Protein AF-0000000077140248 (afdb_homodimer)

Foldseek 3Di:
DDAFAEEEEDCPPVNLVVLQVSVVVPHAYEYEYQDVVSQVVCVVRHNHGDNDQLLPLVVVLVVVLLPGQEYEYEDEPCLVSQLSNLLSSVVSNHDHYEYEYDDPVSVVVSVVSVHDHYDYPVPQVVVFVVVQVVFPQWDTWADPDPWKIKTKGFDDPVQAFPFQLRVVLCPPQVKDWAWKWDFDQPVPVPDPVRPRDTDIPGGDDRRDGHHHRMITIMIDTPVSVVVVRVD/DDAFFEEEEDCPPVNLVVLQVSQVVPHAYEYEEQDVVSQVVCVVRHNHGDNDQLLPLVVVLVVVLLPGQEYEYEDEPCLVSQLSNLLSSVVSNHDHYEYEYDDPVSVVVSVVSVHDHYDYPVPQVVVFVVVPVVFPQWDTWADPDPWKIKTKGFDDPVQAFHFQLRVVLCPPLVKDWAWKWDFDQPVPPPDPVRPRDTDIPGGDDRRDGHHHRMITIMIDTPVSVVVVRVD

Secondary structure (DSSP, 8-state):
----EEEEE--SHHHHHHHHHHHHTT-EEEEEES-HHHHHHHGGGSSEEEE--TT-HHHHHTTTGGG-SEEEE--SS-HHHHHHHHHHHHHTT-S-EEEE-SSHHHHHHHHHTT--EEE-HHHHHHHHHHHHHHSTTEEEEEESSSSEEEEEEEPPGGGTT-BHHHH-HHHHHS-EEEEEEEEE--TT---TT---EEEE--S--TTPBP-TT-EEEEEEEHHHHHHHHH-/----EEEEE--SHHHHHHHHHHHHTT-EEEEEES-HHHHHHHGGGSSEEEE--TT-HHHHHTTTGGG-SEEEE--SS-HHHHHHHHHHHHHTT-S-EEEE-SSHHHHHHHHHTT--EEE-HHHHHHHHHHHHHHSTTEEEEEESSSSEEEEEEEPPGGGTT-BHHHH-HHHHHS-EEEEEEEEE--TT---TT---EEEE--SPPTTPBP-TT-EEEEEEEHHHHHHHHH-

Structure (mmCIF, N/CA/C/O backbone):
data_AF-0000000077140248-model_v1
#
loop_
_entity.id
_entity.type
_entity.pdbx_description
1 polymer 'Putative cation transporter, putative potassium ion transport TrkA-like protein'
#
loop_
_atom_site.group_PDB
_atom_site.id
_atom_site.type_symbol
_atom_site.label_atom_id
_atom_site.label_alt_id
_atom_site.label_comp_id
_atom_site.label_asym_id
_atom_site.label_entity_id
_atom_site.label_seq_id
_atom_site.pdbx_PDB_ins_code
_atom_site.Cartn_x
_atom_site.Cartn_y
_atom_site.Cartn_z
_atom_site.occupancy
_atom_site.B_iso_or_equiv
_atom_site.auth_seq_id
_atom_site.auth_comp_id
_atom_site.auth_asym_id
_atom_site.auth_atom_id
_atom_site.pdbx_PDB_model_num
ATOM 1 N N . MET A 1 1 ? 5.605 11.969 18.594 1 67.75 1 MET A N 1
ATOM 2 C CA . MET A 1 1 ? 4.289 11.727 18.016 1 67.75 1 MET A CA 1
ATOM 3 C C . MET A 1 1 ? 3.25 12.68 18.578 1 67.75 1 MET A C 1
ATOM 5 O O . MET A 1 1 ? 3.277 12.992 19.781 1 67.75 1 MET A O 1
ATOM 9 N N . GLN A 1 2 ? 2.584 13.359 17.625 1 78 2 GLN A N 1
ATOM 10 C CA . GLN A 1 2 ? 1.556 14.281 18.109 1 78 2 GLN A CA 1
ATOM 11 C C . GLN A 1 2 ? 0.193 13.602 18.156 1 78 2 GLN A C 1
ATOM 13 O O . GLN A 1 2 ? -0.258 13.008 17.172 1 78 2 GLN A O 1
ATOM 18 N N . ARG A 1 3 ? -0.297 13.594 19.391 1 90.94 3 ARG A N 1
ATOM 19 C CA . ARG A 1 3 ? -1.633 13.039 19.578 1 90.94 3 ARG A CA 1
ATOM 20 C C . ARG A 1 3 ? -2.672 13.852 18.812 1 90.94 3 ARG A C 1
ATOM 22 O O . ARG A 1 3 ? -2.711 15.078 18.922 1 90.94 3 ARG A O 1
ATOM 29 N N . LYS A 1 4 ? -3.418 13.156 17.969 1 95.81 4 LYS A N 1
ATOM 30 C CA . LYS A 1 4 ? -4.461 13.789 17.156 1 95.81 4 LYS A CA 1
ATOM 31 C C . LYS A 1 4 ? -5.84 13.25 17.531 1 95.81 4 LYS A C 1
ATOM 33 O O . LYS A 1 4 ? -5.957 12.164 18.109 1 95.81 4 LYS A O 1
ATOM 38 N N . LYS A 1 5 ? -6.785 14.086 17.344 1 96.81 5 LYS A N 1
ATOM 39 C CA . LYS A 1 5 ? -8.18 13.664 17.438 1 96.81 5 LYS A CA 1
ATOM 40 C C . LYS A 1 5 ? -8.742 13.32 16.047 1 96.81 5 LYS A C 1
ATOM 42 O O . LYS A 1 5 ? -8.797 14.18 15.172 1 96.81 5 LYS A O 1
ATOM 47 N N . ILE A 1 6 ? -9.141 12.094 15.898 1 97.69 6 ILE A N 1
ATOM 48 C CA . ILE A 1 6 ? -9.492 11.609 14.57 1 97.69 6 ILE A CA 1
ATOM 49 C C . ILE A 1 6 ? -10.859 10.938 14.602 1 97.69 6 ILE A C 1
ATOM 51 O O . ILE A 1 6 ? -11.117 10.078 15.445 1 97.69 6 ILE A O 1
ATOM 55 N N . ALA A 1 7 ? -11.719 11.359 13.719 1 97.75 7 ALA A N 1
ATOM 56 C CA . ALA A 1 7 ? -13.008 10.695 13.539 1 97.75 7 ALA A CA 1
ATOM 57 C C . ALA A 1 7 ? -12.992 9.797 12.305 1 97.75 7 ALA A C 1
ATOM 59 O O . ALA A 1 7 ? -12.57 10.219 11.227 1 97.75 7 ALA A O 1
ATOM 60 N N . VAL A 1 8 ? -13.422 8.602 12.484 1 98.38 8 VAL A N 1
ATOM 61 C CA . VAL A 1 8 ? -13.516 7.66 11.375 1 98.38 8 VAL A CA 1
ATOM 62 C C . VAL A 1 8 ? -14.961 7.215 11.203 1 98.38 8 VAL A C 1
ATOM 64 O O . VAL A 1 8 ? -15.555 6.633 12.109 1 98.38 8 VAL A O 1
ATOM 67 N N . ILE A 1 9 ? -15.477 7.539 10.039 1 98 9 ILE A N 1
ATOM 68 C CA . ILE A 1 9 ? -16.859 7.207 9.719 1 98 9 ILE A CA 1
ATOM 69 C C . ILE A 1 9 ? -16.891 6 8.781 1 98 9 ILE A C 1
ATOM 71 O O . ILE A 1 9 ? -16.375 6.059 7.664 1 98 9 ILE A O 1
ATOM 75 N N . GLY A 1 10 ? -17.609 4.969 9.164 1 97.5 10 GLY A N 1
ATOM 76 C CA . GLY A 1 10 ? -17.578 3.699 8.453 1 97.5 10 GLY A CA 1
ATOM 77 C C . GLY A 1 10 ? -16.531 2.744 8.992 1 97.5 10 GLY A C 1
ATOM 78 O O . GLY A 1 10 ? -15.336 2.904 8.727 1 97.5 10 GLY A O 1
ATOM 79 N N . ILE A 1 11 ? -17.031 1.74 9.719 1 97.25 11 ILE A N 1
ATOM 80 C CA . ILE A 1 11 ? -16.125 0.81 10.375 1 97.25 11 ILE A CA 1
ATOM 81 C C . ILE A 1 11 ? -16.266 -0.575 9.742 1 97.25 11 ILE A C 1
ATOM 83 O O . ILE A 1 11 ? -16.578 -1.548 10.43 1 97.25 11 ILE A O 1
ATOM 87 N N . GLY A 1 12 ? -15.992 -0.567 8.469 1 94.12 12 GLY A N 1
ATOM 88 C CA . GLY A 1 12 ? -15.93 -1.824 7.742 1 94.12 12 GLY A CA 1
ATOM 89 C C . GLY A 1 12 ? -14.555 -2.469 7.789 1 94.12 12 GLY A C 1
ATOM 90 O O . GLY A 1 12 ? -13.852 -2.375 8.797 1 94.12 12 GLY A O 1
ATOM 91 N N . SER A 1 13 ? -14.203 -3.137 6.707 1 92.62 13 SER A N 1
ATOM 92 C CA . SER A 1 13 ? -12.938 -3.867 6.656 1 92.62 13 SER A CA 1
ATOM 93 C C . SER A 1 13 ? -11.75 -2.932 6.828 1 92.62 13 SER A C 1
ATOM 95 O O . SER A 1 13 ? -10.859 -3.193 7.641 1 92.62 13 SER A O 1
ATOM 97 N N . PHE A 1 14 ? -11.742 -1.85 6.109 1 96.81 14 PHE A N 1
ATOM 98 C CA . PHE A 1 14 ? -10.664 -0.874 6.234 1 96.81 14 PHE A CA 1
ATOM 99 C C . PHE A 1 14 ? -10.773 -0.108 7.547 1 96.81 14 PHE A C 1
ATOM 101 O O . PHE A 1 14 ? -9.789 0.032 8.273 1 96.81 14 PHE A O 1
ATOM 108 N N . GLY A 1 15 ? -11.953 0.426 7.855 1 97.88 15 GLY A N 1
ATOM 109 C CA . GLY A 1 15 ? -12.172 1.247 9.031 1 97.88 15 GLY A CA 1
ATOM 110 C C . GLY A 1 15 ? -11.758 0.561 10.32 1 97.88 15 GLY A C 1
ATOM 111 O O . GLY A 1 15 ? -11.164 1.188 11.203 1 97.88 15 GLY A O 1
ATOM 112 N N . LYS A 1 16 ? -12.039 -0.709 10.383 1 97.19 16 LYS A N 1
ATOM 113 C CA . LYS A 1 16 ? -11.703 -1.476 11.578 1 97.19 16 LYS A CA 1
ATOM 114 C C . LYS A 1 16 ? -10.195 -1.523 11.797 1 97.19 16 LYS A C 1
ATOM 116 O O . LYS A 1 16 ? -9.719 -1.307 12.914 1 97.19 16 LYS A O 1
ATOM 121 N N . LEU A 1 17 ? -9.477 -1.812 10.773 1 97.31 17 LEU A N 1
ATOM 122 C CA . LEU A 1 17 ? -8.016 -1.844 10.852 1 97.31 17 LEU A CA 1
ATOM 123 C C . LEU A 1 17 ? -7.457 -0.462 11.18 1 97.31 17 LEU A C 1
ATOM 125 O O . LEU A 1 17 ? -6.613 -0.323 12.062 1 97.31 17 LEU A O 1
ATOM 129 N N . PHE A 1 18 ? -7.973 0.516 10.562 1 98.38 18 PHE A N 1
ATOM 130 C CA . PHE A 1 18 ? -7.477 1.884 10.641 1 98.38 18 PHE A CA 1
ATOM 131 C C . PHE A 1 18 ? -7.637 2.439 12.047 1 98.38 18 PHE A C 1
ATOM 133 O O . PHE A 1 18 ? -6.676 2.947 12.633 1 98.38 18 PHE A O 1
ATOM 140 N N . VAL A 1 19 ? -8.844 2.266 12.617 1 98.62 19 VAL A N 1
ATOM 141 C CA . VAL A 1 19 ? -9.086 2.811 13.945 1 98.62 19 VAL A CA 1
ATOM 142 C C . VAL A 1 19 ? -8.203 2.094 14.969 1 98.62 19 VAL A C 1
ATOM 144 O O . VAL A 1 19 ? -7.73 2.709 15.93 1 98.62 19 VAL A O 1
ATOM 147 N N . ARG A 1 20 ? -7.961 0.833 14.766 1 97.88 20 ARG A N 1
ATOM 148 C CA . ARG A 1 20 ? -7.098 0.084 15.672 1 97.88 20 ARG A CA 1
ATOM 149 C C . ARG A 1 20 ? -5.668 0.612 15.625 1 97.88 20 ARG A C 1
ATOM 151 O O . ARG A 1 20 ? -5.055 0.842 16.672 1 97.88 20 ARG A O 1
ATOM 158 N N . TYR A 1 21 ? -5.168 0.788 14.438 1 96.44 21 TYR A N 1
ATOM 159 C CA . TYR A 1 21 ? -3.809 1.294 14.289 1 96.44 21 TYR A CA 1
ATOM 160 C C . TYR A 1 21 ? -3.682 2.695 14.875 1 96.44 21 TYR A C 1
ATOM 162 O O . TYR A 1 21 ? -2.705 3 15.562 1 96.44 21 TYR A O 1
ATOM 170 N N . LEU A 1 22 ? -4.664 3.564 14.641 1 97.62 22 LEU A N 1
ATOM 171 C CA . LEU A 1 22 ? -4.652 4.914 15.188 1 97.62 22 LEU A CA 1
ATOM 172 C C . LEU A 1 22 ? -4.598 4.883 16.703 1 97.62 22 LEU A C 1
ATOM 174 O O . LEU A 1 22 ? -3.814 5.613 17.328 1 97.62 22 LEU A O 1
ATOM 178 N N . PHE A 1 23 ? -5.453 4.035 17.219 1 98.06 23 PHE A N 1
ATOM 179 C CA . PHE A 1 23 ? -5.547 3.912 18.672 1 98.06 23 PHE A CA 1
ATOM 180 C C . PHE A 1 23 ? -4.23 3.41 19.25 1 98.06 23 PHE A C 1
ATOM 182 O O . PHE A 1 23 ? -3.738 3.955 20.25 1 98.06 23 PHE A O 1
ATOM 189 N N . GLU A 1 24 ? -3.674 2.402 18.656 1 95.31 24 GLU A N 1
ATOM 190 C CA . GLU A 1 24 ? -2.396 1.838 19.078 1 95.31 24 GLU A CA 1
ATOM 191 C C . GLU A 1 24 ? -1.281 2.875 19 1 95.31 24 GLU A C 1
ATOM 193 O O . GLU A 1 24 ? -0.343 2.846 19.812 1 95.31 24 GLU A O 1
ATOM 198 N N . ASP A 1 25 ? -1.403 3.762 18.078 1 93.12 25 ASP A N 1
ATOM 199 C CA . ASP A 1 25 ? -0.401 4.809 17.906 1 93.12 25 ASP A CA 1
ATOM 200 C C . ASP A 1 25 ? -0.59 5.926 18.922 1 93.12 25 ASP A C 1
ATOM 202 O O . ASP A 1 25 ? 0.208 6.863 18.984 1 93.12 25 ASP A O 1
ATOM 206 N N . GLY A 1 26 ? -1.733 5.902 19.641 1 95.62 26 GLY A N 1
ATOM 207 C CA . GLY A 1 26 ? -1.902 6.816 20.75 1 95.62 26 GLY A CA 1
ATOM 208 C C . GLY A 1 26 ? -2.834 7.973 20.453 1 95.62 26 GLY A C 1
ATOM 209 O O . GLY A 1 26 ? -2.945 8.914 21.234 1 95.62 26 GLY A O 1
ATOM 210 N N . HIS A 1 27 ? -3.562 7.922 19.344 1 97.5 27 HIS A N 1
ATOM 211 C CA . HIS A 1 27 ? -4.469 9 18.969 1 97.5 27 HIS A CA 1
ATOM 212 C C . HIS A 1 27 ? -5.809 8.867 19.688 1 97.5 27 HIS A C 1
ATOM 214 O O . HIS A 1 27 ? -6.141 7.801 20.203 1 97.5 27 HIS A O 1
ATOM 220 N N . GLU A 1 28 ? -6.5 9.977 19.781 1 97.44 28 GLU A N 1
ATOM 221 C CA . GLU A 1 28 ? -7.91 9.945 20.156 1 97.44 28 GLU A CA 1
ATOM 222 C C . GLU A 1 28 ? -8.797 9.609 18.969 1 97.44 28 GLU A C 1
ATOM 224 O O . GLU A 1 28 ? -8.852 10.367 18 1 97.44 28 GLU A O 1
ATOM 229 N N . VAL A 1 29 ? -9.492 8.523 19.109 1 98.19 29 VAL A N 1
ATOM 230 C CA . VAL A 1 29 ? -10.195 8.008 17.938 1 98.19 29 VAL A CA 1
ATOM 231 C C . VAL A 1 29 ? -11.695 7.941 18.234 1 98.19 29 VAL A C 1
ATOM 233 O O . VAL A 1 29 ? -12.117 7.332 19.219 1 98.19 29 VAL A O 1
ATOM 236 N N . ILE A 1 30 ? -12.453 8.594 17.406 1 97.62 30 ILE A N 1
ATOM 237 C CA . ILE A 1 30 ? -13.906 8.492 17.406 1 97.62 30 ILE A CA 1
ATOM 238 C C . ILE A 1 30 ? -14.367 7.617 16.25 1 97.62 30 ILE A C 1
ATOM 240 O O . ILE A 1 30 ? -14.281 8.016 15.086 1 97.62 30 ILE A O 1
ATOM 244 N N . ALA A 1 31 ? -14.859 6.461 16.578 1 98.25 31 ALA A N 1
ATOM 245 C CA . ALA A 1 31 ? -15.352 5.535 15.555 1 98.25 31 ALA A CA 1
ATOM 246 C C . ALA A 1 31 ? -16.875 5.625 15.422 1 98.25 31 ALA A C 1
ATOM 248 O O . ALA A 1 31 ? -17.594 5.508 16.406 1 98.25 31 ALA A O 1
ATOM 249 N N . ILE A 1 32 ? -17.297 5.812 14.195 1 97.81 32 ILE A N 1
ATOM 250 C CA . ILE A 1 32 ? -18.719 6.008 13.961 1 97.81 32 ILE A CA 1
ATOM 251 C C . ILE A 1 32 ? -19.219 4.992 12.93 1 97.81 32 ILE A C 1
ATOM 253 O O . ILE A 1 32 ? -18.625 4.848 11.859 1 97.81 32 ILE A O 1
ATOM 257 N N . ASP A 1 33 ? -20.266 4.289 13.234 1 97.56 33 ASP A N 1
ATOM 258 C CA . ASP A 1 33 ? -20.938 3.367 12.328 1 97.56 33 ASP A CA 1
ATOM 259 C C . ASP A 1 33 ? -22.422 3.225 12.695 1 97.56 33 ASP A C 1
ATOM 261 O O . ASP A 1 33 ? -22.797 3.418 13.852 1 97.56 33 ASP A O 1
ATOM 265 N N . LYS A 1 34 ? -23.203 2.875 11.703 1 97 34 LYS A N 1
ATOM 266 C CA . LYS A 1 34 ? -24.641 2.744 11.961 1 97 34 LYS A CA 1
ATOM 267 C C . LYS A 1 34 ? -24.953 1.386 12.57 1 97 34 LYS A C 1
ATOM 269 O O . LYS A 1 34 ? -26.047 1.197 13.133 1 97 34 LYS A O 1
ATOM 274 N N . ASP A 1 35 ? -24.125 0.385 12.414 1 97 35 ASP A N 1
ATOM 275 C CA . ASP A 1 35 ? -24.359 -0.973 12.891 1 97 35 ASP A CA 1
ATOM 276 C C . ASP A 1 35 ? -23.844 -1.149 14.32 1 97 35 ASP A C 1
ATOM 278 O O . ASP A 1 35 ? -22.641 -1.141 14.555 1 97 35 ASP A O 1
ATOM 282 N N . PRO A 1 36 ? -24.75 -1.429 15.258 1 97.81 36 PRO A N 1
ATOM 283 C CA . PRO A 1 36 ? -24.312 -1.566 16.656 1 97.81 36 PRO A CA 1
ATOM 284 C C . PRO A 1 36 ? -23.391 -2.766 16.875 1 97.81 36 PRO A C 1
ATOM 286 O O . PRO A 1 36 ? -22.547 -2.74 17.766 1 97.81 36 PRO A O 1
ATOM 289 N N . VAL A 1 37 ? -23.562 -3.779 16.094 1 97.62 37 VAL A N 1
ATOM 290 C CA . VAL A 1 37 ? -22.719 -4.969 16.234 1 97.62 37 VAL A CA 1
ATOM 291 C C . VAL A 1 37 ? -21.266 -4.621 15.906 1 97.62 37 VAL A C 1
ATOM 293 O O . VAL A 1 37 ? -20.344 -5.035 16.625 1 97.62 37 VAL A O 1
ATOM 296 N N . ILE A 1 38 ? -21.094 -3.814 14.914 1 96.69 38 ILE A N 1
ATOM 297 C CA . ILE A 1 38 ? -19.766 -3.367 14.508 1 96.69 38 ILE A CA 1
ATOM 298 C C . ILE A 1 38 ? -19.156 -2.49 15.602 1 96.69 38 ILE A C 1
ATOM 300 O O . ILE A 1 38 ? -18 -2.676 15.984 1 96.69 38 ILE A O 1
ATOM 304 N N . ILE A 1 39 ? -19.906 -1.582 16.094 1 97.94 39 ILE A N 1
ATOM 305 C CA . ILE A 1 39 ? -19.438 -0.647 17.109 1 97.94 39 ILE A CA 1
ATOM 306 C C . ILE A 1 39 ? -19.016 -1.414 18.375 1 97.94 39 ILE A C 1
ATOM 308 O O . ILE A 1 39 ? -17.969 -1.129 18.953 1 97.94 39 ILE A O 1
ATOM 312 N N . ASP A 1 40 ? -19.781 -2.414 18.719 1 97.69 40 ASP A N 1
ATOM 313 C CA . ASP A 1 40 ? -19.469 -3.232 19.875 1 97.69 40 ASP A CA 1
ATOM 314 C C . ASP A 1 40 ? -18.141 -3.982 19.688 1 97.69 40 ASP A C 1
ATOM 316 O O . ASP A 1 40 ? -17.375 -4.148 20.641 1 97.69 40 ASP A O 1
ATOM 320 N N . SER A 1 41 ? -17.875 -4.32 18.516 1 96.38 41 SER A N 1
ATOM 321 C CA . SER A 1 41 ? -16.703 -5.141 18.219 1 96.38 41 SER A CA 1
ATOM 322 C C . SER A 1 41 ? -15.422 -4.316 18.297 1 96.38 41 SER A C 1
ATOM 324 O O . SER A 1 41 ? -14.328 -4.875 18.406 1 96.38 41 SER A O 1
ATOM 326 N N . ILE A 1 42 ? -15.508 -2.99 18.25 1 97.44 42 ILE A N 1
ATOM 327 C CA . ILE A 1 42 ? -14.289 -2.191 18.156 1 97.44 42 ILE A CA 1
ATOM 328 C C . ILE A 1 42 ? -14.148 -1.327 19.406 1 97.44 42 ILE A C 1
ATOM 330 O O . ILE A 1 42 ? -13.164 -0.595 19.562 1 97.44 42 ILE A O 1
ATOM 334 N N . LYS A 1 43 ? -15.055 -1.357 20.344 1 97.19 43 LYS A N 1
ATOM 335 C CA . LYS A 1 43 ? -15.172 -0.449 21.484 1 97.19 43 LYS A CA 1
ATOM 336 C C . LYS A 1 43 ? -13.883 -0.432 22.297 1 97.19 43 LYS A C 1
ATOM 338 O O . LYS A 1 43 ? -13.492 0.61 22.828 1 97.19 43 LYS A O 1
ATOM 343 N N . GLU A 1 44 ? -13.188 -1.544 22.375 1 97.31 44 GLU A N 1
ATOM 344 C CA . GLU A 1 44 ? -11.984 -1.645 23.203 1 97.31 44 GLU A CA 1
ATOM 345 C C . GLU A 1 44 ? -10.758 -1.135 22.438 1 97.31 44 GLU A C 1
ATOM 347 O O . GLU A 1 44 ? -9.672 -1.006 23.016 1 97.31 44 GLU A O 1
ATOM 352 N N . HIS A 1 45 ? -10.977 -0.793 21.188 1 97.62 45 HIS A N 1
ATOM 353 C CA . HIS A 1 45 ? -9.844 -0.432 20.344 1 97.62 45 HIS A CA 1
ATOM 354 C C . HIS A 1 45 ? -9.961 1.008 19.859 1 97.62 45 HIS A C 1
ATOM 356 O O . HIS A 1 45 ? -9.328 1.384 18.859 1 97.62 45 HIS A O 1
ATOM 362 N N . VAL A 1 46 ? -10.844 1.776 20.547 1 98.38 46 VAL A N 1
ATOM 363 C CA . VAL A 1 46 ? -11.008 3.188 20.203 1 98.38 46 VAL A CA 1
ATOM 364 C C . VAL A 1 46 ? -11.273 3.994 21.469 1 98.38 46 VAL A C 1
ATOM 366 O O . VAL A 1 46 ? -11.508 3.424 22.531 1 98.38 46 VAL A O 1
ATOM 369 N N . THR A 1 47 ? -11.141 5.34 21.328 1 97.69 47 THR A N 1
ATOM 370 C CA . THR A 1 47 ? -11.438 6.211 22.469 1 97.69 47 THR A CA 1
ATOM 371 C C . THR A 1 47 ? -12.945 6.324 22.672 1 97.69 47 THR A C 1
ATOM 373 O O . THR A 1 47 ? -13.422 6.25 23.812 1 97.69 47 THR A O 1
ATOM 376 N N . VAL A 1 48 ? -13.688 6.531 21.578 1 97.12 48 VAL A N 1
ATOM 377 C CA . VAL A 1 48 ? -15.141 6.637 21.594 1 97.12 48 VAL A CA 1
ATOM 378 C C . VAL A 1 48 ? -15.734 5.859 20.422 1 97.12 48 VAL A C 1
ATOM 380 O O . VAL A 1 48 ? -15.258 5.969 19.297 1 97.12 48 VAL A O 1
ATOM 383 N N . ALA A 1 49 ? -16.609 5.031 20.734 1 97.81 49 ALA A N 1
ATOM 384 C CA . ALA A 1 49 ? -17.359 4.301 19.703 1 97.81 49 ALA A CA 1
ATOM 385 C C . ALA A 1 49 ? -18.828 4.707 19.703 1 97.81 49 ALA A C 1
ATOM 387 O O . ALA A 1 49 ? -19.5 4.617 20.719 1 97.81 49 ALA A O 1
ATOM 388 N N . VAL A 1 50 ? -19.328 5.078 18.531 1 97.56 50 VAL A N 1
ATOM 389 C CA . VAL A 1 50 ? -20.656 5.68 18.484 1 97.56 50 VAL A CA 1
ATOM 390 C C . VAL A 1 50 ? -21.5 4.98 17.406 1 97.56 50 VAL A C 1
ATOM 392 O O . VAL A 1 50 ? -21.078 4.867 16.25 1 97.56 50 VAL A O 1
ATOM 395 N N . THR A 1 51 ? -22.672 4.469 17.844 1 97.94 51 THR A N 1
ATOM 396 C CA . THR A 1 51 ? -23.672 4.012 16.875 1 97.94 51 THR A CA 1
ATOM 397 C C . THR A 1 51 ? -24.5 5.184 16.359 1 97.94 51 THR A C 1
ATOM 399 O O . THR A 1 51 ? -25.297 5.762 17.109 1 97.94 51 THR A O 1
ATOM 402 N N . LEU A 1 52 ? -24.234 5.465 15.031 1 95.69 52 LEU A N 1
ATOM 403 C CA . LEU A 1 52 ? -24.859 6.672 14.492 1 95.69 52 LEU A CA 1
ATOM 404 C C . LEU A 1 52 ? -25 6.578 12.977 1 95.69 52 LEU A C 1
ATOM 406 O O . LEU A 1 52 ? -24.109 6.094 12.289 1 95.69 52 LEU A O 1
ATOM 410 N N . ASP A 1 53 ? -26.172 7.004 12.523 1 95.06 53 ASP A N 1
ATOM 411 C CA . ASP A 1 53 ? -26.312 7.242 11.094 1 95.06 53 ASP A CA 1
ATOM 412 C C . ASP A 1 53 ? -25.656 8.562 10.688 1 95.06 53 ASP A C 1
ATOM 414 O O . ASP A 1 53 ? -26.156 9.641 11.016 1 95.06 53 ASP A O 1
ATOM 418 N N . ALA A 1 54 ? -24.625 8.508 9.953 1 91.81 54 ALA A N 1
ATOM 419 C CA . ALA A 1 54 ? -23.766 9.656 9.656 1 91.81 54 ALA A CA 1
ATOM 420 C C . ALA A 1 54 ? -24.469 10.625 8.703 1 91.81 54 ALA A C 1
ATOM 422 O O . ALA A 1 54 ? -23.969 11.727 8.461 1 91.81 54 ALA A O 1
ATOM 423 N N . THR A 1 55 ? -25.594 10.234 8.141 1 93.38 55 THR A N 1
ATOM 424 C CA . THR A 1 55 ? -26.328 11.156 7.293 1 93.38 55 THR A CA 1
ATOM 425 C C . THR A 1 55 ? -27.109 12.164 8.141 1 93.38 55 THR A C 1
ATOM 427 O O . THR A 1 55 ? -27.609 13.164 7.625 1 93.38 55 THR A O 1
ATOM 430 N N . ASP A 1 56 ? -27.25 11.844 9.406 1 94 56 ASP A N 1
ATOM 431 C CA . ASP A 1 56 ? -27.844 12.781 10.344 1 94 56 ASP A CA 1
ATOM 432 C C . ASP A 1 56 ? -26.844 13.852 10.766 1 94 56 ASP A C 1
ATOM 434 O O . ASP A 1 56 ? -26.062 13.648 11.703 1 94 56 ASP A O 1
ATOM 438 N N . GLU A 1 57 ? -27.031 14.938 10.195 1 91.44 57 GLU A N 1
ATOM 439 C CA . GLU A 1 57 ? -26.062 16.016 10.383 1 91.44 57 GLU A CA 1
ATOM 440 C C . GLU A 1 57 ? -26.016 16.453 11.844 1 91.44 57 GLU A C 1
ATOM 442 O O . GLU A 1 57 ? -24.922 16.672 12.391 1 91.44 57 GLU A O 1
ATOM 447 N N . HIS A 1 58 ? -27.141 16.609 12.406 1 91.69 58 HIS A N 1
ATOM 448 C CA . HIS A 1 58 ? -27.203 17.047 13.797 1 91.69 58 HIS A CA 1
ATOM 449 C C . HIS A 1 58 ? -26.531 16.047 14.727 1 91.69 58 HIS A C 1
ATOM 451 O O . HIS A 1 58 ? -25.781 16.438 15.617 1 91.69 58 HIS A O 1
ATOM 457 N N . ALA A 1 59 ? -26.844 14.836 14.484 1 92.06 59 ALA A N 1
ATOM 458 C CA . ALA A 1 59 ? -26.25 13.773 15.305 1 92.06 59 ALA A CA 1
ATOM 459 C C . ALA A 1 59 ? -24.734 13.742 15.141 1 92.06 59 ALA A C 1
ATOM 461 O O . ALA A 1 59 ? -24 13.57 16.109 1 92.06 59 ALA A O 1
ATOM 462 N N . LEU A 1 60 ? -24.25 13.867 13.969 1 91.12 60 LEU A N 1
ATOM 463 C CA . LEU A 1 60 ? -22.828 13.875 13.688 1 91.12 60 LEU A CA 1
ATOM 464 C C . LEU A 1 60 ? -22.125 15.039 14.383 1 91.12 60 LEU A C 1
ATOM 466 O O . LEU A 1 60 ? -21.094 14.852 15.031 1 91.12 60 LEU A O 1
ATOM 470 N N . ARG A 1 61 ? -22.703 16.188 14.367 1 89.25 61 ARG A N 1
ATOM 471 C CA . ARG A 1 61 ? -22.141 17.391 14.977 1 89.25 61 ARG A CA 1
ATOM 472 C C . ARG A 1 61 ? -22.062 17.25 16.5 1 89.25 61 ARG A C 1
ATOM 474 O O . ARG A 1 61 ? -21.125 17.75 17.125 1 89.25 61 ARG A O 1
ATOM 481 N N . SER A 1 62 ? -23.016 16.578 17 1 90 62 SER A N 1
ATOM 482 C CA . SER A 1 62 ? -23.109 16.406 18.453 1 90 62 SER A CA 1
ATOM 483 C C . SER A 1 62 ? -22 15.516 18.984 1 90 62 SER A C 1
ATOM 485 O O . SER A 1 62 ? -21.75 15.469 20.188 1 90 62 SER A O 1
ATOM 487 N N . GLN A 1 63 ? -21.312 14.797 18.109 1 89.44 63 GLN A N 1
ATOM 488 C CA . GLN A 1 63 ? -20.234 13.898 18.516 1 89.44 63 GLN A CA 1
ATOM 489 C C . GLN A 1 63 ? -18.906 14.656 18.672 1 89.44 63 GLN A C 1
ATOM 491 O O . GLN A 1 63 ? -17.859 14.055 18.938 1 89.44 63 GLN A O 1
ATOM 496 N N . GLY A 1 64 ? -18.859 15.977 18.484 1 86.56 64 GLY A N 1
ATOM 497 C CA . GLY A 1 64 ? -17.641 16.766 18.609 1 86.56 64 GLY A CA 1
ATOM 498 C C . GLY A 1 64 ? -16.75 16.672 17.375 1 86.56 64 GLY A C 1
ATOM 499 O O . GLY A 1 64 ? -15.531 16.812 17.484 1 86.56 64 GLY A O 1
ATOM 500 N N . ILE A 1 65 ? -17.312 16.406 16.25 1 89.25 65 ILE A N 1
ATOM 501 C CA . ILE A 1 65 ? -16.562 16.156 15.023 1 89.25 65 ILE A CA 1
ATOM 502 C C . ILE A 1 65 ? -15.961 17.453 14.508 1 89.25 65 ILE A C 1
ATOM 504 O O . ILE A 1 65 ? -14.984 17.453 13.766 1 89.25 65 ILE A O 1
ATOM 508 N N . GLY A 1 66 ? -16.641 18.547 14.938 1 88.5 66 GLY A N 1
ATOM 509 C CA . GLY A 1 66 ? -16.141 19.844 14.516 1 88.5 66 GLY A CA 1
ATOM 510 C C . GLY A 1 66 ? -14.75 20.141 15.047 1 88.5 66 GLY A C 1
ATOM 511 O O . GLY A 1 66 ? -14.039 21 14.5 1 88.5 66 GLY A O 1
ATOM 512 N N . ASP A 1 67 ? -14.297 19.438 16.078 1 91.12 67 ASP A N 1
ATOM 513 C CA . ASP A 1 67 ? -13.039 19.75 16.75 1 91.12 67 ASP A CA 1
ATOM 514 C C . ASP A 1 67 ? -11.969 18.719 16.422 1 91.12 67 ASP A C 1
ATOM 516 O O . ASP A 1 67 ? -10.883 18.734 17 1 91.12 67 ASP A O 1
ATOM 520 N N . VAL A 1 68 ? -12.227 17.875 15.492 1 95.31 68 VAL A N 1
ATOM 521 C CA . VAL A 1 68 ? -11.25 16.828 15.211 1 95.31 68 VAL A CA 1
ATOM 522 C C . VAL A 1 68 ? -10.164 17.375 14.281 1 95.31 68 VAL A C 1
ATOM 524 O O . VAL A 1 68 ? -10.406 18.312 13.508 1 95.31 68 VAL A O 1
ATOM 527 N N . ASP A 1 69 ? -8.977 16.812 14.445 1 95.5 69 ASP A N 1
ATOM 528 C CA . ASP A 1 69 ? -7.887 17.156 13.547 1 95.5 69 ASP A CA 1
ATOM 529 C C . ASP A 1 69 ? -8.125 16.594 12.148 1 95.5 69 ASP A C 1
ATOM 531 O O . ASP A 1 69 ? -7.836 17.25 11.148 1 95.5 69 ASP A O 1
ATOM 535 N N . TYR A 1 70 ? -8.648 15.352 12.07 1 96.56 70 TYR A N 1
ATOM 536 C CA . TYR A 1 70 ? -8.938 14.648 10.828 1 96.56 70 TYR A CA 1
ATOM 537 C C . TYR A 1 70 ? -10.281 13.938 10.906 1 96.56 70 TYR A C 1
ATOM 539 O O . TYR A 1 70 ? -10.625 13.359 11.945 1 96.56 70 TYR A O 1
ATOM 547 N N . ALA A 1 71 ? -11.016 14.031 9.867 1 97.88 71 ALA A N 1
ATOM 548 C CA . ALA A 1 71 ? -12.18 13.172 9.664 1 97.88 71 ALA A CA 1
ATOM 549 C C . ALA A 1 71 ? -11.992 12.273 8.445 1 97.88 71 ALA A C 1
ATOM 551 O O . ALA A 1 71 ? -11.617 12.742 7.367 1 97.88 71 ALA A O 1
ATOM 552 N N . VAL A 1 72 ? -12.234 11.008 8.641 1 98.5 72 VAL A N 1
ATOM 553 C CA . VAL A 1 72 ? -12.023 10.047 7.566 1 98.5 72 VAL A CA 1
ATOM 554 C C . VAL A 1 72 ? -13.336 9.336 7.238 1 98.5 72 VAL A C 1
ATOM 556 O O . VAL A 1 72 ? -13.938 8.703 8.109 1 98.5 72 VAL A O 1
ATOM 559 N N . ILE A 1 73 ? -13.766 9.539 6.047 1 98.44 73 ILE A N 1
ATOM 560 C CA . ILE A 1 73 ? -14.906 8.789 5.531 1 98.44 73 ILE A CA 1
ATOM 561 C C . ILE A 1 73 ? -14.43 7.504 4.867 1 98.44 73 ILE A C 1
ATOM 563 O O . ILE A 1 73 ? -13.969 7.523 3.725 1 98.44 73 ILE A O 1
ATOM 567 N N . ALA A 1 74 ? -14.617 6.395 5.543 1 98.25 74 ALA A N 1
ATOM 568 C CA . ALA A 1 74 ? -14.008 5.137 5.109 1 98.25 74 ALA A CA 1
ATOM 569 C C . ALA A 1 74 ? -15.039 4.242 4.422 1 98.25 74 ALA A C 1
ATOM 571 O O . ALA A 1 74 ? -14.766 3.072 4.141 1 98.25 74 ALA A O 1
ATOM 572 N N . LEU A 1 75 ? -16.203 4.773 4.105 1 95.19 75 LEU A N 1
ATOM 573 C CA . LEU A 1 75 ? -17.266 4.004 3.482 1 95.19 75 LEU A CA 1
ATOM 574 C C . LEU A 1 75 ? -16.922 3.67 2.035 1 95.19 75 LEU A C 1
ATOM 576 O O . LEU A 1 75 ? -16.516 4.543 1.272 1 95.19 75 LEU A O 1
ATOM 580 N N . ALA A 1 76 ? -17.141 2.377 1.683 1 82.81 76 ALA A N 1
ATOM 581 C CA . ALA A 1 76 ? -16.859 1.941 0.317 1 82.81 76 ALA A CA 1
ATOM 582 C C . ALA A 1 76 ? -18.156 1.688 -0.452 1 82.81 76 ALA A C 1
ATOM 584 O O . ALA A 1 76 ? -18.297 2.111 -1.603 1 82.81 76 ALA A O 1
ATOM 585 N N . ASP A 1 77 ? -19.094 1.132 0.138 1 83.06 77 ASP A N 1
ATOM 586 C CA . ASP A 1 77 ? -20.234 0.552 -0.568 1 83.06 77 ASP A CA 1
ATOM 587 C C . ASP A 1 77 ? -21.422 1.506 -0.564 1 83.06 77 ASP A C 1
ATOM 589 O O . ASP A 1 77 ? -22.453 1.22 -1.174 1 83.06 77 ASP A O 1
ATOM 593 N N . ASP A 1 78 ? -21.312 2.562 0.08 1 92 78 ASP A N 1
ATOM 594 C CA . ASP A 1 78 ? -22.422 3.496 0.16 1 92 78 ASP A CA 1
ATOM 595 C C . ASP A 1 78 ? -21.984 4.91 -0.214 1 92 78 ASP A C 1
ATOM 597 O O . ASP A 1 78 ? -21.766 5.746 0.663 1 92 78 ASP A O 1
ATOM 601 N N . PHE A 1 79 ? -22.016 5.133 -1.452 1 93.19 79 PHE A N 1
ATOM 602 C CA . PHE A 1 79 ? -21.484 6.383 -1.983 1 93.19 79 PHE A CA 1
ATOM 603 C C . PHE A 1 79 ? -22.375 7.559 -1.602 1 93.19 79 PHE A C 1
ATOM 605 O O . PHE A 1 79 ? -21.875 8.633 -1.265 1 93.19 79 PHE A O 1
ATOM 612 N N . GLU A 1 80 ? -23.688 7.363 -1.647 1 94.62 80 GLU A N 1
ATOM 613 C CA . GLU A 1 80 ? -24.594 8.438 -1.259 1 94.62 80 GLU A CA 1
ATOM 614 C C . GLU A 1 80 ? -24.328 8.906 0.165 1 94.62 80 GLU A C 1
ATOM 616 O O . GLU A 1 80 ? -24.234 10.109 0.418 1 94.62 80 GLU A O 1
ATOM 621 N N . THR A 1 81 ? -24.188 7.988 1.046 1 95.62 81 THR A N 1
ATOM 622 C CA . THR A 1 81 ? -23.859 8.32 2.432 1 95.62 81 THR A CA 1
ATOM 623 C C . THR A 1 81 ? -22.516 9.039 2.525 1 95.62 81 THR A C 1
ATOM 625 O O . THR A 1 81 ? -22.375 9.992 3.289 1 95.62 81 THR A O 1
ATOM 628 N N . SER A 1 82 ? -21.531 8.641 1.73 1 96.75 82 SER A N 1
ATOM 629 C CA . SER A 1 82 ? -20.219 9.281 1.718 1 96.75 82 SER A CA 1
ATOM 630 C C . SER A 1 82 ? -20.328 10.75 1.334 1 96.75 82 SER A C 1
ATOM 632 O O . SER A 1 82 ? -19.703 11.609 1.962 1 96.75 82 SER A O 1
ATOM 634 N N . ILE A 1 83 ? -21.188 10.992 0.361 1 96.62 83 ILE A N 1
ATOM 635 C CA . ILE A 1 83 ? -21.359 12.352 -0.145 1 96.62 83 ILE A CA 1
ATOM 636 C C . ILE A 1 83 ? -22.047 13.211 0.918 1 96.62 83 ILE A C 1
ATOM 638 O O . ILE A 1 83 ? -21.594 14.328 1.192 1 96.62 83 ILE A O 1
ATOM 642 N N . ILE A 1 84 ? -23.047 12.648 1.491 1 96.19 84 ILE A N 1
ATOM 643 C CA . ILE A 1 84 ? -23.812 13.375 2.506 1 96.19 84 ILE A CA 1
ATOM 644 C C . ILE A 1 84 ? -22.906 13.664 3.707 1 96.19 84 ILE A C 1
ATOM 646 O O . ILE A 1 84 ? -22.906 14.781 4.227 1 96.19 84 ILE A O 1
ATOM 650 N N . CYS A 1 85 ? -22.141 12.734 4.074 1 95.81 85 CYS A N 1
ATOM 651 C CA . CYS A 1 85 ? -21.234 12.891 5.195 1 95.81 85 CYS A CA 1
ATOM 652 C C . CYS A 1 85 ? -20.172 13.953 4.895 1 95.81 85 CYS A C 1
ATOM 654 O O . CYS A 1 85 ? -19.891 14.797 5.742 1 95.81 85 CYS A O 1
ATOM 656 N N . ALA A 1 86 ? -19.609 13.867 3.678 1 96.25 86 ALA A N 1
ATOM 657 C CA . ALA A 1 86 ? -18.609 14.852 3.271 1 96.25 86 ALA A CA 1
ATOM 658 C C . ALA A 1 86 ? -19.156 16.266 3.367 1 96.25 86 ALA A C 1
ATOM 660 O O . ALA A 1 86 ? -18.5 17.156 3.912 1 96.25 86 ALA A O 1
ATOM 661 N N . ASP A 1 87 ? -20.328 16.406 2.916 1 94.88 87 ASP A N 1
ATOM 662 C CA . ASP A 1 87 ? -20.984 17.703 2.949 1 94.88 87 ASP A CA 1
ATOM 663 C C . ASP A 1 87 ? -21.188 18.188 4.387 1 94.88 87 ASP A C 1
ATOM 665 O O . ASP A 1 87 ? -20.906 19.344 4.715 1 94.88 87 ASP A O 1
ATOM 669 N N . SER A 1 88 ? -21.688 17.297 5.215 1 94.56 88 SER A N 1
ATOM 670 C CA . SER A 1 88 ? -21.953 17.609 6.613 1 94.56 88 SER A CA 1
ATOM 671 C C . SER A 1 88 ? -20.672 17.984 7.352 1 94.56 88 SER A C 1
ATOM 673 O O . SER A 1 88 ? -20.656 18.938 8.141 1 94.56 88 SER A O 1
ATOM 675 N N . LEU A 1 89 ? -19.609 17.266 7.105 1 95.56 89 LEU A N 1
ATOM 676 C CA . LEU A 1 89 ? -18.344 17.531 7.754 1 95.56 89 LEU A CA 1
ATOM 677 C C . LEU A 1 89 ? -17.781 18.891 7.348 1 95.56 89 LEU A C 1
ATOM 679 O O . LEU A 1 89 ? -17.281 19.641 8.188 1 95.56 89 LEU A O 1
ATOM 683 N N . LYS A 1 90 ? -17.891 19.188 6.113 1 93.56 90 LYS A N 1
ATOM 684 C CA . LYS A 1 90 ? -17.438 20.484 5.617 1 93.56 90 LYS A CA 1
ATOM 685 C C . LYS A 1 90 ? -18.188 21.625 6.297 1 93.56 90 LYS A C 1
ATOM 687 O O . LYS A 1 90 ? -17.578 22.609 6.738 1 93.56 90 LYS A O 1
ATOM 692 N N . LYS A 1 91 ? -19.438 21.406 6.379 1 90.88 91 LYS A N 1
ATOM 693 C CA . LYS A 1 91 ? -20.281 22.422 6.996 1 90.88 91 LYS A CA 1
ATOM 694 C C . LYS A 1 91 ? -19.969 22.594 8.477 1 90.88 91 LYS A C 1
ATOM 696 O O . LYS A 1 91 ? -20.141 23.672 9.047 1 90.88 91 LYS A O 1
ATOM 701 N N . SER A 1 92 ? -19.516 21.531 9.047 1 91.06 92 SER A N 1
ATOM 702 C CA . SER A 1 92 ? -19.219 21.531 10.477 1 91.06 92 SER A CA 1
ATOM 703 C C . SER A 1 92 ? -17.844 22.141 10.75 1 91.06 92 SER A C 1
ATOM 705 O O . SER A 1 92 ? -17.422 22.219 11.906 1 91.06 92 SER A O 1
ATOM 707 N N . GLY A 1 93 ? -17.109 22.438 9.703 1 88.75 93 GLY A N 1
ATOM 708 C CA . GLY A 1 93 ? -15.859 23.172 9.859 1 88.75 93 GLY A CA 1
ATOM 709 C C . GLY A 1 93 ? -14.656 22.266 9.984 1 88.75 93 GLY A C 1
ATOM 710 O O . GLY A 1 93 ? -13.57 22.703 10.383 1 88.75 93 GLY A O 1
ATOM 711 N N . VAL A 1 94 ? -14.867 21 9.734 1 92.94 94 VAL A N 1
ATOM 712 C CA . VAL A 1 94 ? -13.727 20.094 9.773 1 92.94 94 VAL A CA 1
ATOM 713 C C . VAL A 1 94 ? -12.719 20.484 8.695 1 92.94 94 VAL A C 1
ATOM 715 O O . VAL A 1 94 ? -13.078 20.641 7.523 1 92.94 94 VAL A O 1
ATOM 718 N N . LYS A 1 95 ? -11.523 20.688 9.094 1 88.81 95 LYS A N 1
ATOM 719 C CA . LYS A 1 95 ? -10.547 21.25 8.18 1 88.81 95 LYS A CA 1
ATOM 720 C C . LYS A 1 95 ? -9.938 20.172 7.277 1 88.81 95 LYS A C 1
ATOM 722 O O . LYS A 1 95 ? -9.688 20.422 6.098 1 88.81 95 LYS A O 1
ATOM 727 N N . GLN A 1 96 ? -9.711 19.016 7.805 1 95.06 96 GLN A N 1
ATOM 728 C CA . GLN A 1 96 ? -9.062 17.953 7.039 1 95.06 96 GLN A CA 1
ATOM 729 C C . GLN A 1 96 ? -9.969 16.734 6.922 1 95.06 96 GLN A C 1
ATOM 731 O O . GLN A 1 96 ? -10.18 16 7.895 1 95.06 96 GLN A O 1
ATOM 736 N N . ILE A 1 97 ? -10.445 16.562 5.719 1 97.69 97 ILE A N 1
ATOM 737 C CA . ILE A 1 97 ? -11.359 15.461 5.453 1 97.69 97 ILE A CA 1
ATOM 738 C C . ILE A 1 97 ? -10.734 14.508 4.438 1 97.69 97 ILE A C 1
ATOM 740 O O . ILE A 1 97 ? -10.266 14.938 3.379 1 97.69 97 ILE A O 1
ATOM 744 N N . TYR A 1 98 ? -10.648 13.242 4.824 1 98.06 98 TYR A N 1
ATOM 745 C CA . TYR A 1 98 ? -10.242 12.164 3.928 1 98.06 98 TYR A CA 1
ATOM 746 C C . TYR A 1 98 ? -11.438 11.312 3.531 1 98.06 98 TYR A C 1
ATOM 748 O O . TYR A 1 98 ? -12.258 10.953 4.379 1 98.06 98 TYR A O 1
ATOM 756 N N . ALA A 1 99 ? -11.492 11 2.262 1 98.25 99 ALA A N 1
ATOM 757 C CA . ALA A 1 99 ? -12.641 10.211 1.824 1 98.25 99 ALA A CA 1
ATOM 758 C C . ALA A 1 99 ? -12.203 9.062 0.914 1 98.25 99 ALA A C 1
ATOM 760 O O . ALA A 1 99 ? -11.344 9.25 0.045 1 98.25 99 ALA A O 1
ATOM 761 N N . ARG A 1 100 ? -12.781 7.988 1.149 1 98 100 ARG A N 1
ATOM 762 C CA . ARG A 1 100 ? -12.531 6.805 0.336 1 98 100 ARG A CA 1
ATOM 763 C C . ARG A 1 100 ? -13.32 6.855 -0.966 1 98 100 ARG A C 1
ATOM 765 O O . ARG A 1 100 ? -14.461 7.332 -0.987 1 98 100 ARG A O 1
ATOM 772 N N . TYR A 1 101 ? -12.703 6.418 -2.055 1 97 101 TYR A N 1
ATOM 773 C CA . TYR A 1 101 ? -13.406 6.242 -3.32 1 97 101 TYR A CA 1
ATOM 774 C C . TYR A 1 101 ? -13.07 4.895 -3.947 1 97 101 TYR A C 1
ATOM 776 O O . TYR A 1 101 ? -12.047 4.289 -3.621 1 97 101 TYR A O 1
ATOM 784 N N . GLN A 1 102 ? -13.945 4.418 -4.836 1 94.12 102 GLN A N 1
ATOM 785 C CA . GLN A 1 102 ? -13.719 3.125 -5.477 1 94.12 102 GLN A CA 1
ATOM 786 C C . GLN A 1 102 ? -13.688 3.264 -6.996 1 94.12 102 GLN A C 1
ATOM 788 O O . GLN A 1 102 ? -13.133 2.412 -7.691 1 94.12 102 GLN A O 1
ATOM 793 N N . THR A 1 103 ? -14.406 4.293 -7.5 1 92.62 103 THR A N 1
ATOM 794 C CA . THR A 1 103 ? -14.469 4.516 -8.938 1 92.62 103 THR A CA 1
ATOM 795 C C . THR A 1 103 ? -14 5.922 -9.289 1 92.62 103 THR A C 1
ATOM 797 O O . THR A 1 103 ? -14 6.812 -8.438 1 92.62 103 THR A O 1
ATOM 800 N N . GLU A 1 104 ? -13.609 6.066 -10.508 1 93.44 104 GLU A N 1
ATOM 801 C CA . GLU A 1 104 ? -13.188 7.387 -10.977 1 93.44 104 GLU A CA 1
ATOM 802 C C . GLU A 1 104 ? -14.32 8.398 -10.844 1 93.44 104 GLU A C 1
ATOM 804 O O . GLU A 1 104 ? -14.086 9.57 -10.547 1 93.44 104 GLU A O 1
ATOM 809 N N . LEU A 1 105 ? -15.492 7.961 -11.016 1 94.75 105 LEU A N 1
ATOM 810 C CA . LEU A 1 105 ? -16.656 8.836 -10.859 1 94.75 105 LEU A CA 1
ATOM 811 C C . LEU A 1 105 ? -16.781 9.32 -9.414 1 94.75 105 LEU A C 1
ATOM 813 O O . LEU A 1 105 ? -16.984 10.516 -9.172 1 94.75 105 LEU A O 1
ATOM 817 N N . GLN A 1 106 ? -16.688 8.43 -8.484 1 96.38 106 GLN A N 1
ATOM 818 C CA . GLN A 1 106 ? -16.75 8.797 -7.078 1 96.38 106 GLN A CA 1
ATOM 819 C C . GLN A 1 106 ? -15.664 9.805 -6.723 1 96.38 106 GLN A C 1
ATOM 821 O O . GLN A 1 106 ? -15.93 10.789 -6.023 1 96.38 106 GLN A O 1
ATOM 826 N N . LYS A 1 107 ? -14.492 9.531 -7.195 1 96.69 107 LYS A N 1
ATOM 827 C CA . LYS A 1 107 ? -13.367 10.43 -6.977 1 96.69 107 LYS A CA 1
ATOM 828 C C . LYS A 1 107 ? -13.68 11.844 -7.461 1 96.69 107 LYS A C 1
ATOM 830 O O . LYS A 1 107 ? -13.531 12.812 -6.711 1 96.69 107 LYS A O 1
ATOM 835 N N . ARG A 1 108 ? -14.164 11.922 -8.648 1 96.62 108 ARG A N 1
ATOM 836 C CA . ARG A 1 108 ? -14.469 13.203 -9.273 1 96.62 108 ARG A CA 1
ATOM 837 C C . ARG A 1 108 ? -15.547 13.953 -8.484 1 96.62 108 ARG A C 1
ATOM 839 O O . ARG A 1 108 ? -15.43 15.156 -8.266 1 96.62 108 ARG A O 1
ATOM 846 N N . VAL A 1 109 ? -16.547 13.258 -8.109 1 97 109 VAL A N 1
ATOM 847 C CA . VAL A 1 109 ? -17.656 13.867 -7.387 1 97 109 VAL A CA 1
ATOM 848 C C . VAL A 1 109 ? -17.172 14.398 -6.043 1 97 109 VAL A C 1
ATOM 850 O O . VAL A 1 109 ? -17.516 15.516 -5.645 1 97 109 VAL A O 1
ATOM 853 N N . LEU A 1 110 ? -16.391 13.609 -5.336 1 97.12 110 LEU A N 1
ATOM 854 C CA . LEU A 1 110 ? -15.844 14.039 -4.051 1 97.12 110 LEU A CA 1
ATOM 855 C C . LEU A 1 110 ? -14.938 15.25 -4.219 1 97.12 110 LEU A C 1
ATOM 857 O O . LEU A 1 110 ? -14.961 16.172 -3.391 1 97.12 110 LEU A O 1
ATOM 861 N N . GLU A 1 111 ? -14.141 15.273 -5.305 1 96.75 111 GLU A N 1
ATOM 862 C CA . GLU A 1 111 ? -13.297 16.422 -5.613 1 96.75 111 GLU A CA 1
ATOM 863 C C . GLU A 1 111 ? -14.133 17.672 -5.852 1 96.75 111 GLU A C 1
ATOM 865 O O . GLU A 1 111 ? -13.766 18.766 -5.41 1 96.75 111 GLU A O 1
ATOM 870 N N . LEU A 1 112 ? -15.203 17.469 -6.551 1 95.62 112 LEU A N 1
ATOM 871 C CA . LEU A 1 112 ? -16.109 18.578 -6.832 1 95.62 112 LEU A CA 1
ATOM 872 C C . LEU A 1 112 ? -16.688 19.156 -5.539 1 95.62 112 LEU A C 1
ATOM 874 O O . LEU A 1 112 ? -16.984 20.344 -5.461 1 95.62 112 LEU A O 1
ATOM 878 N N . LEU A 1 113 ? -16.812 18.312 -4.555 1 94.88 113 LEU A N 1
ATOM 879 C CA . LEU A 1 113 ? -17.312 18.75 -3.256 1 94.88 113 LEU A CA 1
ATOM 880 C C . LEU A 1 113 ? -16.219 19.453 -2.461 1 94.88 113 LEU A C 1
ATOM 882 O O . LEU A 1 113 ? -16.453 19.922 -1.347 1 94.88 113 LEU A O 1
ATOM 886 N N . GLY A 1 114 ? -15.008 19.469 -3.039 1 94.44 114 GLY A N 1
ATOM 887 C CA . GLY A 1 114 ? -13.906 20.172 -2.402 1 94.44 114 GLY A CA 1
ATOM 888 C C . GLY A 1 114 ? -13.047 19.297 -1.524 1 94.44 114 GLY A C 1
ATOM 889 O O . GLY A 1 114 ? -12.211 19.781 -0.765 1 94.44 114 GLY A O 1
ATOM 890 N N . ILE A 1 115 ? -13.352 17.953 -1.59 1 96.25 115 ILE A N 1
ATOM 891 C CA . ILE A 1 115 ? -12.5 17.031 -0.84 1 96.25 115 ILE A CA 1
ATOM 892 C C . ILE A 1 115 ? -11.219 16.766 -1.616 1 96.25 115 ILE A C 1
ATOM 894 O O . ILE A 1 115 ? -11.258 16.297 -2.754 1 96.25 115 ILE A O 1
ATOM 898 N N . ARG A 1 116 ? -10.109 17.031 -0.957 1 92.69 116 ARG A N 1
ATOM 899 C CA . ARG A 1 116 ? -8.836 16.938 -1.657 1 92.69 116 ARG A CA 1
ATOM 900 C C . ARG A 1 116 ? -8.109 15.641 -1.296 1 92.69 116 ARG A C 1
ATOM 902 O O . ARG A 1 116 ? -7.391 15.078 -2.123 1 92.69 116 ARG A O 1
ATOM 909 N N . ASP A 1 117 ? -8.289 15.219 -0.084 1 95.94 117 ASP A N 1
ATOM 910 C CA . ASP A 1 117 ? -7.602 14.016 0.367 1 95.94 117 ASP A CA 1
ATOM 911 C C . ASP A 1 117 ? -8.461 12.773 0.13 1 95.94 117 ASP A C 1
ATOM 913 O O . ASP A 1 117 ? -9.367 12.484 0.907 1 95.94 117 ASP A O 1
ATOM 917 N N . LEU A 1 118 ? -8.133 12.164 -0.971 1 97.44 118 LEU A N 1
ATOM 918 C CA . LEU A 1 118 ? -8.875 10.977 -1.39 1 97.44 118 LEU A CA 1
ATOM 919 C C . LEU A 1 118 ? -7.977 9.742 -1.349 1 97.44 118 LEU A C 1
ATOM 921 O O . LEU A 1 118 ? -6.773 9.836 -1.589 1 97.44 118 LEU A O 1
ATOM 925 N N . PHE A 1 119 ? -8.578 8.586 -0.994 1 96.81 119 PHE A N 1
ATOM 926 C CA . PHE A 1 119 ? -7.75 7.383 -0.949 1 96.81 119 PHE A CA 1
ATOM 927 C C . PHE A 1 119 ? -8.539 6.164 -1.411 1 96.81 119 PHE A C 1
ATOM 929 O O . PHE A 1 119 ? -9.773 6.137 -1.298 1 96.81 119 PHE A O 1
ATOM 936 N N . ASN A 1 120 ? -7.887 5.27 -1.939 1 96.88 120 ASN A N 1
ATOM 937 C CA . ASN A 1 120 ? -8.398 3.98 -2.391 1 96.88 120 ASN A CA 1
ATOM 938 C C . ASN A 1 120 ? -7.457 2.84 -2.006 1 96.88 120 ASN A C 1
ATOM 940 O O . ASN A 1 120 ? -6.43 2.631 -2.654 1 96.88 120 ASN A O 1
ATOM 944 N N . PRO A 1 121 ? -7.789 2.092 -0.973 1 96.19 121 PRO A N 1
ATOM 945 C CA . PRO A 1 121 ? -6.91 1.032 -0.476 1 96.19 121 PRO A CA 1
ATOM 946 C C . PRO A 1 121 ? -6.598 -0.023 -1.535 1 96.19 121 PRO A C 1
ATOM 948 O O . PRO A 1 121 ? -5.539 -0.654 -1.491 1 96.19 121 PRO A O 1
ATOM 951 N N . GLU A 1 122 ? -7.402 -0.15 -2.531 1 96.38 122 GLU A N 1
ATOM 952 C CA . GLU A 1 122 ? -7.258 -1.22 -3.514 1 96.38 122 GLU A CA 1
ATOM 953 C C . GLU A 1 122 ? -6.32 -0.809 -4.645 1 96.38 122 GLU A C 1
ATOM 955 O O . GLU A 1 122 ? -5.656 -1.656 -5.246 1 96.38 122 GLU A O 1
ATOM 960 N N . GLU A 1 123 ? -6.191 0.458 -4.879 1 94 123 GLU A N 1
ATOM 961 C CA . GLU A 1 123 ? -5.441 0.936 -6.039 1 94 123 GLU A CA 1
ATOM 962 C C . GLU A 1 123 ? -3.971 0.545 -5.945 1 94 123 GLU A C 1
ATOM 964 O O . GLU A 1 123 ? -3.461 -0.179 -6.805 1 94 123 GLU A O 1
ATOM 969 N N . LYS A 1 124 ? -3.244 0.968 -4.918 1 91.31 124 LYS A N 1
ATOM 970 C CA . LYS A 1 124 ? -1.827 0.652 -4.766 1 91.31 124 LYS A CA 1
ATOM 971 C C . LYS A 1 124 ? -1.614 -0.848 -4.586 1 91.31 124 LYS A C 1
ATOM 973 O O . LYS A 1 124 ? -0.639 -1.407 -5.09 1 91.31 124 LYS A O 1
ATOM 978 N N . ALA A 1 125 ? -2.512 -1.473 -3.861 1 94.69 125 ALA A N 1
ATOM 979 C CA . ALA A 1 125 ? -2.412 -2.912 -3.633 1 94.69 125 ALA A CA 1
ATOM 980 C C . ALA A 1 125 ? -2.479 -3.682 -4.949 1 94.69 125 ALA A C 1
ATOM 982 O O . ALA A 1 125 ? -1.684 -4.598 -5.18 1 94.69 125 ALA A O 1
ATOM 983 N N . ALA A 1 126 ? -3.418 -3.297 -5.816 1 96.81 126 ALA A N 1
ATOM 984 C CA . ALA A 1 126 ? -3.592 -3.973 -7.102 1 96.81 126 ALA A CA 1
ATOM 985 C C . ALA A 1 126 ? -2.371 -3.773 -7.992 1 96.81 126 ALA A C 1
ATOM 987 O O . ALA A 1 126 ? -1.891 -4.723 -8.617 1 96.81 126 ALA A O 1
ATOM 988 N N . ARG A 1 127 ? -1.892 -2.584 -8.008 1 93.94 127 ARG A N 1
ATOM 989 C CA . ARG A 1 127 ? -0.724 -2.289 -8.836 1 93.94 127 ARG A CA 1
ATOM 990 C C . ARG A 1 127 ? 0.5 -3.059 -8.344 1 93.94 127 ARG A C 1
ATOM 992 O O . ARG A 1 127 ? 1.225 -3.654 -9.148 1 93.94 127 ARG A O 1
ATOM 999 N N . SER A 1 128 ? 0.74 -3.016 -7.066 1 93.31 128 SER A N 1
ATOM 1000 C CA . SER A 1 128 ? 1.862 -3.732 -6.473 1 93.31 128 SER A CA 1
ATOM 1001 C C . SER A 1 128 ? 1.787 -5.227 -6.777 1 93.31 128 SER A C 1
ATOM 1003 O O . SER A 1 128 ? 2.779 -5.832 -7.184 1 93.31 128 SER A O 1
ATOM 1005 N N . MET A 1 129 ? 0.645 -5.805 -6.637 1 95.81 129 MET A N 1
ATOM 1006 C CA . MET A 1 129 ? 0.491 -7.238 -6.863 1 95.81 129 MET A CA 1
ATOM 1007 C C . MET A 1 129 ? 0.714 -7.586 -8.328 1 95.81 129 MET A C 1
ATOM 1009 O O . MET A 1 129 ? 1.325 -8.609 -8.648 1 95.81 129 MET A O 1
ATOM 1013 N N . ALA A 1 130 ? 0.203 -6.754 -9.227 1 95.44 130 ALA A N 1
ATOM 1014 C CA . ALA A 1 130 ? 0.428 -6.977 -10.648 1 95.44 130 ALA A CA 1
ATOM 1015 C C . ALA A 1 130 ? 1.92 -6.992 -10.969 1 95.44 130 ALA A C 1
ATOM 1017 O O . ALA A 1 130 ? 2.387 -7.832 -11.742 1 95.44 130 ALA A O 1
ATOM 1018 N N . GLU A 1 131 ? 2.629 -6.09 -10.344 1 91.94 131 GLU A N 1
ATOM 1019 C CA . GLU A 1 131 ? 4.07 -6.023 -10.562 1 91.94 131 GLU A CA 1
ATOM 1020 C C . GLU A 1 131 ? 4.762 -7.289 -10.07 1 91.94 131 GLU A C 1
ATOM 1022 O O . GLU A 1 131 ? 5.676 -7.801 -10.727 1 91.94 131 GLU A O 1
ATOM 1027 N N . ILE A 1 132 ? 4.336 -7.734 -8.945 1 92.75 132 ILE A N 1
ATOM 1028 C CA . ILE A 1 132 ? 4.91 -8.938 -8.352 1 92.75 132 ILE A CA 1
ATOM 1029 C C . ILE A 1 132 ? 4.77 -10.109 -9.32 1 92.75 132 ILE A C 1
ATOM 1031 O O . ILE A 1 132 ? 5.688 -10.922 -9.461 1 92.75 132 ILE A O 1
ATOM 1035 N N . PHE A 1 133 ? 3.635 -10.188 -10.047 1 94.12 133 PHE A N 1
ATOM 1036 C CA . PHE A 1 133 ? 3.367 -11.289 -10.961 1 94.12 133 PHE A CA 1
ATOM 1037 C C . PHE A 1 133 ? 4.207 -11.172 -12.227 1 94.12 133 PHE A C 1
ATOM 1039 O O . PHE A 1 133 ? 4.414 -12.148 -12.938 1 94.12 133 PHE A O 1
ATOM 1046 N N . SER A 1 134 ? 4.688 -10.008 -12.492 1 91.62 134 SER A N 1
ATOM 1047 C CA . SER A 1 134 ? 5.391 -9.742 -13.742 1 91.62 134 SER A CA 1
ATOM 1048 C C . SER A 1 134 ? 6.859 -10.133 -13.648 1 91.62 134 SER A C 1
ATOM 1050 O O . SER A 1 134 ? 7.535 -10.289 -14.664 1 91.62 134 SER A O 1
ATOM 1052 N N . PHE A 1 135 ? 7.387 -10.242 -12.383 1 89.06 135 PHE A N 1
ATOM 1053 C CA . PHE A 1 135 ? 8.82 -10.492 -12.234 1 89.06 135 PHE A CA 1
ATOM 1054 C C . PHE A 1 135 ? 9.07 -11.633 -11.258 1 89.06 135 PHE A C 1
ATOM 1056 O O . PHE A 1 135 ? 8.641 -11.562 -10.102 1 89.06 135 PHE A O 1
ATOM 1063 N N . VAL A 1 136 ? 9.812 -12.547 -11.781 1 85.5 136 VAL A N 1
ATOM 1064 C CA . VAL A 1 136 ? 10.203 -13.656 -10.914 1 85.5 136 VAL A CA 1
ATOM 1065 C C . VAL A 1 136 ? 11.094 -13.148 -9.789 1 85.5 136 VAL A C 1
ATOM 1067 O O . VAL A 1 136 ? 12 -12.344 -10.016 1 85.5 136 VAL A O 1
ATOM 1070 N N . GLY A 1 137 ? 10.805 -13.516 -8.594 1 87.62 137 GLY A N 1
ATOM 1071 C CA . GLY A 1 137 ? 11.648 -13.164 -7.461 1 87.62 137 GLY A CA 1
ATOM 1072 C C . GLY A 1 137 ? 11.203 -11.898 -6.75 1 87.62 137 GLY A C 1
ATOM 1073 O O . GLY A 1 137 ? 11.664 -11.602 -5.648 1 87.62 137 GLY A O 1
ATOM 1074 N N . MET A 1 138 ? 10.281 -11.148 -7.395 1 92.25 138 MET A N 1
ATOM 1075 C CA . MET A 1 138 ? 9.773 -9.945 -6.738 1 92.25 138 MET A CA 1
ATOM 1076 C C . MET A 1 138 ? 8.781 -10.305 -5.637 1 92.25 138 MET A C 1
ATOM 1078 O O . MET A 1 138 ? 7.859 -11.094 -5.859 1 92.25 138 MET A O 1
ATOM 1082 N N . ARG A 1 139 ? 8.961 -9.672 -4.484 1 92.44 139 ARG A N 1
ATOM 1083 C CA . ARG A 1 139 ? 8.164 -10.008 -3.309 1 92.44 139 ARG A CA 1
ATOM 1084 C C . ARG A 1 139 ? 7.227 -8.859 -2.941 1 92.44 139 ARG A C 1
ATOM 1086 O O . ARG A 1 139 ? 6.203 -9.07 -2.289 1 92.44 139 ARG A O 1
ATOM 1093 N N . SER A 1 140 ? 7.66 -7.719 -3.238 1 93.31 140 SER A N 1
ATOM 1094 C CA . SER A 1 140 ? 6.871 -6.523 -2.969 1 93.31 140 SER A CA 1
ATOM 1095 C C . SER A 1 140 ? 7.297 -5.363 -3.863 1 93.31 140 SER A C 1
ATOM 1097 O O . SER A 1 140 ? 8.391 -5.387 -4.438 1 93.31 140 SER A O 1
ATOM 1099 N N . SER A 1 141 ? 6.441 -4.457 -3.965 1 94.44 141 SER A N 1
ATOM 1100 C CA . SER A 1 141 ? 6.699 -3.262 -4.758 1 94.44 141 SER A CA 1
ATOM 1101 C C . SER A 1 141 ? 5.961 -2.053 -4.199 1 94.44 141 SER A C 1
ATOM 1103 O O . SER A 1 141 ? 4.801 -2.162 -3.787 1 94.44 141 SER A O 1
ATOM 1105 N N . PHE A 1 142 ? 6.695 -0.987 -4.137 1 93.5 142 PHE A N 1
ATOM 1106 C CA . PHE A 1 142 ? 6.156 0.303 -3.723 1 93.5 142 PHE A CA 1
ATOM 1107 C C . PHE A 1 142 ? 6.453 1.375 -4.762 1 93.5 142 PHE A C 1
ATOM 1109 O O . PHE A 1 142 ? 7.598 1.819 -4.895 1 93.5 142 PHE A O 1
ATOM 1116 N N . LEU A 1 143 ? 5.418 1.812 -5.387 1 91.69 143 LEU A N 1
ATOM 1117 C CA . LEU A 1 143 ? 5.59 2.807 -6.441 1 91.69 143 LEU A CA 1
ATOM 1118 C C . LEU A 1 143 ? 5.82 4.191 -5.848 1 91.69 143 LEU A C 1
ATOM 1120 O O . LEU A 1 143 ? 5.012 4.676 -5.051 1 91.69 143 LEU A O 1
ATOM 1124 N N . LEU A 1 144 ? 6.914 4.781 -6.168 1 93.62 144 LEU A N 1
ATOM 1125 C CA . LEU A 1 144 ? 7.207 6.145 -5.746 1 93.62 144 LEU A CA 1
ATOM 1126 C C . LEU A 1 144 ? 6.695 7.152 -6.77 1 93.62 144 LEU A C 1
ATOM 1128 O O . LEU A 1 144 ? 6.398 8.297 -6.422 1 93.62 144 LEU A O 1
ATOM 1132 N N . SER A 1 145 ? 6.711 6.762 -7.984 1 90.94 145 SER A N 1
ATOM 1133 C CA . SER A 1 145 ? 6.168 7.48 -9.133 1 90.94 145 SER A CA 1
ATOM 1134 C C . SER A 1 145 ? 5.836 6.523 -10.273 1 90.94 145 SER A C 1
ATOM 1136 O O . SER A 1 145 ? 5.922 5.305 -10.117 1 90.94 145 SER A O 1
ATOM 1138 N N . ASP A 1 146 ? 5.418 7.051 -11.383 1 85.44 146 ASP A N 1
ATOM 1139 C CA . ASP A 1 146 ? 5.125 6.203 -12.531 1 85.44 146 ASP A CA 1
ATOM 1140 C C . ASP A 1 146 ? 6.391 5.527 -13.055 1 85.44 146 ASP A C 1
ATOM 1142 O O . ASP A 1 146 ? 6.312 4.523 -13.773 1 85.44 146 ASP A O 1
ATOM 1146 N N . GLU A 1 147 ? 7.512 6.066 -12.625 1 91.88 147 GLU A N 1
ATOM 1147 C CA . GLU A 1 147 ? 8.75 5.602 -13.25 1 91.88 147 GLU A CA 1
ATOM 1148 C C . GLU A 1 147 ? 9.641 4.898 -12.234 1 91.88 147 GLU A C 1
ATOM 1150 O O . GLU A 1 147 ? 10.508 4.105 -12.609 1 91.88 147 GLU A O 1
ATOM 1155 N N . TYR A 1 148 ? 9.445 5.184 -11.008 1 95.12 148 TYR A N 1
ATOM 1156 C CA . TYR A 1 148 ? 10.391 4.68 -10.016 1 95.12 148 TYR A CA 1
ATOM 1157 C C . TYR A 1 148 ? 9.672 3.885 -8.938 1 95.12 148 TYR A C 1
ATOM 1159 O O . TYR A 1 148 ? 8.539 4.203 -8.57 1 95.12 148 TYR A O 1
ATOM 1167 N N . SER A 1 149 ? 10.344 2.916 -8.383 1 96.12 149 SER A N 1
ATOM 1168 C CA . SER A 1 149 ? 9.766 2.076 -7.332 1 96.12 149 SER A CA 1
ATOM 1169 C C . SER A 1 149 ? 10.836 1.6 -6.355 1 96.12 149 SER A C 1
ATOM 1171 O O . SER A 1 149 ? 12.031 1.666 -6.656 1 96.12 149 SER A O 1
ATOM 1173 N N . VAL A 1 150 ? 10.438 1.271 -5.234 1 97.56 150 VAL A N 1
ATOM 1174 C CA . VAL A 1 150 ? 11.172 0.434 -4.297 1 97.56 150 VAL A CA 1
ATOM 1175 C C . VAL A 1 150 ? 10.633 -0.992 -4.336 1 97.56 150 VAL A C 1
ATOM 1177 O O . VAL A 1 150 ? 9.422 -1.204 -4.219 1 97.56 150 VAL A O 1
ATOM 1180 N N . VAL A 1 151 ? 11.547 -1.959 -4.5 1 97.38 151 VAL A N 1
ATOM 1181 C CA . VAL A 1 151 ? 11.07 -3.332 -4.633 1 97.38 151 VAL A CA 1
ATOM 1182 C C . VAL A 1 151 ? 11.875 -4.25 -3.715 1 97.38 151 VAL A C 1
ATOM 1184 O O . VAL A 1 151 ? 13.023 -3.947 -3.377 1 97.38 151 VAL A O 1
ATOM 1187 N N . GLU A 1 152 ? 11.266 -5.262 -3.252 1 97.31 152 GLU A N 1
ATOM 1188 C CA . GLU A 1 152 ? 11.93 -6.375 -2.578 1 97.31 152 GLU A CA 1
ATOM 1189 C C . GLU A 1 152 ? 12.102 -7.566 -3.516 1 97.31 152 GLU A C 1
ATOM 1191 O O . GLU A 1 152 ? 11.133 -8.039 -4.109 1 97.31 152 GLU A O 1
ATOM 1196 N N . VAL A 1 153 ? 13.32 -8.031 -3.586 1 96.56 153 VAL A N 1
ATOM 1197 C CA . VAL A 1 153 ? 13.602 -9.109 -4.523 1 96.56 153 VAL A CA 1
ATOM 1198 C C . VAL A 1 153 ? 14.516 -10.141 -3.865 1 96.56 153 VAL A C 1
ATOM 1200 O O . VAL A 1 153 ? 15.445 -9.789 -3.146 1 96.56 153 VAL A O 1
ATOM 1203 N N . THR A 1 154 ? 14.211 -11.406 -4.129 1 95.75 154 THR A N 1
ATOM 1204 C CA . THR A 1 154 ? 15.156 -12.445 -3.729 1 95.75 154 THR A CA 1
ATOM 1205 C C . THR A 1 154 ? 16.469 -12.305 -4.492 1 95.75 154 THR A C 1
ATOM 1207 O O . THR A 1 154 ? 16.469 -12.055 -5.699 1 95.75 154 THR A O 1
ATOM 1210 N N . VAL A 1 155 ? 17.531 -12.469 -3.783 1 95.44 155 VAL A N 1
ATOM 1211 C CA . VAL A 1 155 ? 18.844 -12.32 -4.414 1 95.44 155 VAL A CA 1
ATOM 1212 C C . VAL A 1 155 ? 18.969 -13.305 -5.57 1 95.44 155 VAL A C 1
ATOM 1214 O O . VAL A 1 155 ? 18.828 -14.516 -5.383 1 95.44 155 VAL A O 1
ATOM 1217 N N . PRO A 1 156 ? 19.281 -12.781 -6.758 1 94.06 156 PRO A N 1
ATOM 1218 C CA . PRO A 1 156 ? 19.547 -13.711 -7.859 1 94.06 156 PRO A CA 1
ATOM 1219 C C . PRO A 1 156 ? 20.766 -14.602 -7.605 1 94.06 156 PRO A C 1
ATOM 1221 O O . PRO A 1 156 ? 21.734 -14.156 -6.984 1 94.06 156 PRO A O 1
ATOM 1224 N N . LYS A 1 157 ? 20.703 -15.773 -8.18 1 94.44 157 LYS A N 1
ATOM 1225 C CA . LYS A 1 157 ? 21.734 -16.781 -7.949 1 94.44 157 LYS A CA 1
ATOM 1226 C C . LYS A 1 157 ? 23.109 -16.25 -8.32 1 94.44 157 LYS A C 1
ATOM 1228 O O . LYS A 1 157 ? 24.094 -16.547 -7.648 1 94.44 157 LYS A O 1
ATOM 1233 N N . ARG A 1 158 ? 23.219 -15.445 -9.32 1 95.44 158 ARG A N 1
ATOM 1234 C CA . ARG A 1 158 ? 24.484 -14.953 -9.836 1 95.44 158 ARG A CA 1
ATOM 1235 C C . ARG A 1 158 ? 25.156 -14.008 -8.844 1 95.44 158 ARG A C 1
ATOM 1237 O O . ARG A 1 158 ? 26.344 -13.711 -8.961 1 95.44 158 ARG A O 1
ATOM 1244 N N . TYR A 1 159 ? 24.422 -13.547 -7.887 1 96.75 159 TYR A N 1
ATOM 1245 C CA . TYR A 1 159 ? 24.984 -12.578 -6.949 1 96.75 159 TYR A CA 1
ATOM 1246 C C . TYR A 1 159 ? 25.203 -13.219 -5.586 1 96.75 159 TYR A C 1
ATOM 1248 O O . TYR A 1 159 ? 25.734 -12.578 -4.672 1 96.75 159 TYR A O 1
ATOM 1256 N N . ILE A 1 160 ? 24.891 -14.469 -5.422 1 97.06 160 ILE A N 1
ATOM 1257 C CA . ILE A 1 160 ? 25.062 -15.156 -4.152 1 97.06 160 ILE A CA 1
ATOM 1258 C C . ILE A 1 160 ? 26.547 -15.234 -3.809 1 97.06 160 ILE A C 1
ATOM 1260 O O . ILE A 1 160 ? 27.375 -15.555 -4.668 1 97.06 160 ILE A O 1
ATOM 1264 N N . ASN A 1 161 ? 26.859 -14.859 -2.625 1 97.88 161 ASN A N 1
ATOM 1265 C CA . ASN A 1 161 ? 28.203 -14.883 -2.061 1 97.88 161 ASN A CA 1
ATOM 1266 C C . ASN A 1 161 ? 29.062 -13.758 -2.625 1 97.88 161 ASN A C 1
ATOM 1268 O O . ASN A 1 161 ? 30.297 -13.781 -2.486 1 97.88 161 ASN A O 1
ATOM 1272 N N . LYS A 1 162 ? 28.516 -12.867 -3.322 1 97.94 162 LYS A N 1
ATOM 1273 C CA . LYS A 1 162 ? 29.188 -11.633 -3.723 1 97.94 162 LYS A CA 1
ATOM 1274 C C . LYS A 1 162 ? 28.875 -10.5 -2.75 1 97.94 162 LYS A C 1
ATOM 1276 O O . LYS A 1 162 ? 27.812 -10.484 -2.127 1 97.94 162 LYS A O 1
ATOM 1281 N N . THR A 1 163 ? 29.828 -9.656 -2.629 1 98.06 163 THR A N 1
ATOM 1282 C CA . THR A 1 163 ? 29.547 -8.445 -1.869 1 98.06 163 THR A CA 1
ATOM 1283 C C . THR A 1 163 ? 28.719 -7.465 -2.697 1 98.06 163 THR A C 1
ATOM 1285 O O . THR A 1 163 ? 28.609 -7.613 -3.916 1 98.06 163 THR A O 1
ATOM 1288 N N . ILE A 1 164 ? 28.109 -6.488 -2.039 1 97.81 164 ILE A N 1
ATOM 1289 C CA . ILE A 1 164 ? 27.359 -5.453 -2.727 1 97.81 164 ILE A CA 1
ATOM 1290 C C . ILE A 1 164 ? 28.25 -4.727 -3.723 1 97.81 164 ILE A C 1
ATOM 1292 O O . ILE A 1 164 ? 27.844 -4.43 -4.844 1 97.81 164 ILE A O 1
ATOM 1296 N N . ALA A 1 165 ? 29.5 -4.488 -3.307 1 97.81 165 ALA A N 1
ATOM 1297 C CA . ALA A 1 165 ? 30.469 -3.814 -4.176 1 97.81 165 ALA A CA 1
ATOM 1298 C C . ALA A 1 165 ? 30.75 -4.641 -5.422 1 97.81 165 ALA A C 1
ATOM 1300 O O . ALA A 1 165 ? 30.812 -4.105 -6.531 1 97.81 165 ALA A O 1
ATOM 1301 N N . GLU A 1 166 ? 30.859 -5.902 -5.254 1 97.81 166 GLU A N 1
ATOM 1302 C CA . GLU A 1 166 ? 31.125 -6.805 -6.371 1 97.81 166 GLU A CA 1
ATOM 1303 C C . GLU A 1 166 ? 29.922 -6.879 -7.316 1 97.81 166 GLU A C 1
ATOM 1305 O O . GLU A 1 166 ? 30.094 -6.988 -8.531 1 97.81 166 GLU A O 1
ATOM 1310 N N . ALA A 1 167 ? 28.75 -6.898 -6.734 1 96.94 167 ALA A N 1
ATOM 1311 C CA . ALA A 1 167 ? 27.547 -6.961 -7.551 1 96.94 167 ALA A CA 1
ATOM 1312 C C . ALA A 1 167 ? 27.422 -5.73 -8.445 1 96.94 167 ALA A C 1
ATOM 1314 O O . ALA A 1 167 ? 26.938 -5.824 -9.578 1 96.94 167 ALA A O 1
ATOM 1315 N N . ASP A 1 168 ? 27.828 -4.531 -7.918 1 97.12 168 ASP A N 1
ATOM 1316 C CA . ASP A 1 168 ? 27.969 -3.273 -8.648 1 97.12 168 ASP A CA 1
ATOM 1317 C C . ASP A 1 168 ? 26.672 -2.918 -9.375 1 97.12 168 ASP A C 1
ATOM 1319 O O . ASP A 1 168 ? 26.688 -2.605 -10.57 1 97.12 168 ASP A O 1
ATOM 1323 N N . LEU A 1 169 ? 25.562 -3.049 -8.656 1 96.88 169 LEU A N 1
ATOM 1324 C CA . LEU A 1 169 ? 24.25 -2.865 -9.25 1 96.88 169 LEU A CA 1
ATOM 1325 C C . LEU A 1 169 ? 24.047 -1.424 -9.703 1 96.88 169 LEU A C 1
ATOM 1327 O O . LEU A 1 169 ? 23.344 -1.167 -10.68 1 96.88 169 LEU A O 1
ATOM 1331 N N . ARG A 1 170 ? 24.625 -0.495 -8.938 1 95.12 170 ARG A N 1
ATOM 1332 C CA . ARG A 1 170 ? 24.484 0.915 -9.281 1 95.12 170 ARG A CA 1
ATOM 1333 C C . ARG A 1 170 ? 25.109 1.207 -10.641 1 95.12 170 ARG A C 1
ATOM 1335 O O . ARG A 1 170 ? 24.469 1.837 -11.5 1 95.12 170 ARG A O 1
ATOM 1342 N N . HIS A 1 171 ? 26.266 0.763 -10.891 1 95.81 171 HIS A N 1
ATOM 1343 C CA . HIS A 1 171 ? 26.953 0.999 -12.156 1 95.81 171 HIS A CA 1
ATOM 1344 C C . HIS A 1 171 ? 26.328 0.181 -13.281 1 95.81 171 HIS A C 1
ATOM 1346 O O . HIS A 1 171 ? 26.141 0.689 -14.391 1 95.81 171 HIS A O 1
ATOM 1352 N N . LYS A 1 172 ? 25.969 -1.048 -13.039 1 96.5 172 LYS A N 1
ATOM 1353 C CA . LYS A 1 172 ? 25.516 -1.974 -14.078 1 96.5 172 LYS A CA 1
ATOM 1354 C C . LYS A 1 172 ? 24.078 -1.679 -14.492 1 96.5 172 LYS A C 1
ATOM 1356 O O . LYS A 1 172 ? 23.734 -1.802 -15.664 1 96.5 172 LYS A O 1
ATOM 1361 N N . TYR A 1 173 ? 23.219 -1.347 -13.492 1 96.69 173 TYR A N 1
ATOM 1362 C CA . TYR A 1 173 ? 21.797 -1.283 -13.789 1 96.69 173 TYR A CA 1
ATOM 1363 C C . TYR A 1 173 ? 21.203 0.041 -13.328 1 96.69 173 TYR A C 1
ATOM 1365 O O . TYR A 1 173 ? 20 0.294 -13.516 1 96.69 173 TYR A O 1
ATOM 1373 N N . ASN A 1 174 ? 21.969 0.927 -12.656 1 96.5 174 ASN A N 1
ATOM 1374 C CA . ASN A 1 174 ? 21.469 2.172 -12.086 1 96.5 174 ASN A CA 1
ATOM 1375 C C . ASN A 1 174 ? 20.453 1.909 -10.969 1 96.5 174 ASN A C 1
ATOM 1377 O O . ASN A 1 174 ? 19.422 2.566 -10.898 1 96.5 174 ASN A O 1
ATOM 1381 N N . ILE A 1 175 ? 20.781 0.93 -10.195 1 97.19 175 ILE A N 1
ATOM 1382 C CA . ILE A 1 175 ? 19.922 0.525 -9.086 1 97.19 175 ILE A CA 1
ATOM 1383 C C . ILE A 1 175 ? 20.672 0.672 -7.766 1 97.19 175 ILE A C 1
ATOM 1385 O O . ILE A 1 175 ? 21.859 0.359 -7.684 1 97.19 175 ILE A O 1
ATOM 1389 N N . ASN A 1 176 ? 19.953 1.113 -6.766 1 97.06 176 ASN A N 1
ATOM 1390 C CA . ASN A 1 176 ? 20.547 1.286 -5.441 1 97.06 176 ASN A CA 1
ATOM 1391 C C . ASN A 1 176 ? 20.016 0.252 -4.453 1 97.06 176 ASN A C 1
ATOM 1393 O O . ASN A 1 176 ? 18.812 -0.02 -4.418 1 97.06 176 ASN A O 1
ATOM 1397 N N . VAL A 1 177 ? 20.922 -0.317 -3.709 1 97.69 177 VAL A N 1
ATOM 1398 C CA . VAL A 1 177 ? 20.516 -1.225 -2.637 1 97.69 177 VAL A CA 1
ATOM 1399 C C . VAL A 1 177 ? 20.188 -0.426 -1.38 1 97.69 177 VAL A C 1
ATOM 1401 O O . VAL A 1 177 ? 21.031 0.274 -0.833 1 97.69 177 VAL A O 1
ATOM 1404 N N . ILE A 1 178 ? 18.969 -0.545 -0.923 1 98 178 ILE A N 1
ATOM 1405 C CA . ILE A 1 178 ? 18.5 0.194 0.248 1 98 178 ILE A CA 1
ATOM 1406 C C . ILE A 1 178 ? 18.859 -0.579 1.517 1 98 178 ILE A C 1
ATOM 1408 O O . ILE A 1 178 ? 19.406 -0.011 2.465 1 98 178 ILE A O 1
ATOM 1412 N N . THR A 1 179 ? 18.5 -1.793 1.532 1 97.94 179 THR A N 1
ATOM 1413 C CA . THR A 1 179 ? 18.781 -2.67 2.664 1 97.94 179 THR A CA 1
ATOM 1414 C C . THR A 1 179 ? 18.641 -4.137 2.262 1 97.94 179 THR A C 1
ATOM 1416 O O . THR A 1 179 ? 18.359 -4.441 1.099 1 97.94 179 THR A O 1
ATOM 1419 N N . ILE A 1 180 ? 18.906 -5.023 3.197 1 97.38 180 ILE A N 1
ATOM 1420 C CA . ILE A 1 180 ? 18.812 -6.465 3.002 1 97.38 180 ILE A CA 1
ATOM 1421 C C . ILE A 1 180 ? 18 -7.086 4.141 1 97.38 180 ILE A C 1
ATOM 1423 O O . ILE A 1 180 ? 18.203 -6.738 5.309 1 97.38 180 ILE A O 1
ATOM 1427 N N . LYS A 1 181 ? 17.047 -7.844 3.799 1 96.19 181 LYS A N 1
ATOM 1428 C CA . LYS A 1 181 ? 16.359 -8.703 4.746 1 96.19 181 LYS A CA 1
ATOM 1429 C C . LYS A 1 181 ? 16.938 -10.117 4.738 1 96.19 181 LYS A C 1
ATOM 1431 O O . LYS A 1 181 ? 17.016 -10.758 3.689 1 96.19 181 LYS A O 1
ATOM 1436 N N . ARG A 1 182 ? 17.297 -10.578 5.879 1 94.69 182 ARG A N 1
ATOM 1437 C CA . ARG A 1 182 ? 17.938 -11.891 5.984 1 94.69 182 ARG A CA 1
ATOM 1438 C C . ARG A 1 182 ? 17.172 -12.789 6.949 1 94.69 182 ARG A C 1
ATOM 1440 O O . ARG A 1 182 ? 16.859 -12.375 8.07 1 94.69 182 ARG A O 1
ATOM 1447 N N . PRO A 1 183 ? 16.797 -13.953 6.449 1 89.75 183 PRO A N 1
ATOM 1448 C CA . PRO A 1 183 ? 16.125 -14.891 7.363 1 89.75 183 PRO A CA 1
ATOM 1449 C C . PRO A 1 183 ? 16.969 -15.203 8.602 1 89.75 183 PRO A C 1
ATOM 1451 O O . PRO A 1 183 ? 18.203 -15.305 8.508 1 89.75 183 PRO A O 1
ATOM 1454 N N . PHE A 1 184 ? 16.328 -15.039 9.734 1 82.56 184 PHE A N 1
ATOM 1455 C CA . PHE A 1 184 ? 17.031 -15.359 10.977 1 82.56 184 PHE A CA 1
ATOM 1456 C C . PHE A 1 184 ? 16.234 -16.375 11.797 1 82.56 184 PHE A C 1
ATOM 1458 O O . PHE A 1 184 ? 15 -16.312 11.844 1 82.56 184 PHE A O 1
ATOM 1465 N N . THR A 1 185 ? 16.719 -17.578 11.945 1 69.56 185 THR A N 1
ATOM 1466 C CA . THR A 1 185 ? 16.078 -18.578 12.797 1 69.56 185 THR A CA 1
ATOM 1467 C C . THR A 1 185 ? 16.375 -18.281 14.273 1 69.56 185 THR A C 1
ATOM 1469 O O . THR A 1 185 ? 17.516 -18.031 14.648 1 69.56 185 THR A O 1
ATOM 1472 N N . ASP A 1 186 ? 15.43 -17.656 14.906 1 56.97 186 ASP A N 1
ATOM 1473 C CA . ASP A 1 186 ? 15.688 -17.609 16.344 1 56.97 186 ASP A CA 1
ATOM 1474 C C . ASP A 1 186 ? 15.844 -19.016 16.922 1 56.97 186 ASP A C 1
ATOM 1476 O O . ASP A 1 186 ? 14.93 -19.828 16.797 1 56.97 186 ASP A O 1
ATOM 1480 N N . LYS A 1 187 ? 17.078 -19.562 17.031 1 51.69 187 LYS A N 1
ATOM 1481 C CA . LYS A 1 187 ? 17.344 -20.844 17.688 1 51.69 187 LYS A CA 1
ATOM 1482 C C . LYS A 1 187 ? 16.391 -21.047 18.875 1 51.69 187 LYS A C 1
ATOM 1484 O O . LYS A 1 187 ? 16.25 -22.172 19.359 1 51.69 187 LYS A O 1
ATOM 1489 N N . GLU A 1 188 ? 16.203 -20.234 19.734 1 48.34 188 GLU A N 1
ATOM 1490 C CA . GLU A 1 188 ? 15.484 -20.578 20.953 1 48.34 188 GLU A CA 1
ATOM 1491 C C . GLU A 1 188 ? 14.062 -21.031 20.641 1 48.34 188 GLU A C 1
ATOM 1493 O O . GLU A 1 188 ? 13.367 -21.547 21.531 1 48.34 188 GLU A O 1
ATOM 1498 N N . THR A 1 189 ? 13.336 -20.516 19.875 1 46.19 189 THR A N 1
ATOM 1499 C CA . THR A 1 189 ? 11.961 -21 19.766 1 46.19 189 THR A CA 1
ATOM 1500 C C . THR A 1 189 ? 11.867 -22.141 18.75 1 46.19 189 THR A C 1
ATOM 1502 O O . THR A 1 189 ? 11.891 -21.906 17.547 1 46.19 189 THR A O 1
ATOM 1505 N N . LYS A 1 190 ? 12.484 -23.375 19.062 1 40.5 190 LYS A N 1
ATOM 1506 C CA . LYS A 1 190 ? 12.461 -24.656 18.359 1 40.5 190 LYS A CA 1
ATOM 1507 C C . LYS A 1 190 ? 11.094 -24.922 17.734 1 40.5 190 LYS A C 1
ATOM 1509 O O . LYS A 1 190 ? 10.828 -26.031 17.266 1 40.5 190 LYS A O 1
ATOM 1514 N N . ARG A 1 191 ? 9.961 -24.484 18.172 1 43.19 191 ARG A N 1
ATOM 1515 C CA . ARG A 1 191 ? 8.773 -25.188 17.672 1 43.19 191 ARG A CA 1
ATOM 1516 C C . ARG A 1 191 ? 8.633 -25.016 16.156 1 43.19 191 ARG A C 1
ATOM 1518 O O . ARG A 1 191 ? 9.008 -23.984 15.609 1 43.19 191 ARG A O 1
ATOM 1525 N N . ALA A 1 192 ? 8.5 -26.094 15.406 1 41.66 192 ALA A N 1
ATOM 1526 C CA . ALA A 1 192 ? 8.273 -26.406 14 1 41.66 192 ALA A CA 1
ATOM 1527 C C . ALA A 1 192 ? 7.656 -25.234 13.258 1 41.66 192 ALA A C 1
ATOM 1529 O O . ALA A 1 192 ? 7.809 -25.094 12.047 1 41.66 192 ALA A O 1
ATOM 1530 N N . SER A 1 193 ? 6.645 -24.672 13.766 1 42 193 SER A N 1
ATOM 1531 C CA . SER A 1 193 ? 5.879 -23.594 13.164 1 42 193 SER A CA 1
ATOM 1532 C C . SER A 1 193 ? 6.68 -22.297 13.117 1 42 193 SER A C 1
ATOM 1534 O O . SER A 1 193 ? 6.109 -21.203 13.055 1 42 193 SER A O 1
ATOM 1536 N N . ASP A 1 194 ? 7.953 -22.328 13.492 1 46.09 194 ASP A N 1
ATOM 1537 C CA . ASP A 1 194 ? 8.797 -21.156 13.703 1 46.09 194 ASP A CA 1
ATOM 1538 C C . ASP A 1 194 ? 8.867 -20.297 12.445 1 46.09 194 ASP A C 1
ATOM 1540 O O . ASP A 1 194 ? 9.445 -20.703 11.438 1 46.09 194 ASP A O 1
ATOM 1544 N N . SER A 1 195 ? 7.977 -19.516 12.242 1 49.69 195 SER A N 1
ATOM 1545 C CA . SER A 1 195 ? 7.836 -18.516 11.188 1 49.69 195 SER A CA 1
ATOM 1546 C C . SER A 1 195 ? 9.164 -17.828 10.906 1 49.69 195 SER A C 1
ATOM 1548 O O . SER A 1 195 ? 9.812 -17.328 11.82 1 49.69 195 SER A O 1
ATOM 1550 N N . LYS A 1 196 ? 9.891 -18.297 9.914 1 57.41 196 LYS A N 1
ATOM 1551 C CA . LYS A 1 196 ? 11.086 -17.594 9.445 1 57.41 196 LYS A CA 1
ATOM 1552 C C . LYS A 1 196 ? 10.938 -16.094 9.602 1 57.41 196 LYS A C 1
ATOM 1554 O O . LYS A 1 196 ? 10.016 -15.492 9.047 1 57.41 196 LYS A O 1
ATOM 1559 N N . THR A 1 197 ? 11.461 -15.625 10.703 1 76.38 197 THR A N 1
ATOM 1560 C CA . THR A 1 197 ? 11.477 -14.18 10.922 1 76.38 197 THR A CA 1
ATOM 1561 C C . THR A 1 197 ? 12.609 -13.531 10.125 1 76.38 197 THR A C 1
ATOM 1563 O O . THR A 1 197 ? 13.617 -14.172 9.844 1 76.38 197 THR A O 1
ATOM 1566 N N . GLU A 1 198 ? 12.336 -12.555 9.344 1 83.69 198 GLU A N 1
ATOM 1567 C CA . GLU A 1 198 ? 13.352 -11.805 8.602 1 83.69 198 GLU A CA 1
ATOM 1568 C C . GLU A 1 198 ? 13.82 -10.586 9.391 1 83.69 198 GLU A C 1
ATOM 1570 O O . GLU A 1 198 ? 13.016 -9.922 10.047 1 83.69 198 GLU A O 1
ATOM 1575 N N . LYS A 1 199 ? 15.117 -10.508 9.422 1 90 199 LYS A N 1
ATOM 1576 C CA . LYS A 1 199 ? 15.719 -9.336 10.047 1 90 199 LYS A CA 1
ATOM 1577 C C . LYS A 1 199 ? 16.281 -8.383 8.992 1 90 199 LYS A C 1
ATOM 1579 O O . LYS A 1 199 ? 16.906 -8.82 8.016 1 90 199 LYS A O 1
ATOM 1584 N N . ILE A 1 200 ? 16.062 -7.16 9.148 1 93.75 200 ILE A N 1
ATOM 1585 C CA . ILE A 1 200 ? 16.641 -6.141 8.273 1 93.75 200 ILE A CA 1
ATOM 1586 C C . ILE A 1 200 ? 18.047 -5.773 8.742 1 93.75 200 ILE A C 1
ATOM 1588 O O . ILE A 1 200 ? 18.25 -5.465 9.922 1 93.75 200 ILE A O 1
ATOM 1592 N N . LEU A 1 201 ? 18.969 -5.73 7.859 1 91.75 201 LEU A N 1
ATOM 1593 C CA . LEU A 1 201 ? 20.375 -5.512 8.195 1 91.75 201 LEU A CA 1
ATOM 1594 C C . LEU A 1 201 ? 20.672 -4.023 8.328 1 91.75 201 LEU A C 1
ATOM 1596 O O . LEU A 1 201 ? 21.797 -3.641 8.68 1 91.75 201 LEU A O 1
ATOM 1600 N N . GLY A 1 202 ? 19.703 -3.162 8.211 1 91.25 202 GLY A N 1
ATOM 1601 C CA . GLY A 1 202 ? 19.938 -1.729 8.227 1 91.25 202 GLY A CA 1
ATOM 1602 C C . GLY A 1 202 ? 20.5 -1.205 6.914 1 91.25 202 GLY A C 1
ATOM 1603 O O . GLY A 1 202 ? 20.062 -1.629 5.84 1 91.25 202 GLY A O 1
ATOM 1604 N N . ILE A 1 203 ? 21.375 -0.228 7.02 1 90.94 203 ILE A N 1
ATOM 1605 C CA . ILE A 1 203 ? 22.031 0.336 5.84 1 90.94 203 ILE A CA 1
ATOM 1606 C C . ILE A 1 203 ? 23.25 -0.496 5.477 1 90.94 203 ILE A C 1
ATOM 1608 O O . ILE A 1 203 ? 24.234 -0.53 6.227 1 90.94 203 ILE A O 1
ATOM 1612 N N . PRO A 1 204 ? 23.234 -1.106 4.32 1 91.88 204 PRO A N 1
ATOM 1613 C CA . PRO A 1 204 ? 24.312 -2.033 3.996 1 91.88 204 PRO A CA 1
ATOM 1614 C C . PRO A 1 204 ? 25.594 -1.318 3.57 1 91.88 204 PRO A C 1
ATOM 1616 O O . PRO A 1 204 ? 25.547 -0.158 3.156 1 91.88 204 PRO A O 1
ATOM 1619 N N . HIS A 1 205 ? 26.703 -2.096 3.74 1 92.25 205 HIS A N 1
ATOM 1620 C CA . HIS A 1 205 ? 28.016 -1.661 3.287 1 92.25 205 HIS A CA 1
ATOM 1621 C C . HIS A 1 205 ? 28.422 -2.385 2.01 1 92.25 205 HIS A C 1
ATOM 1623 O O . HIS A 1 205 ? 27.875 -3.443 1.688 1 92.25 205 HIS A O 1
ATOM 1629 N N . GLY A 1 206 ? 29.359 -1.757 1.373 1 95.06 206 GLY A N 1
ATOM 1630 C CA . GLY A 1 206 ? 29.875 -2.389 0.171 1 95.06 206 GLY A CA 1
ATOM 1631 C C . GLY A 1 206 ? 30.438 -3.781 0.417 1 95.06 206 GLY A C 1
ATOM 1632 O O . GLY A 1 206 ? 30.391 -4.633 -0.472 1 95.06 206 GLY A O 1
ATOM 1633 N N . SER A 1 207 ? 30.859 -4.062 1.661 1 96.75 207 SER A N 1
ATOM 1634 C CA . SER A 1 207 ? 31.484 -5.336 1.992 1 96.75 207 SER A CA 1
ATOM 1635 C C . SER A 1 207 ? 30.453 -6.379 2.41 1 96.75 207 SER A C 1
ATOM 1637 O O . SER A 1 207 ? 30.797 -7.547 2.609 1 96.75 207 SER A O 1
ATOM 1639 N N . THR A 1 208 ? 29.172 -5.988 2.512 1 96.56 208 THR A N 1
ATOM 1640 C CA . THR A 1 208 ? 28.141 -6.934 2.902 1 96.56 208 THR A CA 1
ATOM 1641 C C . THR A 1 208 ? 28 -8.047 1.865 1 96.56 208 THR A C 1
ATOM 1643 O O . THR A 1 208 ? 27.891 -7.77 0.667 1 96.56 208 THR A O 1
ATOM 1646 N N . VAL A 1 209 ? 28.016 -9.258 2.338 1 97.75 209 VAL A N 1
ATOM 1647 C CA . VAL A 1 209 ? 27.906 -10.414 1.451 1 97.75 209 VAL A CA 1
ATOM 1648 C C . VAL A 1 209 ? 26.438 -10.797 1.277 1 97.75 209 VAL A C 1
ATOM 1650 O O . VAL A 1 209 ? 25.688 -10.898 2.258 1 97.75 209 VAL A O 1
ATOM 1653 N N . LEU A 1 210 ? 26.047 -10.93 0.025 1 97.75 210 LEU A N 1
ATOM 1654 C CA . LEU A 1 210 ? 24.719 -11.406 -0.292 1 97.75 210 LEU A CA 1
ATOM 1655 C C . LEU A 1 210 ? 24.641 -12.922 -0.168 1 97.75 210 LEU A C 1
ATOM 1657 O O . LEU A 1 210 ? 25.438 -13.641 -0.756 1 97.75 210 LEU A O 1
ATOM 1661 N N . ARG A 1 211 ? 23.656 -13.344 0.619 1 96.69 211 ARG A N 1
ATOM 1662 C CA . ARG A 1 211 ? 23.547 -14.773 0.89 1 96.69 211 ARG A CA 1
ATOM 1663 C C . ARG A 1 211 ? 22.312 -15.359 0.195 1 96.69 211 ARG A C 1
ATOM 1665 O O . ARG A 1 211 ? 21.438 -14.617 -0.266 1 96.69 211 ARG A O 1
ATOM 1672 N N . GLU A 1 212 ? 22.344 -16.672 0.36 1 93.81 212 GLU A N 1
ATOM 1673 C CA . GLU A 1 212 ? 21.188 -17.391 -0.168 1 93.81 212 GLU A CA 1
ATOM 1674 C C . GLU A 1 212 ? 19.938 -17.062 0.636 1 93.81 212 GLU A C 1
ATOM 1676 O O . GLU A 1 212 ? 19.984 -16.969 1.864 1 93.81 212 GLU A O 1
ATOM 1681 N N . GLU A 1 213 ? 18.859 -16.766 0.07 1 91.75 213 GLU A N 1
ATOM 1682 C CA . GLU A 1 213 ? 17.531 -16.531 0.654 1 91.75 213 GLU A CA 1
ATOM 1683 C C . GLU A 1 213 ? 17.375 -15.086 1.104 1 91.75 213 GLU A C 1
ATOM 1685 O O . GLU A 1 213 ? 16.344 -14.711 1.658 1 91.75 213 GLU A O 1
ATOM 1690 N N . ASP A 1 214 ? 18.547 -14.297 0.956 1 96.06 214 ASP A N 1
ATOM 1691 C CA . ASP A 1 214 ? 18.422 -12.867 1.244 1 96.06 214 ASP A CA 1
ATOM 1692 C C . ASP A 1 214 ? 17.359 -12.219 0.352 1 96.06 214 ASP A C 1
ATOM 1694 O O . ASP A 1 214 ? 17.188 -12.617 -0.801 1 96.06 214 ASP A O 1
ATOM 1698 N N . ILE A 1 215 ? 16.688 -11.305 0.92 1 97.06 215 ILE A N 1
ATOM 1699 C CA . ILE A 1 215 ? 15.836 -10.398 0.16 1 97.06 215 ILE A CA 1
ATOM 1700 C C . ILE A 1 215 ? 16.484 -9.016 0.103 1 97.06 215 ILE A C 1
ATOM 1702 O O . ILE A 1 215 ? 16.734 -8.398 1.141 1 97.06 215 ILE A O 1
ATOM 1706 N N . VAL A 1 216 ? 16.766 -8.562 -1.098 1 97.62 216 VAL A N 1
ATOM 1707 C CA . VAL A 1 216 ? 17.359 -7.246 -1.262 1 97.62 216 VAL A CA 1
ATOM 1708 C C . VAL A 1 216 ? 16.281 -6.219 -1.589 1 97.62 216 VAL A C 1
ATOM 1710 O O . VAL A 1 216 ? 15.375 -6.496 -2.375 1 97.62 216 VAL A O 1
ATOM 1713 N N . VAL A 1 217 ? 16.297 -5.125 -0.912 1 98.25 217 VAL A N 1
ATOM 1714 C CA . VAL A 1 217 ? 15.414 -4.004 -1.192 1 98.25 217 VAL A CA 1
ATOM 1715 C C . VAL A 1 217 ? 16.109 -2.998 -2.102 1 98.25 217 VAL A C 1
ATOM 1717 O O . VAL A 1 217 ? 17.188 -2.477 -1.755 1 98.25 217 VAL A O 1
ATOM 1720 N N . LEU A 1 218 ? 15.484 -2.744 -3.244 1 98.25 218 LEU A N 1
ATOM 1721 C CA . LEU A 1 218 ? 16.141 -1.977 -4.297 1 98.25 218 LEU A CA 1
ATOM 1722 C C . LEU A 1 218 ? 15.32 -0.746 -4.664 1 98.25 218 LEU A C 1
ATOM 1724 O O . LEU A 1 218 ? 14.086 -0.772 -4.594 1 98.25 218 LEU A O 1
ATOM 1728 N N . PHE A 1 219 ? 16.078 0.244 -5.031 1 98.31 219 PHE A N 1
ATOM 1729 C CA . PHE A 1 219 ? 15.477 1.433 -5.625 1 98.31 219 PHE A CA 1
ATOM 1730 C C . PHE A 1 219 ? 15.977 1.641 -7.047 1 98.31 219 PHE A C 1
ATOM 1732 O O . PHE A 1 219 ? 17.172 1.523 -7.312 1 98.31 219 PHE A O 1
ATOM 1739 N N . GLY A 1 220 ? 15.062 1.937 -7.984 1 97.38 220 GLY A N 1
ATOM 1740 C CA . GLY A 1 220 ? 15.422 2.234 -9.359 1 97.38 220 GLY A CA 1
ATOM 1741 C C . GLY A 1 220 ? 14.211 2.492 -10.242 1 97.38 220 GLY A C 1
ATOM 1742 O O . GLY A 1 220 ? 13.07 2.426 -9.781 1 97.38 220 GLY A O 1
ATOM 1743 N N . SER A 1 221 ? 14.492 2.881 -11.453 1 95.75 221 SER A N 1
ATOM 1744 C CA . SER A 1 221 ? 13.414 3.031 -12.422 1 95.75 221 SER A CA 1
ATOM 1745 C C . SER A 1 221 ? 12.828 1.678 -12.812 1 95.75 221 SER A C 1
ATOM 1747 O O . SER A 1 221 ? 13.5 0.65 -12.711 1 95.75 221 SER A O 1
ATOM 1749 N N . GLN A 1 222 ? 11.594 1.753 -13.227 1 91.31 222 GLN A N 1
ATOM 1750 C CA . GLN A 1 222 ? 10.938 0.525 -13.656 1 91.31 222 GLN A CA 1
ATOM 1751 C C . GLN A 1 222 ? 11.734 -0.177 -14.75 1 91.31 222 GLN A C 1
ATOM 1753 O O . GLN A 1 222 ? 11.883 -1.4 -14.727 1 91.31 222 GLN A O 1
ATOM 1758 N N . SER A 1 223 ? 12.25 0.583 -15.68 1 93.69 223 SER A N 1
ATOM 1759 C CA . SER A 1 223 ? 13.047 0.032 -16.781 1 93.69 223 SER A CA 1
ATOM 1760 C C . SER A 1 223 ? 14.32 -0.619 -16.266 1 93.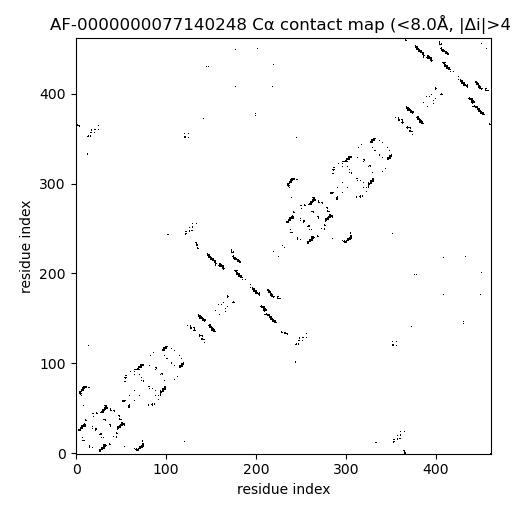69 223 SER A C 1
ATOM 1762 O O . SER A 1 223 ? 14.672 -1.729 -16.672 1 93.69 223 SER A O 1
ATOM 1764 N N . ASP A 1 224 ? 14.992 0.008 -15.352 1 96.19 224 ASP A N 1
ATOM 1765 C CA . ASP A 1 224 ? 16.25 -0.506 -14.812 1 96.19 224 ASP A CA 1
ATOM 1766 C C . ASP A 1 224 ? 16 -1.753 -13.961 1 96.19 224 ASP A C 1
ATOM 1768 O O . ASP A 1 224 ? 16.75 -2.729 -14.055 1 96.19 224 ASP A O 1
ATOM 1772 N N . LEU A 1 225 ? 14.961 -1.708 -13.164 1 95 225 LEU A N 1
ATOM 1773 C CA . LEU A 1 225 ? 14.617 -2.855 -12.336 1 95 225 LEU A CA 1
ATOM 1774 C C . LEU A 1 225 ? 14.25 -4.059 -13.188 1 95 225 LEU A C 1
ATOM 1776 O O . LEU A 1 225 ? 14.648 -5.188 -12.891 1 95 225 LEU A O 1
ATOM 1780 N N . SER A 1 226 ? 13.531 -3.77 -14.242 1 92.06 226 SER A N 1
ATOM 1781 C CA . SER A 1 226 ? 13.156 -4.832 -15.172 1 92.06 226 SER A CA 1
ATOM 1782 C C . SER A 1 226 ? 14.383 -5.465 -15.812 1 92.06 226 SER A C 1
ATOM 1784 O O . SER A 1 226 ? 14.484 -6.691 -15.891 1 92.06 226 SER A O 1
ATOM 1786 N N . LYS A 1 227 ? 15.328 -4.676 -16.219 1 93.5 227 LYS A N 1
ATOM 1787 C CA . LYS A 1 227 ? 16.562 -5.164 -16.828 1 93.5 227 LYS A CA 1
ATOM 1788 C C . LYS A 1 227 ? 17.344 -6.043 -15.852 1 93.5 227 LYS A C 1
ATOM 1790 O O . LYS A 1 227 ? 17.844 -7.102 -16.219 1 93.5 227 LYS A O 1
ATOM 1795 N N . PHE A 1 228 ? 17.422 -5.625 -14.648 1 94.94 228 PHE A N 1
ATOM 1796 C CA . PHE A 1 228 ? 18.109 -6.363 -13.594 1 94.94 228 PHE A CA 1
ATOM 1797 C C . PHE A 1 228 ? 17.453 -7.723 -13.367 1 94.94 228 PHE A C 1
ATOM 1799 O O . PHE A 1 228 ? 18.156 -8.734 -13.25 1 94.94 228 PHE A O 1
ATOM 1806 N N . LEU A 1 229 ? 16.125 -7.73 -13.391 1 91.31 229 LEU A N 1
ATOM 1807 C CA . LEU A 1 229 ? 15.398 -8.93 -13.016 1 91.31 229 LEU A CA 1
ATOM 1808 C C . LEU A 1 229 ? 15.281 -9.891 -14.195 1 91.31 229 LEU A C 1
ATOM 1810 O O . LEU A 1 229 ? 15.023 -11.086 -14.008 1 91.31 229 LEU A O 1
ATOM 1814 N N . GLU A 1 230 ? 15.438 -9.391 -15.391 1 85.81 230 GLU A N 1
ATOM 1815 C CA . GLU A 1 230 ? 15.328 -10.227 -16.578 1 85.81 230 GLU A CA 1
ATOM 1816 C C . GLU A 1 230 ? 16.688 -10.805 -16.969 1 85.81 230 GLU A C 1
ATOM 1818 O O . GLU A 1 230 ? 16.766 -11.695 -17.812 1 85.81 230 GLU A O 1
ATOM 1823 N N . THR A 1 231 ? 17.734 -10.25 -16.422 1 75.62 231 THR A N 1
ATOM 1824 C CA . THR A 1 231 ? 19.062 -10.781 -16.703 1 75.62 231 THR A CA 1
ATOM 1825 C C . THR A 1 231 ? 19.344 -12.016 -15.852 1 75.62 231 THR A C 1
ATOM 1827 O O . THR A 1 231 ? 19 -12.055 -14.664 1 75.62 231 THR A O 1
ATOM 1830 N N . MET B 1 1 ? 10.039 -9.133 -19.172 1 67.62 1 MET B N 1
ATOM 1831 C CA . MET B 1 1 ? 8.758 -9.477 -18.562 1 67.62 1 MET B CA 1
ATOM 1832 C C . MET B 1 1 ? 8.227 -10.797 -19.109 1 67.62 1 MET B C 1
ATOM 1834 O O . MET B 1 1 ? 8.367 -11.078 -20.297 1 67.62 1 MET B O 1
ATOM 1838 N N . GLN B 1 2 ? 7.941 -11.695 -18.141 1 78 2 GLN B N 1
ATOM 1839 C CA . GLN B 1 2 ? 7.406 -12.977 -18.594 1 78 2 GLN B CA 1
ATOM 1840 C C . GLN B 1 2 ? 5.883 -12.961 -18.625 1 78 2 GLN B C 1
ATOM 1842 O O . GLN B 1 2 ? 5.242 -12.617 -17.625 1 78 2 GLN B O 1
ATOM 1847 N N . ARG B 1 3 ? 5.41 -13.18 -19.844 1 91 3 ARG B N 1
ATOM 1848 C CA . ARG B 1 3 ? 3.959 -13.266 -19.984 1 91 3 ARG B CA 1
ATOM 1849 C C . ARG B 1 3 ? 3.398 -14.453 -19.203 1 91 3 ARG B C 1
ATOM 1851 O O . ARG B 1 3 ? 3.904 -15.57 -19.312 1 91 3 ARG B O 1
ATOM 1858 N N . LYS B 1 4 ? 2.439 -14.141 -18.344 1 95.81 4 LYS B N 1
ATOM 1859 C CA . LYS B 1 4 ? 1.796 -15.156 -17.531 1 95.81 4 LYS B CA 1
ATOM 1860 C C . LYS B 1 4 ? 0.312 -15.281 -17.859 1 95.81 4 LYS B C 1
ATOM 1862 O O . LYS B 1 4 ? -0.276 -14.359 -18.438 1 95.81 4 LYS B O 1
ATOM 1867 N N . LYS B 1 5 ? -0.171 -16.438 -17.641 1 96.88 5 LYS B N 1
ATOM 1868 C CA . LYS B 1 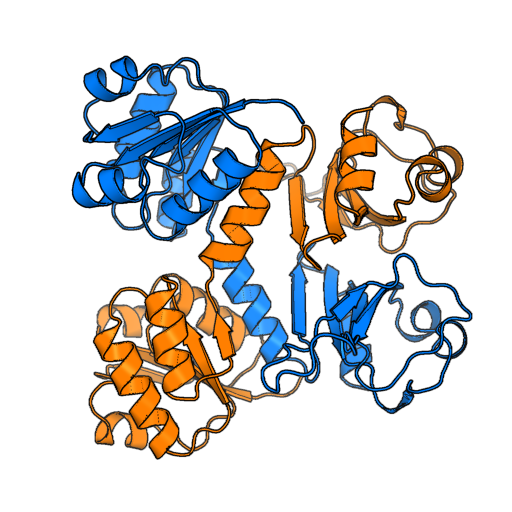5 ? -1.611 -16.672 -17.703 1 96.88 5 LYS B CA 1
ATOM 1869 C C . LYS B 1 5 ? -2.238 -16.609 -16.312 1 96.88 5 LYS B C 1
ATOM 1871 O O . LYS B 1 5 ? -1.894 -17.391 -15.422 1 96.88 5 LYS B O 1
ATOM 1876 N N . ILE B 1 6 ? -3.137 -15.664 -16.141 1 97.75 6 ILE B N 1
ATOM 1877 C CA . ILE B 1 6 ? -3.629 -15.375 -14.805 1 97.75 6 ILE B CA 1
ATOM 1878 C C . ILE B 1 6 ? -5.156 -15.375 -14.805 1 97.75 6 ILE B C 1
ATOM 1880 O O . ILE B 1 6 ? -5.781 -14.719 -15.641 1 97.75 6 ILE B O 1
ATOM 1884 N N . ALA B 1 7 ? -5.727 -16.125 -13.898 1 97.81 7 ALA B N 1
ATOM 1885 C CA . ALA B 1 7 ? -7.172 -16.078 -13.688 1 97.81 7 ALA B CA 1
ATOM 1886 C C . ALA B 1 7 ? -7.527 -15.266 -12.453 1 97.81 7 ALA B C 1
ATOM 1888 O O . ALA B 1 7 ? -6.941 -15.445 -11.391 1 97.81 7 ALA B O 1
ATOM 1889 N N . VAL B 1 8 ? -8.43 -14.383 -12.633 1 98.38 8 VAL B N 1
ATOM 1890 C CA . VAL B 1 8 ? -8.906 -13.562 -11.516 1 98.38 8 VAL B CA 1
ATOM 1891 C C . VAL B 1 8 ? -10.406 -13.797 -11.305 1 98.38 8 VAL B C 1
ATOM 1893 O O . VAL B 1 8 ? -11.211 -13.539 -12.203 1 98.38 8 VAL B O 1
ATOM 1896 N N . ILE B 1 9 ? -10.695 -14.305 -10.133 1 98 9 ILE B N 1
ATOM 1897 C CA . ILE B 1 9 ? -12.078 -14.609 -9.781 1 98 9 ILE B CA 1
ATOM 1898 C C . ILE B 1 9 ? -12.617 -13.539 -8.836 1 98 9 ILE B C 1
ATOM 1900 O O . ILE B 1 9 ? -12.102 -13.359 -7.73 1 98 9 ILE B O 1
ATOM 1904 N N . GLY B 1 10 ? -13.719 -12.922 -9.195 1 97.5 10 GLY B N 1
ATOM 1905 C CA . GLY B 1 10 ? -14.227 -11.766 -8.477 1 97.5 10 GLY B CA 1
ATOM 1906 C C . GLY B 1 10 ? -13.711 -10.453 -9.039 1 97.5 10 GLY B C 1
ATOM 1907 O O . GLY B 1 10 ? -12.562 -10.07 -8.805 1 97.5 10 GLY B O 1
ATOM 1908 N N . ILE B 1 11 ? -14.625 -9.781 -9.75 1 97.25 11 ILE B N 1
ATOM 1909 C CA . ILE B 1 11 ? -14.219 -8.547 -10.422 1 97.25 11 ILE B CA 1
ATOM 1910 C C . ILE B 1 11 ? -14.938 -7.355 -9.781 1 97.25 11 ILE B C 1
ATOM 1912 O O . ILE B 1 11 ? -15.672 -6.629 -10.461 1 97.25 11 ILE B O 1
ATOM 1916 N N . GLY B 1 12 ? -14.672 -7.227 -8.516 1 94.12 12 GLY B N 1
ATOM 1917 C CA . GLY B 1 12 ? -15.141 -6.062 -7.785 1 94.12 12 GLY B CA 1
ATOM 1918 C C . GLY B 1 12 ? -14.188 -4.883 -7.863 1 94.12 12 GLY B C 1
ATOM 1919 O O . GLY B 1 12 ? -13.531 -4.672 -8.883 1 94.12 12 GLY B O 1
ATOM 1920 N N . SER B 1 13 ? -14.141 -4.121 -6.793 1 92.56 13 SER B N 1
ATOM 1921 C CA . SER B 1 13 ? -13.32 -2.912 -6.766 1 92.56 13 SER B CA 1
ATOM 1922 C C . SER B 1 13 ? -11.844 -3.238 -6.969 1 92.56 13 SER B C 1
ATOM 1924 O O . SER B 1 13 ? -11.172 -2.619 -7.793 1 92.56 13 SER B O 1
ATOM 1926 N N . PHE B 1 14 ? -11.352 -4.195 -6.25 1 96.75 14 PHE B N 1
ATOM 1927 C CA . PHE B 1 14 ? -9.961 -4.609 -6.398 1 96.75 14 PHE B CA 1
ATOM 1928 C C . PHE B 1 14 ? -9.758 -5.359 -7.711 1 96.75 14 PHE B C 1
ATOM 1930 O O . PHE B 1 14 ? -8.828 -5.062 -8.461 1 96.75 14 PHE B O 1
ATOM 1937 N N . GLY B 1 15 ? -10.586 -6.355 -7.992 1 97.88 15 GLY B N 1
ATOM 1938 C CA . GLY B 1 15 ? -10.445 -7.199 -9.172 1 97.88 15 GLY B CA 1
ATOM 1939 C C . GLY B 1 15 ? -10.398 -6.41 -10.461 1 97.88 15 GLY B C 1
ATOM 1940 O O . GLY B 1 15 ? -9.609 -6.723 -11.359 1 97.88 15 GLY B O 1
ATOM 1941 N N . LYS B 1 16 ? -11.211 -5.395 -10.516 1 97.19 16 LYS B N 1
ATOM 1942 C CA . LYS B 1 16 ? -11.266 -4.566 -11.719 1 97.19 16 LYS B CA 1
ATOM 1943 C C . LYS B 1 16 ? -9.938 -3.869 -11.977 1 97.19 16 LYS B C 1
ATOM 1945 O O . LYS B 1 16 ? -9.43 -3.867 -13.102 1 97.19 16 LYS B O 1
ATOM 1950 N N . LEU B 1 17 ? -9.391 -3.279 -10.961 1 97.25 17 LEU B N 1
ATOM 1951 C CA . LEU B 1 17 ? -8.094 -2.615 -11.07 1 97.25 17 LEU B CA 1
ATOM 1952 C C . LEU B 1 17 ? -6.996 -3.617 -11.406 1 97.25 17 LEU B C 1
ATOM 1954 O O . LEU B 1 17 ? -6.188 -3.379 -12.305 1 97.25 17 LEU B O 1
ATOM 1958 N N . PHE B 1 18 ? -7.02 -4.719 -10.781 1 98.38 18 PHE B N 1
ATOM 1959 C CA . PHE B 1 18 ? -5.977 -5.734 -10.875 1 98.38 18 PHE B CA 1
ATOM 1960 C C . PHE B 1 18 ? -5.91 -6.309 -12.289 1 98.38 18 PHE B C 1
ATOM 1962 O O . PHE B 1 18 ? -4.84 -6.352 -12.898 1 98.38 18 PHE B O 1
ATOM 1969 N N . VAL B 1 19 ? -7.078 -6.676 -12.828 1 98.62 19 VAL B N 1
ATOM 1970 C CA . VAL B 1 19 ? -7.086 -7.281 -14.156 1 98.62 19 VAL B CA 1
ATOM 1971 C C . VAL B 1 19 ? -6.625 -6.258 -15.195 1 98.62 19 VAL B C 1
ATOM 1973 O O . VAL B 1 19 ? -5.953 -6.609 -16.172 1 98.62 19 VAL B O 1
ATOM 1976 N N . ARG B 1 20 ? -6.957 -5.02 -14.992 1 97.88 20 ARG B N 1
ATOM 1977 C CA . ARG B 1 20 ? -6.523 -3.975 -15.914 1 97.88 20 ARG B CA 1
ATOM 1978 C C . ARG B 1 20 ? -5.008 -3.826 -15.898 1 97.88 20 ARG B C 1
ATOM 1980 O O . ARG B 1 20 ? -4.375 -3.773 -16.953 1 97.88 20 ARG B O 1
ATOM 1987 N N . TYR B 1 21 ? -4.457 -3.756 -14.719 1 96.44 21 TYR B N 1
ATOM 1988 C CA . TYR B 1 21 ? -3.01 -3.617 -14.602 1 96.44 21 TYR B CA 1
ATOM 1989 C C . TYR B 1 21 ? -2.297 -4.828 -15.195 1 96.44 21 TYR B C 1
ATOM 1991 O O . TYR B 1 21 ? -1.301 -4.68 -15.914 1 96.44 21 TYR B O 1
ATOM 1999 N N . LEU B 1 22 ? -2.795 -6.039 -14.945 1 97.69 22 LEU B N 1
ATOM 2000 C CA . LEU B 1 22 ? -2.20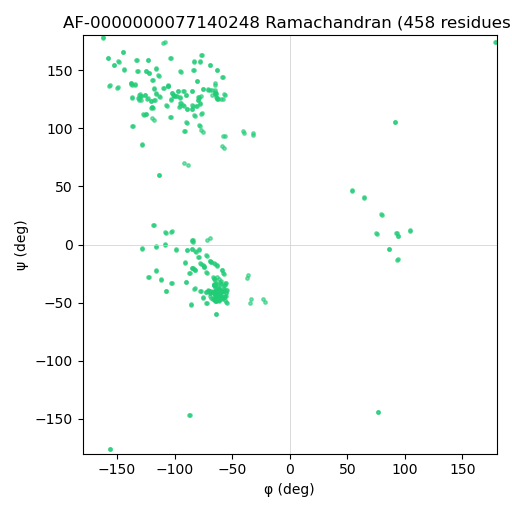5 -7.254 -15.5 1 97.69 22 LEU B CA 1
ATOM 2001 C C . LEU B 1 22 ? -2.205 -7.211 -17.031 1 97.69 22 LEU B C 1
ATOM 2003 O O . LEU B 1 22 ? -1.198 -7.535 -17.656 1 97.69 22 LEU B O 1
ATOM 2007 N N . PHE B 1 23 ? -3.355 -6.824 -17.516 1 98.06 23 PHE B N 1
ATOM 2008 C CA . PHE B 1 23 ? -3.525 -6.762 -18.953 1 98.06 23 PHE B CA 1
ATOM 2009 C C . PHE B 1 23 ? -2.576 -5.742 -19.578 1 98.06 23 PHE B C 1
ATOM 2011 O O . PHE B 1 23 ? -1.916 -6.023 -20.578 1 98.06 23 PHE B O 1
ATOM 2018 N N . GLU B 1 24 ? -2.498 -4.586 -18.984 1 95.31 24 GLU B N 1
ATOM 2019 C CA . GLU B 1 24 ? -1.605 -3.525 -19.438 1 95.31 24 GLU B CA 1
ATOM 2020 C C . GLU B 1 24 ? -0.147 -3.973 -19.391 1 95.31 24 GLU B C 1
ATOM 2022 O O . GLU B 1 24 ? 0.667 -3.541 -20.203 1 95.31 24 GLU B O 1
ATOM 2027 N N . ASP B 1 25 ? 0.146 -4.812 -18.453 1 93.12 25 ASP B N 1
ATOM 2028 C CA . ASP B 1 25 ? 1.509 -5.316 -18.312 1 93.12 25 ASP B CA 1
ATOM 2029 C C . ASP B 1 25 ? 1.802 -6.41 -19.328 1 93.12 25 ASP B C 1
ATOM 2031 O O . ASP B 1 25 ? 2.926 -6.91 -19.406 1 93.12 25 ASP B O 1
ATOM 2035 N N . GLY B 1 26 ? 0.747 -6.891 -20.016 1 95.69 26 GLY B N 1
ATOM 2036 C CA . GLY B 1 26 ? 0.969 -7.789 -21.141 1 95.69 26 GLY B CA 1
ATOM 2037 C C . GLY B 1 26 ? 0.645 -9.234 -20.812 1 95.69 26 GLY B C 1
ATOM 2038 O O . GLY B 1 26 ? 0.937 -10.141 -21.609 1 95.69 26 GLY B O 1
ATOM 2039 N N . HIS B 1 27 ? -0.013 -9.508 -19.703 1 97.5 27 HIS B N 1
ATOM 2040 C CA . HIS B 1 27 ? -0.346 -10.875 -19.297 1 97.5 27 HIS B CA 1
ATOM 2041 C C . HIS B 1 27 ? -1.624 -11.352 -19.984 1 97.5 27 HIS B C 1
ATOM 2043 O O . HIS B 1 27 ? -2.4 -10.539 -20.5 1 97.5 27 HIS B O 1
ATOM 2049 N N . GLU B 1 28 ? -1.768 -12.641 -20.078 1 97.5 28 GLU B N 1
ATOM 2050 C CA . GLU B 1 28 ? -3.057 -13.234 -20.422 1 97.5 28 GLU B CA 1
ATOM 2051 C C . GLU B 1 28 ? -3.975 -13.312 -19.203 1 97.5 28 GLU B C 1
ATOM 2053 O O . GLU B 1 28 ? -3.67 -14.008 -18.234 1 97.5 28 GLU B O 1
ATOM 2058 N N . VAL B 1 29 ? -5.07 -12.641 -19.328 1 98.19 29 VAL B N 1
ATOM 2059 C CA . VAL B 1 29 ? -5.906 -12.477 -18.156 1 98.19 29 VAL B CA 1
ATOM 2060 C C . VAL B 1 29 ? -7.289 -13.07 -18.406 1 98.19 29 VAL B C 1
ATOM 2062 O O . VAL B 1 29 ? -7.957 -12.711 -19.375 1 98.19 29 VAL B O 1
ATOM 2065 N N . ILE B 1 30 ? -7.68 -13.984 -17.562 1 97.62 30 ILE B N 1
ATOM 2066 C CA . ILE B 1 30 ? -9.031 -14.523 -17.531 1 97.62 30 ILE B CA 1
ATOM 2067 C C . ILE B 1 30 ? -9.805 -13.93 -16.359 1 97.62 30 ILE B C 1
ATOM 2069 O O . ILE B 1 30 ? -9.516 -14.25 -15.203 1 97.62 30 ILE B O 1
ATOM 2073 N N . ALA B 1 31 ? -10.75 -13.109 -16.672 1 98.25 31 ALA B N 1
ATOM 2074 C CA . ALA B 1 31 ? -11.578 -12.484 -15.641 1 98.25 31 ALA B CA 1
ATOM 2075 C C . ALA B 1 31 ? -12.898 -13.227 -15.469 1 98.25 31 ALA B C 1
ATOM 2077 O O . ALA B 1 31 ? -13.625 -13.438 -16.438 1 98.25 31 ALA B O 1
ATOM 2078 N N . ILE B 1 32 ? -13.18 -13.57 -14.234 1 97.81 32 ILE B N 1
ATOM 2079 C CA . ILE B 1 32 ? -14.367 -14.359 -13.969 1 97.81 32 ILE B CA 1
ATOM 2080 C C . ILE B 1 32 ? -15.234 -13.656 -12.93 1 97.81 32 ILE B C 1
ATOM 2082 O O . ILE B 1 32 ? -14.75 -13.258 -11.867 1 97.81 32 ILE B O 1
ATOM 2086 N N . ASP B 1 33 ? -16.484 -13.484 -13.211 1 97.56 33 ASP B N 1
ATOM 2087 C CA . ASP B 1 33 ? -17.484 -12.953 -12.281 1 97.56 33 ASP B CA 1
ATOM 2088 C C . ASP B 1 33 ? -18.875 -13.469 -12.617 1 97.56 33 ASP B C 1
ATOM 2090 O O . ASP B 1 33 ? -19.156 -13.82 -13.766 1 97.56 33 ASP B O 1
ATOM 2094 N N . LYS B 1 34 ? -19.719 -13.492 -11.602 1 97 34 LYS B N 1
ATOM 2095 C CA . LYS B 1 34 ? -21.078 -14 -11.836 1 97 34 LYS B CA 1
ATOM 2096 C C . LYS B 1 34 ? -21.969 -12.922 -12.438 1 97 34 LYS B C 1
ATOM 2098 O O . LYS B 1 34 ? -23.031 -13.227 -12.977 1 97 34 LYS B O 1
ATOM 2103 N N . ASP B 1 35 ? -21.641 -11.656 -12.281 1 97 35 ASP B N 1
ATOM 2104 C CA . ASP B 1 35 ? -22.469 -10.539 -12.758 1 97 35 ASP B CA 1
ATOM 2105 C C . ASP B 1 35 ? -22.109 -10.164 -14.195 1 97 35 ASP B C 1
ATOM 2107 O O . ASP B 1 35 ? -21.016 -9.648 -14.453 1 97 35 ASP B O 1
ATOM 2111 N N . PRO B 1 36 ? -23.047 -10.32 -15.109 1 97.81 36 PRO B N 1
ATOM 2112 C CA . PRO B 1 36 ? -22.75 -10.016 -16.516 1 97.81 36 PRO B CA 1
ATOM 2113 C C . PRO B 1 36 ? -22.453 -8.539 -16.75 1 97.81 36 PRO B C 1
ATOM 2115 O O . PRO B 1 36 ? -21.703 -8.195 -17.656 1 97.81 36 PRO B O 1
ATOM 2118 N N . VAL B 1 37 ? -23.031 -7.68 -15.977 1 97.69 37 VAL B N 1
ATOM 2119 C CA . VAL B 1 37 ? -22.797 -6.25 -16.125 1 97.69 37 VAL B CA 1
ATOM 2120 C C . VAL B 1 37 ? -21.328 -5.93 -15.828 1 97.69 37 VAL B C 1
ATOM 2122 O O . VAL B 1 37 ? -20.703 -5.164 -16.562 1 97.69 37 VAL B O 1
ATOM 2125 N N . ILE B 1 38 ? -20.797 -6.574 -14.844 1 96.69 38 ILE B N 1
ATOM 2126 C CA . ILE B 1 38 ? -19.406 -6.395 -14.469 1 96.69 38 ILE B CA 1
ATOM 2127 C C . ILE B 1 38 ? -18.5 -6.93 -15.578 1 96.69 38 ILE B C 1
ATOM 2129 O O . ILE B 1 38 ? -17.547 -6.262 -15.984 1 96.69 38 ILE B O 1
ATOM 2133 N N . ILE B 1 39 ? -18.781 -8.07 -16.062 1 97.94 39 ILE B N 1
ATOM 2134 C CA . ILE B 1 39 ? -17.969 -8.711 -17.094 1 97.94 39 ILE B CA 1
ATOM 2135 C C . ILE B 1 39 ? -17.953 -7.848 -18.359 1 97.94 39 ILE B C 1
ATOM 2137 O O . ILE B 1 39 ? -16.906 -7.652 -18.969 1 97.94 39 ILE B O 1
ATOM 2141 N N . ASP B 1 40 ? -19.078 -7.285 -18.672 1 97.69 40 ASP B N 1
ATOM 2142 C CA . ASP B 1 40 ? -19.188 -6.418 -19.844 1 97.69 40 ASP B CA 1
ATOM 2143 C C . ASP B 1 40 ? -18.312 -5.168 -19.672 1 97.69 40 ASP B C 1
ATOM 2145 O O . ASP B 1 40 ? -17.719 -4.688 -20.641 1 97.69 40 ASP B O 1
ATOM 2149 N N . SER B 1 41 ? -18.203 -4.734 -18.516 1 96.38 41 SER B N 1
ATOM 2150 C CA . SER B 1 41 ? -17.5 -3.486 -18.234 1 96.38 41 SER B CA 1
ATOM 2151 C C . SER B 1 41 ? -15.992 -3.668 -18.344 1 96.38 41 SER B C 1
ATOM 2153 O O . SER B 1 41 ? -15.25 -2.691 -18.484 1 96.38 41 SER B O 1
ATOM 2155 N N . ILE B 1 42 ? -15.484 -4.902 -18.297 1 97.44 42 ILE B N 1
ATOM 2156 C CA . ILE B 1 42 ? -14.039 -5.094 -18.234 1 97.44 42 ILE B CA 1
ATOM 2157 C C . ILE B 1 42 ? -13.555 -5.816 -19.5 1 97.44 42 ILE B C 1
ATOM 2159 O O . ILE B 1 42 ? -12.359 -6.047 -19.672 1 97.44 42 ILE B O 1
ATOM 2163 N N . LYS B 1 43 ? -14.414 -6.188 -20.406 1 97.19 43 LYS B N 1
ATOM 2164 C CA . LYS B 1 43 ? -14.148 -7.062 -21.547 1 97.19 43 LYS B CA 1
ATOM 2165 C C . LYS B 1 43 ? -13.008 -6.52 -22.391 1 97.19 43 LYS B C 1
ATOM 2167 O O . LYS B 1 43 ? -12.211 -7.289 -22.938 1 97.19 43 LYS B O 1
ATOM 2172 N N . GLU B 1 44 ? -12.852 -5.215 -22.484 1 97.31 44 GLU B N 1
ATOM 2173 C CA . GLU B 1 44 ? -11.828 -4.605 -23.328 1 97.31 44 GLU B CA 1
ATOM 2174 C C . GLU B 1 44 ? -10.492 -4.527 -22.609 1 97.31 44 GLU B C 1
ATOM 2176 O O . GLU B 1 44 ? -9.477 -4.172 -23.203 1 97.31 44 GLU B O 1
ATOM 2181 N N . HIS B 1 45 ? -10.516 -4.934 -21.344 1 97.62 45 HIS B N 1
ATOM 2182 C CA . HIS B 1 45 ? -9.32 -4.762 -20.531 1 97.62 45 HIS B CA 1
ATOM 2183 C C . HIS B 1 45 ? -8.789 -6.102 -20.047 1 97.62 45 HIS B C 1
ATOM 2185 O O . HIS B 1 45 ? -8.031 -6.16 -19.062 1 97.62 45 HIS B O 1
ATOM 2191 N N . VAL B 1 46 ? -9.258 -7.176 -20.719 1 98.38 46 VAL B N 1
ATOM 2192 C CA . VAL B 1 46 ? -8.781 -8.516 -20.375 1 98.38 46 VAL B CA 1
ATOM 2193 C C . VAL B 1 46 ? -8.703 -9.367 -21.641 1 98.38 46 VAL B C 1
ATOM 2195 O O . VAL B 1 46 ? -9.188 -8.961 -22.703 1 98.38 46 VAL B O 1
ATOM 2198 N N . THR B 1 47 ? -8 -10.516 -21.5 1 97.69 47 THR B N 1
ATOM 2199 C CA . THR B 1 47 ? -7.906 -11.438 -22.641 1 97.69 47 THR B CA 1
ATOM 2200 C C . THR B 1 47 ? -9.219 -12.195 -22.812 1 97.69 47 THR B C 1
ATOM 2202 O O . THR B 1 47 ? -9.703 -12.352 -23.938 1 97.69 47 THR B O 1
ATOM 2205 N N . VAL B 1 48 ? -9.773 -12.703 -21.703 1 97.12 48 VAL B N 1
ATOM 2206 C CA . VAL B 1 48 ? -11.031 -13.438 -21.688 1 97.12 48 VAL B CA 1
ATOM 2207 C C . VAL B 1 48 ? -11.883 -12.984 -20.5 1 97.12 48 VAL B C 1
ATOM 2209 O O . VAL B 1 48 ? -11.383 -12.867 -19.375 1 97.12 48 VAL B O 1
ATOM 2212 N N . ALA B 1 49 ? -13.031 -12.617 -20.781 1 97.81 49 ALA B N 1
ATOM 2213 C CA . ALA B 1 49 ? -14 -12.273 -19.75 1 97.81 49 ALA B CA 1
ATOM 2214 C C . ALA B 1 49 ? -15.148 -13.281 -19.703 1 97.81 49 ALA B C 1
ATOM 2216 O O . ALA B 1 49 ? -15.82 -13.5 -20.719 1 97.81 49 ALA B O 1
ATOM 2217 N N . VAL B 1 50 ? -15.406 -13.828 -18.531 1 97.56 50 VAL B N 1
ATOM 2218 C CA . VAL B 1 50 ? -16.344 -14.945 -18.438 1 97.56 50 VAL B CA 1
ATOM 2219 C C . VAL B 1 50 ? -17.375 -14.672 -17.359 1 97.56 50 VAL B C 1
ATOM 2221 O O . VAL B 1 50 ? -17.031 -14.375 -16.219 1 97.56 50 VAL B O 1
ATOM 2224 N N . THR B 1 51 ? -18.656 -14.734 -17.766 1 97.94 51 THR B N 1
ATOM 2225 C CA . THR B 1 51 ? -19.734 -14.75 -16.781 1 97.94 51 THR B CA 1
ATOM 2226 C C . T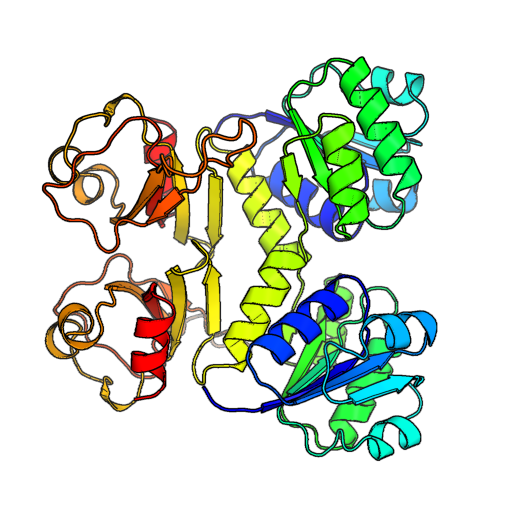HR B 1 51 ? -19.969 -16.156 -16.25 1 97.94 51 THR B C 1
ATOM 2228 O O . THR B 1 51 ? -20.438 -17.031 -16.984 1 97.94 51 THR B O 1
ATOM 2231 N N . LEU B 1 52 ? -19.594 -16.281 -14.93 1 95.69 52 LEU B N 1
ATOM 2232 C CA . LEU B 1 52 ? -19.609 -17.641 -14.383 1 95.69 52 LEU B CA 1
ATOM 2233 C C . LEU B 1 52 ? -19.75 -17.609 -12.867 1 95.69 52 LEU B C 1
ATOM 2235 O O . LEU B 1 52 ? -19.141 -16.781 -12.195 1 95.69 52 LEU B O 1
ATOM 2239 N N . ASP B 1 53 ? -20.609 -18.5 -12.383 1 95.06 53 ASP B N 1
ATOM 2240 C CA . ASP B 1 53 ? -20.609 -18.766 -10.953 1 95.06 53 ASP B CA 1
ATOM 2241 C C . ASP B 1 53 ? -19.422 -19.656 -10.562 1 95.06 53 ASP B C 1
ATOM 2243 O O . ASP B 1 53 ? -19.406 -20.844 -10.883 1 95.06 53 ASP B O 1
ATOM 2247 N N . ALA B 1 54 ? -18.516 -19.156 -9.844 1 91.94 54 ALA B N 1
ATOM 2248 C CA . ALA B 1 54 ? -17.234 -19.812 -9.57 1 91.94 54 ALA B CA 1
ATOM 2249 C C . ALA B 1 54 ? -17.406 -20.984 -8.609 1 91.94 54 ALA B C 1
ATOM 2251 O O . ALA B 1 54 ? -16.484 -21.75 -8.375 1 91.94 54 ALA B O 1
ATOM 2252 N N . THR B 1 55 ? -18.594 -21.125 -8.023 1 93.44 55 THR B N 1
ATOM 2253 C CA . THR B 1 55 ? -18.844 -22.281 -7.168 1 93.44 55 THR B CA 1
ATOM 2254 C C . THR B 1 55 ? -19.109 -23.531 -8 1 93.44 55 THR B C 1
ATOM 2256 O O . THR B 1 55 ? -19.125 -24.641 -7.477 1 93.44 55 THR B O 1
ATOM 2259 N N . ASP B 1 56 ? -19.406 -23.297 -9.258 1 94 56 ASP B N 1
ATOM 2260 C CA . ASP B 1 56 ? -19.547 -24.406 -10.188 1 94 56 ASP B CA 1
ATOM 2261 C C . ASP B 1 56 ? -18.188 -24.938 -10.641 1 94 56 ASP B C 1
ATOM 2263 O O . ASP B 1 56 ? -17.594 -24.422 -11.586 1 94 56 ASP B O 1
ATOM 2267 N N . GLU B 1 57 ? -17.859 -26 -10.062 1 91.44 57 GLU B N 1
ATOM 2268 C CA . GLU B 1 57 ? -16.531 -26.547 -10.273 1 91.44 57 GLU B CA 1
ATOM 2269 C C . GLU B 1 57 ? -16.312 -26.922 -11.742 1 91.44 57 GLU B C 1
ATOM 2271 O O . GLU B 1 57 ? -15.258 -26.656 -12.305 1 91.44 57 GLU B O 1
ATOM 2276 N N . HIS B 1 58 ? -17.281 -27.578 -12.273 1 91.62 58 HIS B N 1
ATOM 2277 C CA . HIS B 1 58 ? -17.172 -28.016 -13.656 1 91.62 58 HIS B CA 1
ATOM 2278 C C . HIS B 1 58 ? -17.031 -26.812 -14.602 1 91.62 58 HIS B C 1
ATOM 2280 O O . HIS B 1 58 ? -16.188 -26.844 -15.508 1 91.62 58 HIS B O 1
ATOM 2286 N N . ALA B 1 59 ? -17.828 -25.859 -14.359 1 92 59 ALA B N 1
ATOM 2287 C CA . ALA B 1 59 ? -17.766 -24.656 -15.188 1 92 59 ALA B CA 1
ATOM 2288 C C . ALA B 1 59 ? -16.422 -23.953 -15.047 1 92 59 ALA B C 1
ATOM 2290 O O . ALA B 1 59 ? -15.852 -23.5 -16.047 1 92 59 ALA B O 1
ATOM 2291 N N . LEU B 1 60 ? -15.922 -23.844 -13.891 1 91.19 60 LEU B N 1
ATOM 2292 C CA . LEU B 1 60 ? -14.633 -23.219 -13.633 1 91.19 60 LEU B CA 1
ATOM 2293 C C . LEU B 1 60 ? -13.516 -23.969 -14.352 1 91.19 60 LEU B C 1
ATOM 2295 O O . LEU B 1 60 ? -12.68 -23.344 -15.016 1 91.19 60 LEU B O 1
ATOM 2299 N N . ARG B 1 61 ? -13.516 -25.25 -14.32 1 89.31 61 ARG B N 1
ATOM 2300 C CA . ARG B 1 61 ? -12.492 -26.094 -14.945 1 89.31 61 ARG B CA 1
ATOM 2301 C C . ARG B 1 61 ? -12.516 -25.938 -16.469 1 89.31 61 ARG B C 1
ATOM 2303 O O . ARG B 1 61 ? -11.469 -25.969 -17.109 1 89.31 61 ARG B O 1
ATOM 2310 N N . SER B 1 62 ? -13.68 -25.766 -16.938 1 90 62 SER B N 1
ATOM 2311 C CA . SER B 1 62 ? -13.867 -25.672 -18.391 1 90 62 SER B CA 1
ATOM 2312 C C . SER B 1 62 ? -13.266 -24.375 -18.938 1 90 62 SER B C 1
ATOM 2314 O O . SER B 1 62 ? -13.094 -24.234 -20.156 1 90 62 SER B O 1
ATOM 2316 N N . GLN B 1 63 ? -12.945 -23.422 -18.094 1 89.38 63 GLN B N 1
ATOM 2317 C CA . GLN B 1 63 ? -12.383 -22.141 -18.531 1 89.38 63 GLN B CA 1
ATOM 2318 C C . GLN B 1 63 ? -10.867 -22.25 -18.703 1 89.38 63 GLN B C 1
ATOM 2320 O O . GLN B 1 63 ? -10.203 -21.25 -18.984 1 89.38 63 GLN B O 1
ATOM 2325 N N . GLY B 1 64 ? -10.242 -23.406 -18.516 1 86.69 64 GLY B N 1
ATOM 2326 C CA . GLY B 1 64 ? -8.805 -23.578 -18.672 1 86.69 64 GLY B CA 1
ATOM 2327 C C . GLY B 1 64 ? -8.023 -23.109 -17.469 1 86.69 64 GLY B C 1
ATOM 2328 O O . GLY B 1 64 ? -6.863 -22.703 -17.594 1 86.69 64 GLY B O 1
ATOM 2329 N N . ILE B 1 65 ? -8.625 -23.109 -16.328 1 89.38 65 ILE B N 1
ATOM 2330 C CA . ILE B 1 65 ? -8.016 -22.547 -15.117 1 89.38 65 ILE B CA 1
ATOM 2331 C C . ILE B 1 65 ? -6.902 -23.469 -14.625 1 89.38 65 ILE B C 1
ATOM 2333 O O . ILE B 1 65 ? -6.008 -23.031 -13.898 1 89.38 65 ILE B O 1
ATOM 2337 N N . GLY B 1 66 ? -7.043 -24.734 -15.039 1 88.69 66 GLY B N 1
ATOM 2338 C CA . GLY B 1 66 ? -6.016 -25.688 -14.641 1 88.69 66 GLY B CA 1
ATOM 2339 C C . GLY B 1 66 ? -4.645 -25.359 -15.203 1 88.69 66 GLY B C 1
ATOM 2340 O O . GLY B 1 66 ? -3.627 -25.812 -14.68 1 88.69 66 GLY B O 1
ATOM 2341 N N . ASP B 1 67 ? -4.582 -24.516 -16.234 1 91.31 67 ASP B N 1
ATOM 2342 C CA . ASP B 1 67 ? -3.332 -24.25 -16.938 1 91.31 67 ASP B CA 1
ATOM 2343 C C . ASP B 1 67 ? -2.812 -22.859 -16.625 1 91.31 67 ASP B C 1
ATOM 2345 O O . ASP B 1 67 ? -1.843 -22.391 -17.234 1 91.31 67 ASP B O 1
ATOM 2349 N N . VAL B 1 68 ? -3.373 -22.219 -15.688 1 95.38 68 VAL B N 1
ATOM 2350 C CA . VAL B 1 68 ? -2.945 -20.844 -15.422 1 95.38 68 VAL B CA 1
ATOM 2351 C C . VAL B 1 68 ? -1.711 -20.859 -14.523 1 95.38 68 VAL B C 1
ATOM 2353 O O . VAL B 1 68 ? -1.508 -21.797 -13.75 1 95.38 68 VAL B O 1
ATOM 2356 N N . ASP B 1 69 ? -0.9 -19.828 -14.719 1 95.56 69 ASP B N 1
ATOM 2357 C CA . ASP B 1 69 ? 0.258 -19.656 -13.844 1 95.56 69 ASP B CA 1
ATOM 2358 C C . ASP B 1 69 ? -0.17 -19.234 -12.438 1 95.56 69 ASP B C 1
ATOM 2360 O O . ASP B 1 69 ? 0.398 -19.703 -11.445 1 95.56 69 ASP B O 1
ATOM 2364 N N . TYR B 1 70 ? -1.18 -18.359 -12.344 1 96.62 70 TYR B N 1
ATOM 2365 C CA . TYR B 1 70 ? -1.723 -17.859 -11.094 1 96.62 70 TYR B CA 1
ATOM 2366 C C . TYR B 1 70 ? -3.246 -17.797 -11.141 1 96.62 70 TYR B C 1
ATOM 2368 O O . TYR B 1 70 ? -3.83 -17.438 -12.164 1 96.62 70 TYR B O 1
ATOM 2376 N N . ALA B 1 71 ? -3.84 -18.188 -10.078 1 97.88 71 ALA B N 1
ATOM 2377 C CA . ALA B 1 71 ? -5.258 -17.938 -9.844 1 97.88 71 ALA B CA 1
ATOM 2378 C C . ALA B 1 71 ? -5.457 -17.031 -8.625 1 97.88 71 ALA B C 1
ATOM 2380 O O . ALA B 1 71 ? -4.895 -17.281 -7.559 1 97.88 71 ALA B O 1
ATOM 2381 N N . VAL B 1 72 ? -6.238 -16 -8.828 1 98.5 72 VAL B N 1
ATOM 2382 C CA . VAL B 1 72 ? -6.445 -15.039 -7.754 1 98.5 72 VAL B CA 1
ATOM 2383 C C . VAL B 1 72 ? -7.93 -14.977 -7.395 1 98.5 72 VAL B C 1
ATOM 2385 O O . VAL B 1 72 ? -8.766 -14.672 -8.242 1 98.5 72 VAL B O 1
ATOM 2388 N N . ILE B 1 73 ? -8.203 -15.328 -6.184 1 98.5 73 ILE B N 1
ATOM 2389 C CA . ILE B 1 73 ? -9.547 -15.156 -5.645 1 98.5 73 ILE B CA 1
ATOM 2390 C C . ILE B 1 73 ? -9.656 -13.781 -4.984 1 98.5 73 ILE B C 1
ATOM 2392 O O . ILE B 1 73 ? -9.211 -13.586 -3.854 1 98.5 73 ILE B O 1
ATOM 2396 N N . ALA B 1 74 ? -10.336 -12.883 -5.656 1 98.25 74 ALA B N 1
ATOM 2397 C CA . ALA B 1 74 ? -10.328 -11.484 -5.23 1 98.25 74 ALA B CA 1
ATOM 2398 C C . ALA B 1 74 ? -11.625 -11.117 -4.512 1 98.25 74 ALA B C 1
ATOM 2400 O O . ALA B 1 74 ? -11.875 -9.945 -4.234 1 98.25 74 ALA B O 1
ATOM 2401 N N . LEU B 1 75 ? -12.43 -12.094 -4.18 1 95.19 75 LEU B N 1
ATOM 2402 C CA . LEU B 1 75 ? -13.711 -11.867 -3.523 1 95.19 75 LEU B CA 1
ATOM 2403 C C . LEU B 1 75 ? -13.516 -11.414 -2.082 1 95.19 75 LEU B C 1
ATOM 2405 O O . LEU B 1 75 ? -12.727 -12.008 -1.341 1 95.19 75 LEU B O 1
ATOM 2409 N N . ALA B 1 76 ? -14.258 -10.344 -1.724 1 83.19 76 ALA B N 1
ATOM 2410 C CA . ALA B 1 76 ? -14.164 -9.836 -0.358 1 83.19 76 ALA B CA 1
ATOM 2411 C C . ALA B 1 76 ? -15.422 -10.164 0.436 1 83.19 76 ALA B C 1
ATOM 2413 O O . ALA B 1 76 ? -15.344 -10.609 1.584 1 83.19 76 ALA B O 1
ATOM 2414 N N . ASP B 1 77 ? -16.531 -10.07 -0.131 1 83.5 77 ASP B N 1
ATOM 2415 C CA . ASP B 1 77 ? -17.781 -10.039 0.603 1 83.5 77 ASP B CA 1
ATOM 2416 C C . ASP B 1 77 ? -18.453 -11.422 0.614 1 83.5 77 ASP B C 1
ATOM 2418 O O . ASP B 1 77 ? -19.484 -11.609 1.242 1 83.5 77 ASP B O 1
ATOM 2422 N N . ASP B 1 78 ? -17.906 -12.312 -0.043 1 92.12 78 ASP B N 1
ATOM 2423 C CA . ASP B 1 78 ? -18.5 -13.641 -0.105 1 92.12 78 ASP B CA 1
ATOM 2424 C C . ASP B 1 78 ? -17.484 -14.727 0.258 1 92.12 78 ASP B C 1
ATOM 2426 O O . ASP B 1 78 ? -16.938 -15.383 -0.624 1 92.12 78 ASP B O 1
ATOM 2430 N N . PHE B 1 79 ? -17.406 -14.938 1.492 1 93.31 79 PHE B N 1
ATOM 2431 C CA . PHE B 1 79 ? -16.359 -15.828 2.012 1 93.31 79 PHE B CA 1
ATOM 2432 C C . PHE B 1 79 ? -16.656 -17.281 1.642 1 93.31 79 PHE B C 1
ATOM 2434 O O . PHE B 1 79 ? -15.75 -18.031 1.293 1 93.31 79 PHE B O 1
ATOM 2441 N N . GLU B 1 80 ? -17.922 -17.672 1.723 1 94.69 80 GLU B N 1
ATOM 2442 C CA . GLU B 1 80 ? -18.281 -19.031 1.349 1 94.69 80 GLU B CA 1
ATOM 2443 C C . GLU B 1 80 ? -17.844 -19.344 -0.082 1 94.69 80 GLU B C 1
ATOM 2445 O O . GLU B 1 80 ? -17.25 -20.391 -0.342 1 94.69 80 GLU B O 1
ATOM 2450 N N . THR B 1 81 ? -18.141 -18.469 -0.962 1 95.69 81 THR B N 1
ATOM 2451 C CA . THR B 1 81 ? -17.734 -18.625 -2.355 1 95.69 81 THR B CA 1
ATOM 2452 C C . THR B 1 81 ? -16.219 -18.688 -2.477 1 95.69 81 THR B C 1
ATOM 2454 O O . THR B 1 81 ? -15.68 -19.5 -3.244 1 95.69 81 THR B O 1
ATOM 2457 N N . SER B 1 82 ? -15.484 -17.891 -1.699 1 96.81 82 SER B N 1
ATOM 2458 C CA . SER B 1 82 ? -14.023 -17.891 -1.714 1 96.81 82 SER B CA 1
ATOM 2459 C C . SER B 1 82 ? -13.477 -19.266 -1.335 1 96.81 82 SER B C 1
ATOM 2461 O O . SER B 1 82 ? -12.555 -19.766 -1.979 1 96.81 82 SER B O 1
ATOM 2463 N N . ILE B 1 83 ? -14.117 -19.844 -0.347 1 96.69 83 ILE B N 1
ATOM 2464 C CA . ILE B 1 83 ? -13.68 -21.141 0.156 1 96.69 83 ILE B CA 1
ATOM 2465 C C . ILE B 1 83 ? -13.93 -22.219 -0.898 1 96.69 83 ILE B C 1
ATOM 2467 O O . ILE B 1 83 ? -13.055 -23.047 -1.184 1 96.69 83 ILE B O 1
ATOM 2471 N N . ILE B 1 84 ? -15.102 -22.172 -1.448 1 96.19 84 ILE B N 1
ATOM 2472 C CA . ILE B 1 84 ? -15.484 -23.156 -2.453 1 96.19 84 ILE B CA 1
ATOM 2473 C C . ILE B 1 84 ? -14.57 -23.031 -3.672 1 96.19 84 ILE B C 1
ATOM 2475 O O . ILE B 1 84 ? -14.086 -24.031 -4.199 1 96.19 84 ILE B O 1
ATOM 2479 N N . CYS B 1 85 ? -14.289 -21.859 -4.051 1 95.81 85 CYS B N 1
ATOM 2480 C CA . CYS B 1 85 ? -13.414 -21.609 -5.188 1 95.81 85 CYS B CA 1
ATOM 2481 C C . CYS B 1 85 ? -12 -22.109 -4.906 1 95.81 85 CYS B C 1
ATOM 2483 O O . CYS B 1 85 ? -11.383 -22.75 -5.762 1 95.81 85 CYS B O 1
ATOM 2485 N N . ALA B 1 86 ? -11.508 -21.766 -3.709 1 96.25 86 ALA B N 1
ATOM 2486 C CA . ALA B 1 86 ? -10.172 -22.219 -3.324 1 96.25 86 ALA B CA 1
ATOM 2487 C C . ALA B 1 86 ? -10.047 -23.734 -3.418 1 96.25 86 ALA B C 1
ATOM 2489 O O . ALA B 1 86 ? -9.078 -24.25 -3.977 1 96.25 86 ALA B O 1
ATOM 2490 N N . ASP B 1 87 ? -11.031 -24.375 -2.936 1 94.88 87 ASP B N 1
ATOM 2491 C CA . ASP B 1 87 ? -11.055 -25.828 -2.963 1 94.88 87 ASP B CA 1
ATOM 2492 C C . ASP B 1 87 ? -11.062 -26.344 -4.398 1 94.88 87 ASP B C 1
ATOM 2494 O O . ASP B 1 87 ? -10.312 -27.266 -4.738 1 94.88 87 ASP B O 1
ATOM 2498 N N . SER B 1 88 ? -11.906 -25.766 -5.211 1 94.56 88 SER B N 1
ATOM 2499 C CA . SER B 1 88 ? -12.039 -26.188 -6.605 1 94.56 88 SER B CA 1
ATOM 2500 C C . SER B 1 88 ? -10.742 -25.953 -7.371 1 94.56 88 SER B C 1
ATOM 2502 O O . SER B 1 88 ? -10.328 -26.812 -8.164 1 94.56 88 SER B O 1
ATOM 2504 N N . LEU B 1 89 ? -10.109 -24.859 -7.141 1 95.56 89 LEU B N 1
ATOM 2505 C CA . LEU B 1 89 ? -8.859 -24.531 -7.816 1 95.56 89 LEU B CA 1
ATOM 2506 C C . LEU B 1 89 ? -7.762 -25.516 -7.43 1 95.56 89 LEU B C 1
ATOM 2508 O O . LEU B 1 89 ? -6.996 -25.969 -8.281 1 95.56 89 LEU B O 1
ATOM 2512 N N . LYS B 1 90 ? -7.703 -25.828 -6.195 1 93.75 90 LYS B N 1
ATOM 2513 C CA . LYS B 1 90 ? -6.719 -26.797 -5.719 1 93.75 90 LYS B CA 1
ATOM 2514 C C . LYS B 1 90 ? -6.91 -28.156 -6.387 1 93.75 90 LYS B C 1
ATOM 2516 O O . LYS B 1 90 ? -5.945 -28.766 -6.848 1 93.75 90 LYS B O 1
ATOM 2521 N N . LYS B 1 91 ? -8.133 -28.5 -6.445 1 90.94 91 LYS B N 1
ATOM 2522 C CA . LYS B 1 91 ? -8.461 -29.797 -7.047 1 90.94 91 LYS B CA 1
ATOM 2523 C C . LYS B 1 91 ? -8.141 -29.797 -8.539 1 90.94 91 LYS B C 1
ATOM 2525 O O . LYS B 1 91 ? -7.82 -30.844 -9.102 1 90.94 91 LYS B O 1
ATOM 2530 N N . SER B 1 92 ? -8.203 -28.656 -9.102 1 91.19 92 SER B N 1
ATOM 2531 C CA . SER B 1 92 ? -7.961 -28.531 -10.539 1 91.19 92 SER B CA 1
ATOM 2532 C C . SER B 1 92 ? -6.469 -28.484 -10.844 1 91.19 92 SER B C 1
ATOM 2534 O O . SER B 1 92 ? -6.07 -28.375 -12.008 1 91.19 92 SER B O 1
ATOM 2536 N N . GLY B 1 93 ? -5.645 -28.438 -9.805 1 89.12 93 GLY B N 1
ATOM 2537 C CA . GLY B 1 93 ? -4.207 -28.531 -10 1 89.12 93 GLY B CA 1
ATOM 2538 C C . GLY B 1 93 ? -3.523 -27.188 -10.141 1 89.12 93 GLY B C 1
ATOM 2539 O O . GLY B 1 93 ? -2.365 -27.125 -10.555 1 89.12 93 GLY B O 1
ATOM 2540 N N . VAL B 1 94 ? -4.266 -26.156 -9.875 1 93.12 94 VAL B N 1
ATOM 2541 C CA . VAL B 1 94 ? -3.635 -24.844 -9.93 1 93.12 94 VAL B CA 1
ATOM 2542 C C . VAL B 1 94 ? -2.537 -24.75 -8.875 1 93.12 94 VAL B C 1
ATOM 2544 O O . VAL B 1 94 ? -2.775 -25.031 -7.695 1 93.12 94 VAL B O 1
ATOM 2547 N N . LYS B 1 95 ? -1.377 -24.406 -9.289 1 89.12 95 LYS B N 1
ATOM 2548 C CA . LYS B 1 95 ? -0.228 -24.484 -8.391 1 89.12 95 LYS B CA 1
ATOM 2549 C C . LYS B 1 95 ? -0.137 -23.234 -7.512 1 89.12 95 LYS B C 1
ATOM 2551 O O . LYS B 1 95 ? 0.217 -23.328 -6.336 1 89.12 95 LYS B O 1
ATOM 2556 N N . GLN B 1 96 ? -0.433 -22.094 -8.062 1 95.12 96 GLN B N 1
ATOM 2557 C CA . GLN B 1 96 ? -0.303 -20.844 -7.32 1 95.12 96 GLN B CA 1
ATOM 2558 C C . GLN B 1 96 ? -1.652 -20.141 -7.176 1 95.12 96 GLN B C 1
ATOM 2560 O O . GLN B 1 96 ? -2.178 -19.594 -8.148 1 95.12 96 GLN B O 1
ATOM 2565 N N . ILE B 1 97 ? -2.133 -20.203 -5.957 1 97.69 97 ILE B N 1
ATOM 2566 C CA . ILE B 1 97 ? -3.432 -19.609 -5.668 1 97.69 97 ILE B CA 1
ATOM 2567 C C . ILE B 1 97 ? -3.264 -18.469 -4.664 1 97.69 97 ILE B C 1
ATOM 2569 O O . ILE B 1 97 ? -2.641 -18.641 -3.615 1 97.69 97 ILE B O 1
ATOM 2573 N N . TYR B 1 98 ? -3.738 -17.297 -5.051 1 98.06 98 TYR B N 1
ATOM 2574 C CA . TYR B 1 98 ? -3.828 -16.156 -4.156 1 98.06 98 TYR B CA 1
ATOM 2575 C C . TYR B 1 98 ? -5.27 -15.906 -3.729 1 98.06 98 TYR B C 1
ATOM 2577 O O . TYR B 1 98 ? -6.184 -15.953 -4.555 1 98.06 98 TYR B O 1
ATOM 2585 N N . ALA B 1 99 ? -5.43 -15.633 -2.461 1 98.31 99 ALA B N 1
ATOM 2586 C CA . ALA B 1 99 ? -6.797 -15.414 -1.994 1 98.31 99 ALA B CA 1
ATOM 2587 C C . ALA B 1 99 ? -6.883 -14.188 -1.091 1 98.31 99 ALA B C 1
ATOM 2589 O O . ALA B 1 99 ? -6.016 -13.977 -0.241 1 98.31 99 ALA B O 1
ATOM 2590 N N . ARG B 1 100 ? -7.883 -13.477 -1.312 1 98 100 ARG B N 1
ATOM 2591 C CA . ARG B 1 100 ? -8.156 -12.297 -0.501 1 98 100 ARG B CA 1
ATOM 2592 C C . ARG B 1 100 ? -8.82 -12.672 0.817 1 98 100 ARG B C 1
ATOM 2594 O O . ARG B 1 100 ? -9.633 -13.602 0.865 1 98 100 ARG B O 1
ATOM 2601 N N . TYR B 1 101 ? -8.438 -12.008 1.894 1 97 101 TYR B N 1
ATOM 2602 C CA . TYR B 1 101 ? -9.117 -12.141 3.176 1 97 101 TYR B CA 1
ATOM 2603 C C . TYR B 1 101 ? -9.391 -10.781 3.801 1 97 101 TYR B C 1
ATOM 2605 O O . TYR B 1 101 ? -8.734 -9.797 3.459 1 97 101 TYR B O 1
ATOM 2613 N N . GLN B 1 102 ? -10.359 -10.719 4.711 1 94.12 102 GLN B N 1
ATOM 2614 C CA . GLN B 1 102 ? -10.711 -9.461 5.355 1 94.12 102 GLN B CA 1
ATOM 2615 C C . GLN B 1 102 ? -10.586 -9.562 6.871 1 94.12 102 GLN B C 1
ATOM 2617 O O . GLN B 1 102 ? -10.43 -8.547 7.559 1 94.12 102 GLN B O 1
ATOM 2622 N N . THR B 1 103 ? -10.773 -10.797 7.387 1 92.5 103 THR B N 1
ATOM 2623 C CA . THR B 1 103 ? -10.703 -11.016 8.828 1 92.5 103 THR B CA 1
ATOM 2624 C C . THR B 1 103 ? -9.656 -12.07 9.164 1 92.5 103 THR B C 1
ATOM 2626 O O . THR B 1 103 ? -9.289 -12.883 8.312 1 92.5 103 THR B O 1
ATOM 2629 N N . GLU B 1 104 ? -9.227 -12.031 10.375 1 93.38 104 GLU B N 1
ATOM 2630 C CA . GLU B 1 104 ? -8.266 -13.031 10.828 1 93.38 104 GLU B CA 1
ATOM 2631 C C . GLU B 1 104 ? -8.844 -14.438 10.719 1 93.38 104 GLU B C 1
ATOM 2633 O O . GLU B 1 104 ? -8.117 -15.391 10.414 1 93.38 104 GLU B O 1
ATOM 2638 N N . LEU B 1 105 ? -10.086 -14.555 10.922 1 94.69 105 LEU B N 1
ATOM 2639 C CA . LEU B 1 105 ? -10.742 -15.852 10.781 1 94.69 105 LEU B CA 1
ATOM 2640 C C . LEU B 1 105 ? -10.672 -16.344 9.344 1 94.69 105 LEU B C 1
ATOM 2642 O O . LEU B 1 105 ? -10.336 -17.516 9.094 1 94.69 105 LEU B O 1
ATOM 2646 N N . GLN B 1 106 ? -11.016 -15.516 8.414 1 96.31 106 GLN B N 1
ATOM 2647 C CA . GLN B 1 106 ? -10.938 -15.883 7.004 1 96.31 106 GLN B CA 1
ATOM 2648 C C . GLN B 1 106 ? -9.523 -16.312 6.625 1 96.31 106 GLN B C 1
ATOM 2650 O O . GLN B 1 106 ? -9.344 -17.312 5.926 1 96.31 106 GLN B O 1
ATOM 2655 N N . LYS B 1 107 ? -8.578 -15.547 7.066 1 96.69 107 LYS B N 1
ATOM 2656 C CA . LYS B 1 107 ? -7.176 -15.859 6.82 1 96.69 107 LYS B CA 1
ATOM 2657 C C . LYS B 1 107 ? -6.832 -17.266 7.305 1 96.69 107 LYS B C 1
ATOM 2659 O O . LYS B 1 107 ? -6.289 -18.078 6.547 1 96.69 107 LYS B O 1
ATOM 2664 N N . ARG B 1 108 ? -7.199 -17.547 8.508 1 96.62 108 ARG B N 1
ATOM 2665 C CA . ARG B 1 108 ? -6.898 -18.828 9.133 1 96.62 108 ARG B CA 1
ATOM 2666 C C . ARG B 1 108 ? -7.559 -19.969 8.367 1 96.62 108 ARG B C 1
ATOM 2668 O O . ARG B 1 108 ? -6.934 -21.016 8.141 1 96.62 108 ARG B O 1
ATOM 2675 N N . VAL B 1 109 ? -8.773 -19.797 8.023 1 97 109 VAL B N 1
ATOM 2676 C CA . VAL B 1 109 ? -9.523 -20.844 7.32 1 97 109 VAL B CA 1
ATOM 2677 C C . VAL B 1 109 ? -8.875 -21.109 5.961 1 97 109 VAL B C 1
ATOM 2679 O O . VAL B 1 109 ? -8.703 -22.266 5.57 1 97 109 VAL B O 1
ATOM 2682 N N . LEU B 1 110 ? -8.531 -20.062 5.246 1 97.12 110 LEU B N 1
ATOM 2683 C CA . LEU B 1 110 ? -7.891 -20.219 3.945 1 97.12 110 LEU B CA 1
ATOM 2684 C C . LEU B 1 110 ? -6.539 -20.906 4.086 1 97.12 110 LEU B C 1
ATOM 2686 O O . LEU B 1 110 ? -6.176 -21.75 3.258 1 97.12 110 LEU B O 1
ATOM 2690 N N . GLU B 1 111 ? -5.797 -20.562 5.152 1 96.81 111 GLU B N 1
ATOM 2691 C CA . GLU B 1 111 ? -4.531 -21.234 5.434 1 96.81 111 GLU B CA 1
ATOM 2692 C C . GLU B 1 111 ? -4.73 -22.719 5.688 1 96.81 111 GLU B C 1
ATOM 2694 O O . GLU B 1 111 ? -3.938 -23.547 5.234 1 96.81 111 GLU B O 1
ATOM 2699 N N . LEU B 1 112 ? -5.77 -23.016 6.41 1 95.75 112 LEU B N 1
ATOM 2700 C CA . LEU B 1 112 ? -6.086 -24.406 6.707 1 95.75 112 LEU B CA 1
ATOM 2701 C C . LEU B 1 112 ? -6.395 -25.172 5.43 1 95.75 112 LEU B C 1
ATOM 2703 O O . LEU B 1 112 ? -6.145 -26.375 5.348 1 95.75 112 LEU B O 1
ATOM 2707 N N . LEU B 1 113 ? -6.883 -24.484 4.453 1 94.88 113 LEU B N 1
ATOM 2708 C CA . LEU B 1 113 ? -7.172 -25.094 3.16 1 94.88 113 LEU B CA 1
ATOM 2709 C C . LEU B 1 113 ? -5.898 -25.266 2.338 1 94.88 113 LEU B C 1
ATOM 2711 O O . LEU B 1 113 ? -5.934 -25.797 1.228 1 94.88 113 LEU B O 1
ATOM 2715 N N . GLY B 1 114 ? -4.793 -24.75 2.877 1 94.56 114 GLY B N 1
ATOM 2716 C CA . GLY B 1 114 ? -3.51 -24.906 2.215 1 94.56 114 GLY B CA 1
ATOM 2717 C C . GLY B 1 114 ? -3.145 -23.734 1.325 1 94.56 114 GLY B C 1
ATOM 2718 O O . GLY B 1 114 ? -2.189 -23.812 0.55 1 94.56 114 GLY B O 1
ATOM 2719 N N . ILE B 1 115 ? -3.988 -22.672 1.402 1 96.38 115 ILE B N 1
ATOM 2720 C CA . ILE B 1 115 ? -3.645 -21.469 0.643 1 96.38 115 ILE B CA 1
ATOM 2721 C C . ILE B 1 115 ? -2.582 -20.672 1.394 1 96.38 115 ILE B C 1
ATOM 2723 O O . ILE B 1 115 ? -2.799 -20.25 2.535 1 96.38 115 ILE B O 1
ATOM 2727 N N . ARG B 1 116 ? -1.489 -20.422 0.716 1 92.81 116 ARG B N 1
ATOM 2728 C CA . ARG B 1 116 ? -0.369 -19.781 1.39 1 92.81 116 ARG B CA 1
ATOM 2729 C C . ARG B 1 116 ? -0.285 -18.297 1.018 1 92.81 116 ARG B C 1
ATOM 2731 O O . ARG B 1 116 ? 0.134 -17.469 1.83 1 92.81 116 ARG B O 1
ATOM 2738 N N . ASP B 1 117 ? -0.657 -18.016 -0.195 1 95.94 117 ASP B N 1
ATOM 2739 C CA . ASP B 1 117 ? -0.573 -16.641 -0.657 1 95.94 117 ASP B CA 1
ATOM 2740 C C . ASP B 1 117 ? -1.881 -15.891 -0.399 1 95.94 117 ASP B C 1
ATOM 2742 O O . ASP B 1 117 ? -2.846 -16.047 -1.15 1 95.94 117 ASP B O 1
ATOM 2746 N N . LEU B 1 118 ? -1.823 -15.188 0.693 1 97.44 118 LEU B N 1
ATOM 2747 C CA . LEU B 1 118 ? -2.996 -14.438 1.13 1 97.44 118 LEU B CA 1
ATOM 2748 C C . LEU B 1 118 ? -2.732 -12.938 1.073 1 97.44 118 LEU B C 1
ATOM 2750 O O . LEU B 1 118 ? -1.603 -12.492 1.288 1 97.44 118 LEU B O 1
ATOM 2754 N N . PHE B 1 119 ? -3.789 -12.156 0.739 1 96.81 119 PHE B N 1
ATOM 2755 C CA . PHE B 1 119 ? -3.572 -10.711 0.679 1 96.81 119 PHE B CA 1
ATOM 2756 C C . PHE B 1 119 ? -4.805 -9.961 1.164 1 96.81 119 PHE B C 1
ATOM 2758 O O . PHE B 1 119 ? -5.926 -10.469 1.072 1 96.81 119 PHE B O 1
ATOM 2765 N N . ASN B 1 120 ? -4.594 -8.867 1.688 1 96.88 120 ASN B N 1
ATOM 2766 C CA . ASN B 1 120 ? -5.602 -7.926 2.16 1 96.88 120 ASN B CA 1
ATOM 2767 C C . ASN B 1 120 ? -5.266 -6.492 1.758 1 96.88 120 ASN B C 1
ATOM 2769 O O . ASN B 1 120 ? -4.418 -5.852 2.383 1 96.88 120 ASN B O 1
ATOM 2773 N N . PRO B 1 121 ? -5.914 -5.973 0.731 1 96.12 121 PRO B N 1
ATOM 2774 C CA . PRO B 1 121 ? -5.594 -4.637 0.219 1 96.12 121 PRO B CA 1
ATOM 2775 C C . PRO B 1 121 ? -5.754 -3.545 1.274 1 96.12 121 PRO B C 1
ATOM 2777 O O . PRO B 1 121 ? -5.074 -2.516 1.211 1 96.12 121 PRO B O 1
ATOM 2780 N N . GLU B 1 122 ? -6.523 -3.773 2.289 1 96.31 122 GLU B N 1
ATOM 2781 C CA . GLU B 1 122 ? -6.836 -2.744 3.277 1 96.31 122 GLU B CA 1
ATOM 2782 C C . GLU B 1 122 ? -5.781 -2.701 4.379 1 96.31 122 GLU B C 1
ATOM 2784 O O . GLU B 1 122 ? -5.539 -1.647 4.973 1 96.31 122 GLU B O 1
ATOM 2789 N N . GLU B 1 123 ? -5.098 -3.783 4.594 1 94 123 GLU B N 1
ATOM 2790 C CA . GLU B 1 123 ? -4.188 -3.885 5.73 1 94 123 GLU B CA 1
ATOM 2791 C C . GLU B 1 123 ? -3.039 -2.889 5.609 1 94 123 GLU B C 1
ATOM 2793 O O . GLU B 1 123 ? -2.877 -2.01 6.457 1 94 123 GLU B O 1
ATOM 2798 N N . LYS B 1 124 ? -2.234 -2.953 4.562 1 91.31 124 LYS B N 1
ATOM 2799 C CA . LYS B 1 124 ? -1.099 -2.053 4.379 1 91.31 124 LYS B CA 1
ATOM 2800 C C . LYS B 1 124 ? -1.563 -0.61 4.203 1 91.31 124 LYS B C 1
ATOM 2802 O O . LYS B 1 124 ? -0.916 0.32 4.688 1 91.31 124 LYS B O 1
ATOM 2807 N N . ALA B 1 125 ? -2.658 -0.449 3.512 1 94.69 125 ALA B N 1
ATOM 2808 C CA . ALA B 1 125 ? -3.205 0.888 3.295 1 94.69 125 ALA B CA 1
ATOM 2809 C C . ALA B 1 125 ? -3.568 1.554 4.617 1 94.69 125 ALA B C 1
ATOM 2811 O O . ALA B 1 125 ? -3.25 2.725 4.84 1 94.69 125 ALA B O 1
ATOM 2812 N N . ALA B 1 126 ? -4.227 0.806 5.504 1 96.81 126 ALA B N 1
ATOM 2813 C CA . ALA B 1 126 ? -4.645 1.336 6.801 1 96.81 126 ALA B CA 1
ATOM 2814 C C . ALA B 1 126 ? -3.439 1.693 7.664 1 96.81 126 ALA B C 1
ATOM 2816 O O . ALA B 1 126 ? -3.408 2.756 8.289 1 96.81 126 ALA B O 1
ATOM 2817 N N . ARG B 1 127 ? -2.494 0.837 7.656 1 93.88 127 ARG B N 1
ATOM 2818 C CA . ARG B 1 127 ? -1.296 1.084 8.453 1 93.88 127 ARG B CA 1
ATOM 2819 C C . ARG B 1 127 ? -0.542 2.309 7.945 1 93.88 127 ARG B C 1
ATOM 2821 O O . ARG B 1 127 ? -0.131 3.162 8.734 1 93.88 127 ARG B O 1
ATOM 2828 N N . SER B 1 128 ? -0.335 2.375 6.66 1 93.31 128 SER B N 1
ATOM 2829 C CA . SER B 1 128 ? 0.346 3.51 6.047 1 93.31 128 SER B CA 1
ATOM 2830 C C . SER B 1 128 ? -0.366 4.82 6.367 1 93.31 128 SER B C 1
ATOM 2832 O O . SER B 1 128 ? 0.272 5.801 6.758 1 93.31 128 SER B O 1
ATOM 2834 N N . MET B 1 129 ? -1.647 4.836 6.258 1 95.81 129 MET B N 1
ATOM 2835 C CA . MET B 1 129 ? -2.408 6.059 6.5 1 95.81 129 MET B CA 1
ATOM 2836 C C . MET B 1 129 ? -2.326 6.469 7.965 1 95.81 129 MET B C 1
ATOM 2838 O O . MET B 1 129 ? -2.217 7.656 8.281 1 95.81 129 MET B O 1
ATOM 2842 N N . ALA B 1 130 ? -2.398 5.504 8.859 1 95.44 130 ALA B N 1
ATOM 2843 C CA . ALA B 1 130 ? -2.262 5.805 10.281 1 95.44 130 ALA B CA 1
ATOM 2844 C C . ALA B 1 130 ? -0.919 6.465 10.578 1 95.44 130 ALA B C 1
ATOM 2846 O O . ALA B 1 130 ? -0.849 7.426 11.344 1 95.44 130 ALA B O 1
ATOM 2847 N N . GLU B 1 131 ? 0.088 5.961 9.93 1 91.94 131 GLU B N 1
ATOM 2848 C CA . GLU B 1 131 ? 1.419 6.527 10.125 1 91.94 131 GLU B CA 1
ATOM 2849 C C . GLU B 1 131 ? 1.483 7.969 9.625 1 91.94 131 GLU B C 1
ATOM 2851 O O . GLU B 1 131 ? 2.092 8.828 10.266 1 91.94 131 GLU B O 1
ATOM 2856 N N . ILE B 1 132 ? 0.894 8.188 8.508 1 92.69 132 ILE B N 1
ATOM 2857 C CA . ILE B 1 132 ? 0.871 9.516 7.91 1 92.69 132 ILE B CA 1
ATOM 2858 C C . ILE B 1 132 ? 0.253 10.508 8.891 1 92.69 132 ILE B C 1
ATOM 2860 O O . ILE B 1 132 ? 0.729 11.641 9.016 1 92.69 132 ILE B O 1
ATOM 2864 N N . PHE B 1 133 ? -0.788 10.086 9.633 1 94.06 133 PHE B N 1
ATOM 2865 C CA . PHE B 1 133 ? -1.495 10.969 10.5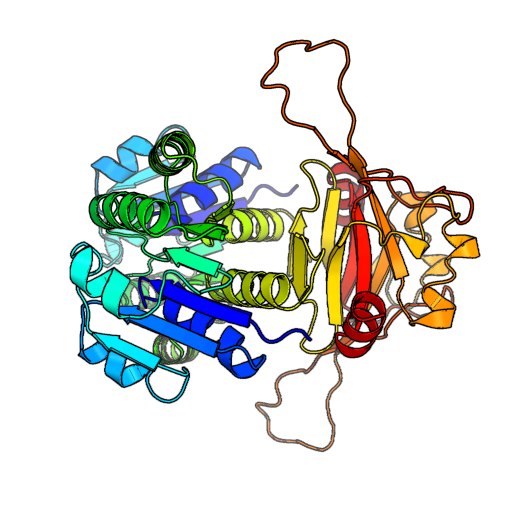55 1 94.06 133 PHE B CA 1
ATOM 2866 C C . PHE B 1 133 ? -0.661 11.227 11.805 1 94.06 133 PHE B C 1
ATOM 2868 O O . PHE B 1 133 ? -0.894 12.203 12.523 1 94.06 133 PHE B O 1
ATOM 2875 N N . SER B 1 134 ? 0.288 10.383 12.047 1 91.5 134 SER B N 1
ATOM 2876 C CA . SER B 1 134 ? 1.063 10.461 13.281 1 91.5 134 SER B CA 1
ATOM 2877 C C . SER B 1 134 ? 2.219 11.445 13.148 1 91.5 134 SER B C 1
ATOM 2879 O O . SER B 1 134 ? 2.785 11.883 14.148 1 91.5 134 SER B O 1
ATOM 2881 N N . PHE B 1 135 ? 2.621 11.758 11.883 1 88.94 135 PHE B N 1
ATOM 2882 C CA . PHE B 1 135 ? 3.799 12.602 11.695 1 88.94 135 PHE B CA 1
ATOM 2883 C C . PHE B 1 135 ? 3.51 13.727 10.703 1 88.94 135 PHE B C 1
ATOM 2885 O O . PHE B 1 135 ? 3.143 13.469 9.555 1 88.94 135 PHE B O 1
ATOM 2892 N N . VAL B 1 136 ? 3.787 14.875 11.219 1 85.25 136 VAL B N 1
ATOM 2893 C CA . VAL B 1 136 ? 3.639 16.031 10.344 1 85.25 136 VAL B CA 1
ATOM 2894 C C . VAL B 1 136 ? 4.645 15.945 9.195 1 85.25 136 VAL B C 1
ATOM 2896 O O . VAL B 1 136 ? 5.816 15.625 9.414 1 85.25 136 VAL B O 1
ATOM 2899 N N . GLY B 1 137 ? 4.211 16.156 8.008 1 87.5 137 GLY B N 1
ATOM 2900 C CA . GLY B 1 137 ? 5.109 16.188 6.863 1 87.5 137 GLY B CA 1
ATOM 2901 C C . GLY B 1 137 ? 5.234 14.844 6.164 1 87.5 137 GLY B C 1
ATOM 2902 O O . GLY B 1 137 ? 5.758 14.766 5.055 1 87.5 137 GLY B O 1
ATOM 2903 N N . MET B 1 138 ? 4.75 13.766 6.828 1 92.25 138 MET B N 1
ATOM 2904 C CA . MET B 1 138 ? 4.801 12.461 6.18 1 92.25 138 MET B CA 1
ATOM 2905 C C . MET B 1 138 ? 3.727 12.344 5.105 1 92.25 138 MET B C 1
ATOM 2907 O O . MET B 1 138 ? 2.561 12.656 5.348 1 92.25 138 MET B O 1
ATOM 2911 N N . ARG B 1 139 ? 4.133 11.844 3.953 1 92.44 139 ARG B N 1
ATOM 2912 C CA . ARG B 1 139 ? 3.244 11.781 2.799 1 92.44 139 ARG B CA 1
ATOM 2913 C C . ARG B 1 139 ? 2.893 10.344 2.449 1 92.44 139 ARG B C 1
ATOM 2915 O O . ARG B 1 139 ? 1.861 10.078 1.824 1 92.44 139 ARG B O 1
ATOM 2922 N N . SER B 1 140 ? 3.783 9.508 2.732 1 93.25 140 SER B N 1
ATOM 2923 C CA . SER B 1 140 ? 3.582 8.086 2.484 1 93.25 140 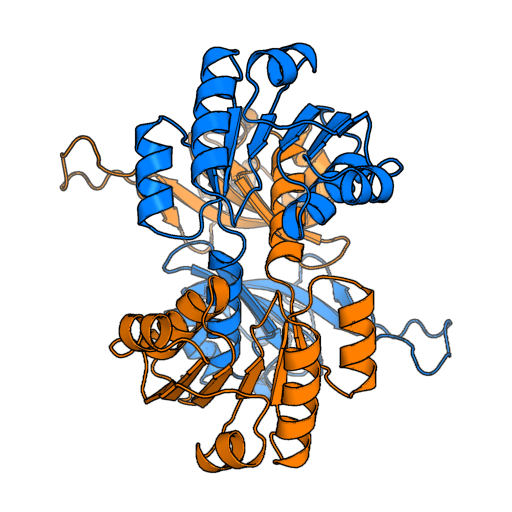SER B CA 1
ATOM 2924 C C . SER B 1 140 ? 4.496 7.238 3.361 1 93.25 140 SER B C 1
ATOM 2926 O O . SER B 1 140 ? 5.488 7.734 3.895 1 93.25 140 SER B O 1
ATOM 2928 N N . SER B 1 141 ? 4.113 6.047 3.488 1 94.31 141 SER B N 1
ATOM 2929 C CA . SER B 1 141 ? 4.887 5.09 4.273 1 94.31 141 SER B CA 1
ATOM 2930 C C . SER B 1 141 ? 4.73 3.674 3.732 1 94.31 141 SER B C 1
ATOM 2932 O O . SER B 1 141 ? 3.631 3.264 3.359 1 94.31 141 SER B O 1
ATOM 2934 N N . PHE B 1 142 ? 5.863 3.033 3.656 1 93.44 142 PHE B N 1
ATOM 2935 C CA . PHE B 1 142 ? 5.926 1.635 3.25 1 93.44 142 PHE B CA 1
ATOM 2936 C C . PHE B 1 142 ? 6.695 0.808 4.273 1 93.44 142 PHE B C 1
ATOM 2938 O O . PHE B 1 142 ? 7.918 0.91 4.371 1 93.44 142 PHE B O 1
ATOM 2945 N N . LEU B 1 143 ? 5.977 -0.04 4.926 1 91.62 143 LEU B N 1
ATOM 2946 C CA . LEU B 1 143 ? 6.598 -0.855 5.965 1 91.62 143 LEU B CA 1
ATOM 2947 C C . LEU B 1 143 ? 7.395 -2.002 5.352 1 91.62 143 LEU B C 1
ATOM 2949 O O . LEU B 1 143 ? 6.859 -2.787 4.566 1 91.62 143 LEU B O 1
ATOM 2953 N N . LEU B 1 144 ? 8.641 -2.055 5.641 1 93.62 144 LEU B N 1
ATOM 2954 C CA . LEU B 1 144 ? 9.492 -3.154 5.199 1 93.62 144 LEU B CA 1
ATOM 2955 C C . LEU B 1 144 ? 9.5 -4.277 6.23 1 93.62 144 LEU B C 1
ATOM 2957 O O . LEU B 1 144 ? 9.719 -5.441 5.883 1 93.62 144 LEU B O 1
ATOM 2961 N N . SER B 1 145 ? 9.375 -3.922 7.438 1 90.88 145 SER B N 1
ATOM 2962 C CA . SER B 1 145 ? 9.234 -4.793 8.602 1 90.88 145 SER B CA 1
ATOM 2963 C C . SER B 1 145 ? 8.547 -4.074 9.75 1 90.88 145 SER B C 1
ATOM 2965 O O . SER B 1 145 ? 8.086 -2.941 9.594 1 90.88 145 SER B O 1
ATOM 2967 N N . ASP B 1 146 ? 8.43 -4.719 10.867 1 85.31 146 ASP B N 1
ATOM 2968 C CA . ASP B 1 146 ? 7.824 -4.082 12.031 1 85.31 146 ASP B CA 1
ATOM 2969 C C . ASP B 1 146 ? 8.672 -2.908 12.523 1 85.31 146 ASP B C 1
ATOM 2971 O O . ASP B 1 146 ? 8.172 -2.035 13.242 1 85.31 146 ASP B O 1
ATOM 2975 N N . GLU B 1 147 ? 9.898 -2.9 12.07 1 91.81 147 GLU B N 1
ATOM 2976 C CA . GLU B 1 147 ? 10.82 -1.931 12.664 1 91.81 147 GLU B CA 1
ATOM 2977 C C . GLU B 1 147 ? 11.289 -0.915 11.625 1 91.81 147 GLU B C 1
ATOM 2979 O O . GLU B 1 147 ? 11.727 0.183 11.977 1 91.81 147 GLU B O 1
ATOM 2984 N N . TYR B 1 148 ? 11.203 -1.276 10.398 1 95.06 148 TYR B N 1
ATOM 2985 C CA . TYR B 1 148 ? 11.812 -0.417 9.383 1 95.06 148 TYR B CA 1
ATOM 2986 C C . TYR B 1 148 ? 10.789 -0.023 8.328 1 95.06 148 TYR B C 1
ATOM 2988 O O . TYR B 1 148 ? 9.898 -0.806 7.992 1 95.06 148 TYR B O 1
ATOM 2996 N N . SER B 1 149 ? 10.953 1.138 7.758 1 96.12 149 SER B N 1
ATOM 2997 C CA . SER B 1 149 ? 10.039 1.634 6.73 1 96.12 149 SER B CA 1
ATOM 2998 C C . SER B 1 149 ? 10.766 2.525 5.73 1 96.12 149 SER B C 1
ATOM 3000 O O . SER B 1 149 ? 11.883 2.984 5.992 1 96.12 149 SER B O 1
ATOM 3002 N N . VAL B 1 150 ? 10.234 2.648 4.621 1 97.56 150 VAL B N 1
ATOM 3003 C CA . VAL B 1 150 ? 10.508 3.717 3.668 1 97.56 150 VAL B CA 1
ATOM 3004 C C . VAL B 1 150 ? 9.398 4.762 3.725 1 97.56 150 VAL B C 1
ATOM 3006 O O . VAL B 1 150 ? 8.219 4.426 3.633 1 97.56 150 VAL B O 1
ATOM 3009 N N . VAL B 1 151 ? 9.812 6.031 3.877 1 97.31 151 VAL B N 1
ATOM 3010 C CA . VAL B 1 151 ? 8.789 7.062 4.027 1 97.31 151 VAL B CA 1
ATOM 3011 C C . VAL B 1 151 ? 9.094 8.227 3.092 1 97.31 151 VAL B C 1
ATOM 3013 O O . VAL B 1 151 ? 10.242 8.453 2.719 1 97.31 151 VAL B O 1
ATOM 3016 N N . GLU B 1 152 ? 8.086 8.875 2.648 1 97.25 152 GLU B N 1
ATOM 3017 C CA . GLU B 1 152 ? 8.188 10.164 1.962 1 97.25 152 GLU B CA 1
ATOM 3018 C C . GLU B 1 152 ? 7.848 11.32 2.9 1 97.25 152 GLU B C 1
ATOM 3020 O O . GLU B 1 152 ? 6.785 11.328 3.523 1 97.25 152 GLU B O 1
ATOM 3025 N N . VAL B 1 153 ? 8.742 12.266 2.945 1 96.5 153 VAL B N 1
ATOM 3026 C CA . VAL B 1 153 ? 8.555 13.367 3.881 1 96.5 153 VAL B CA 1
ATOM 3027 C C . VAL B 1 153 ? 8.906 14.688 3.201 1 96.5 153 VAL B C 1
ATOM 3029 O O . VAL B 1 153 ? 9.883 14.773 2.459 1 96.5 153 VAL B O 1
ATOM 3032 N N . THR B 1 154 ? 8.086 15.695 3.477 1 95.69 154 THR B N 1
ATOM 3033 C CA . THR B 1 154 ? 8.469 17.031 3.057 1 95.69 154 THR B CA 1
ATOM 3034 C C . THR B 1 154 ? 9.734 17.484 3.789 1 95.69 154 THR B C 1
ATOM 3036 O O . THR B 1 154 ? 9.867 17.281 4.996 1 95.69 154 THR B O 1
ATOM 3039 N N . VAL B 1 155 ? 10.594 18.109 3.053 1 95.44 155 VAL B N 1
ATOM 3040 C CA . VAL B 1 155 ? 11.852 18.547 3.648 1 95.44 155 VAL B CA 1
ATOM 3041 C C . VAL B 1 155 ? 11.57 19.5 4.801 1 95.44 155 VAL B C 1
ATOM 3043 O O . VAL B 1 155 ? 10.906 20.516 4.617 1 95.44 155 VAL B O 1
ATOM 3046 N N . PRO B 1 156 ? 12.109 19.188 5.98 1 94 156 PRO B N 1
ATOM 3047 C CA . PRO B 1 156 ? 11.969 20.141 7.074 1 94 156 PRO B CA 1
ATOM 3048 C C . PRO B 1 156 ? 12.672 21.469 6.789 1 94 156 PRO B C 1
ATOM 3050 O O . PRO B 1 156 ? 13.719 21.5 6.141 1 94 156 PRO B O 1
ATOM 3053 N N . LYS B 1 157 ? 12.109 22.5 7.359 1 94.38 157 LYS B N 1
ATOM 3054 C CA . LYS B 1 157 ? 12.594 23.859 7.109 1 94.38 157 LYS B CA 1
ATOM 3055 C C . LYS B 1 157 ? 14.07 23.984 7.445 1 94.38 157 LYS B C 1
ATOM 3057 O O . LYS B 1 157 ? 14.82 24.672 6.742 1 94.38 157 LYS B O 1
ATOM 3062 N N . ARG B 1 158 ? 14.539 23.312 8.438 1 95.5 158 ARG B N 1
ATOM 3063 C CA . ARG B 1 158 ? 15.914 23.422 8.922 1 95.5 158 ARG B CA 1
ATOM 3064 C C . ARG B 1 158 ? 16.891 22.844 7.906 1 95.5 158 ARG B C 1
ATOM 3066 O O . ARG B 1 158 ? 18.094 23.109 7.992 1 95.5 158 ARG B O 1
ATOM 3073 N N . TYR B 1 159 ? 16.406 22.109 6.965 1 96.75 159 TYR B N 1
ATOM 3074 C CA . TYR B 1 159 ? 17.312 21.469 6.008 1 96.75 159 TYR B CA 1
ATOM 3075 C C . TYR B 1 159 ? 17.203 22.141 4.641 1 96.75 159 TYR B C 1
ATOM 3077 O O . TYR B 1 159 ? 17.938 21.781 3.711 1 96.75 159 TYR B O 1
ATOM 3085 N N . ILE B 1 160 ? 16.375 23.125 4.492 1 97.06 160 ILE B N 1
ATOM 3086 C CA . ILE B 1 160 ? 16.203 23.812 3.219 1 97.06 160 ILE B CA 1
ATOM 3087 C C . ILE B 1 160 ? 17.5 24.531 2.84 1 97.06 160 ILE B C 1
ATOM 3089 O O . ILE B 1 160 ? 18.109 25.188 3.676 1 97.06 160 ILE B O 1
ATOM 3093 N N . ASN B 1 161 ? 17.922 24.312 1.661 1 97.88 161 ASN B N 1
ATOM 3094 C CA . ASN B 1 161 ? 19.094 24.922 1.066 1 97.88 161 ASN B CA 1
ATOM 3095 C C . ASN B 1 161 ? 20.375 24.281 1.606 1 97.88 161 ASN B C 1
ATOM 3097 O O . ASN B 1 161 ? 21.469 24.844 1.439 1 97.88 161 ASN B O 1
ATOM 3101 N N . LYS B 1 162 ? 20.281 23.25 2.305 1 97.94 162 LYS B N 1
ATOM 3102 C CA . LYS B 1 162 ? 21.438 22.438 2.686 1 97.94 162 LYS B CA 1
ATOM 3103 C C . LYS B 1 162 ? 21.625 21.266 1.721 1 97.94 162 LYS B C 1
ATOM 3105 O O . LYS B 1 162 ? 20.656 20.781 1.128 1 97.94 162 LYS B O 1
ATOM 3110 N N . THR B 1 163 ? 22.844 20.922 1.58 1 98.06 163 THR B N 1
ATOM 3111 C CA . THR B 1 163 ? 23.109 19.703 0.824 1 98.06 163 THR B CA 1
ATOM 3112 C C . THR B 1 163 ? 22.812 18.469 1.67 1 98.06 163 THR B C 1
ATOM 3114 O O . THR B 1 163 ? 22.672 18.562 2.891 1 98.06 163 THR B O 1
ATOM 3117 N N . ILE B 1 164 ? 22.672 17.328 1.026 1 97.81 164 ILE B N 1
ATOM 3118 C CA . ILE B 1 164 ? 22.453 16.062 1.73 1 97.81 164 ILE B CA 1
ATOM 3119 C C . ILE B 1 164 ? 23.609 15.812 2.705 1 97.81 164 ILE B C 1
ATOM 3121 O O . ILE B 1 164 ? 23.375 15.367 3.836 1 97.81 164 ILE B O 1
ATOM 3125 N N . ALA B 1 165 ? 24.812 16.141 2.254 1 97.81 165 ALA B N 1
ATOM 3126 C CA . ALA B 1 165 ? 26 15.961 3.1 1 97.81 165 ALA B CA 1
ATOM 3127 C C . ALA B 1 165 ? 25.922 16.844 4.344 1 97.81 165 ALA B C 1
ATOM 3129 O O . ALA B 1 165 ? 26.234 16.391 5.449 1 97.81 165 ALA B O 1
ATOM 3130 N N . GLU B 1 166 ? 25.469 18.016 4.18 1 97.81 166 GLU B N 1
ATOM 3131 C CA . GLU B 1 166 ? 25.328 18.953 5.293 1 97.81 166 GLU B CA 1
ATOM 3132 C C . GLU B 1 166 ? 24.25 18.5 6.262 1 97.81 166 GLU B C 1
ATOM 3134 O O . GLU B 1 166 ? 24.375 18.688 7.477 1 97.81 166 GLU B O 1
ATOM 3139 N N . ALA B 1 167 ? 23.156 18 5.719 1 96.94 167 ALA B N 1
ATOM 3140 C CA . ALA B 1 167 ? 22.062 17.531 6.562 1 96.94 167 ALA B CA 1
ATOM 3141 C C . ALA B 1 167 ? 22.5 16.391 7.457 1 96.94 167 ALA B C 1
ATOM 3143 O O . ALA B 1 167 ? 22.062 16.266 8.602 1 96.94 167 ALA B O 1
ATOM 3144 N N . ASP B 1 168 ? 23.391 15.484 6.914 1 97.12 168 ASP B N 1
ATOM 3145 C CA . ASP B 1 168 ? 24.094 14.414 7.637 1 97.12 168 ASP B CA 1
ATOM 3146 C C . ASP B 1 168 ? 23.094 13.539 8.391 1 97.12 168 ASP B C 1
ATOM 3148 O O . ASP B 1 168 ? 23.281 13.273 9.586 1 97.12 168 ASP B O 1
ATOM 3152 N N . LEU B 1 169 ? 22.031 13.156 7.707 1 96.88 169 LEU B N 1
ATOM 3153 C CA . LEU B 1 169 ? 20.938 12.422 8.328 1 96.88 169 LEU B CA 1
ATOM 3154 C C . LEU B 1 169 ? 21.406 11.039 8.773 1 96.88 169 LEU B C 1
ATOM 3156 O O . LEU B 1 169 ? 20.922 10.5 9.773 1 96.88 169 LEU B O 1
ATOM 3160 N N . ARG B 1 170 ? 22.312 10.461 7.992 1 95.12 170 ARG B N 1
ATOM 3161 C CA . ARG B 1 170 ? 22.812 9.133 8.336 1 95.12 170 ARG B CA 1
ATOM 3162 C C . ARG B 1 170 ? 23.531 9.148 9.68 1 95.12 170 ARG B C 1
ATOM 3164 O O . ARG B 1 170 ? 23.266 8.312 10.539 1 95.12 170 ARG B O 1
ATOM 3171 N N . HIS B 1 171 ? 24.375 10.055 9.898 1 95.81 171 HIS B N 1
ATOM 3172 C CA . HIS B 1 171 ? 25.141 10.156 11.148 1 95.81 171 HIS B CA 1
ATOM 3173 C C . HIS B 1 171 ? 24.25 10.625 12.297 1 95.81 171 HIS B C 1
ATOM 3175 O O . HIS B 1 171 ? 24.328 10.094 13.398 1 95.81 171 HIS B O 1
ATOM 3181 N N . LYS B 1 172 ? 23.375 11.57 12.062 1 96.5 172 LYS B N 1
ATOM 3182 C CA . LYS B 1 172 ? 22.594 12.211 13.117 1 96.5 172 LYS B CA 1
ATOM 3183 C C . LYS B 1 172 ? 21.438 11.32 13.562 1 96.5 172 LYS B C 1
ATOM 3185 O O . LYS B 1 172 ? 21.094 11.281 14.75 1 96.5 172 LYS B O 1
ATOM 3190 N N . TYR B 1 173 ? 20.781 10.641 12.578 1 96.75 173 TYR B N 1
ATOM 3191 C CA . TYR B 1 173 ? 19.531 9.961 12.914 1 96.75 173 TYR B CA 1
ATOM 3192 C C . TYR B 1 173 ? 19.562 8.508 12.461 1 96.75 173 TYR B C 1
ATOM 3194 O O . TYR B 1 173 ? 18.609 7.758 12.68 1 96.75 173 TYR B O 1
ATOM 3202 N N . ASN B 1 174 ? 20.641 8.039 11.773 1 96.5 174 ASN B N 1
ATOM 3203 C CA . ASN B 1 174 ? 20.719 6.699 11.211 1 96.5 174 ASN B CA 1
ATOM 3204 C C . ASN B 1 174 ? 19.672 6.484 10.117 1 96.5 174 ASN B C 1
ATOM 3206 O O . ASN B 1 174 ? 19.016 5.441 10.078 1 96.5 174 ASN B O 1
ATOM 3210 N N . ILE B 1 175 ? 19.5 7.496 9.336 1 97.19 175 ILE B N 1
ATOM 3211 C CA . ILE B 1 175 ? 18.531 7.477 8.25 1 97.19 175 ILE B CA 1
ATOM 3212 C C . ILE B 1 175 ? 19.25 7.664 6.91 1 97.19 175 ILE B C 1
ATOM 3214 O O . ILE B 1 175 ? 20.172 8.469 6.805 1 97.19 175 ILE B O 1
ATOM 3218 N N . ASN B 1 176 ? 18.781 6.949 5.922 1 97 176 ASN B N 1
ATOM 3219 C CA . ASN B 1 176 ? 19.344 7.043 4.582 1 97 176 ASN B CA 1
ATOM 3220 C C . ASN B 1 176 ? 18.406 7.734 3.611 1 97 176 ASN B C 1
ATOM 3222 O O . ASN B 1 176 ? 17.203 7.457 3.607 1 97 176 ASN B O 1
ATOM 3226 N N . VAL B 1 177 ? 18.938 8.633 2.846 1 97.69 177 VAL B N 1
ATOM 3227 C CA . VAL B 1 177 ? 18.172 9.266 1.787 1 97.69 177 VAL B CA 1
ATOM 3228 C C . VAL B 1 177 ? 18.188 8.398 0.536 1 97.69 177 VAL B C 1
ATOM 3230 O O . VAL B 1 177 ? 19.25 8.133 -0.031 1 97.69 177 VAL B O 1
ATOM 3233 N N . ILE B 1 178 ? 17.016 7.969 0.116 1 98 178 ILE B N 1
ATOM 3234 C CA . ILE B 1 178 ? 16.906 7.098 -1.048 1 98 178 ILE B CA 1
ATOM 3235 C C . ILE B 1 178 ? 16.859 7.941 -2.32 1 98 178 ILE B C 1
ATOM 3237 O O . ILE B 1 178 ? 17.562 7.664 -3.285 1 98 178 ILE B O 1
ATOM 3241 N N . THR B 1 179 ? 16 8.875 -2.326 1 97.94 179 THR B N 1
ATOM 3242 C CA . THR B 1 179 ? 15.844 9.781 -3.459 1 97.94 179 THR B CA 1
ATOM 3243 C C . THR B 1 179 ? 15.078 11.039 -3.045 1 97.94 179 THR B C 1
ATOM 3245 O O . THR B 1 179 ? 14.727 11.195 -1.875 1 97.94 179 THR B O 1
ATOM 3248 N N . ILE B 1 180 ? 14.914 11.961 -3.986 1 97.44 180 ILE B N 1
ATOM 3249 C CA . ILE B 1 180 ? 14.195 13.211 -3.781 1 97.44 180 ILE B CA 1
ATOM 3250 C C . ILE B 1 180 ? 13.172 13.406 -4.898 1 97.44 180 ILE B C 1
ATOM 3252 O O . ILE B 1 180 ? 13.477 13.172 -6.07 1 97.44 180 ILE B O 1
ATOM 3256 N N . LYS B 1 181 ? 11.992 13.672 -4.527 1 96.19 181 LYS B N 1
ATOM 3257 C CA . LYS B 1 181 ? 10.969 14.141 -5.457 1 96.19 181 LYS B CA 1
ATOM 3258 C C . LYS B 1 181 ? 10.875 15.664 -5.457 1 96.19 181 LYS B C 1
ATOM 3260 O O . LYS B 1 181 ? 10.688 16.281 -4.406 1 96.19 181 LYS B O 1
ATOM 3265 N N . ARG B 1 182 ? 10.984 16.234 -6.602 1 94.75 182 ARG B N 1
ATOM 3266 C CA . ARG B 1 182 ? 10.969 17.688 -6.719 1 94.75 182 ARG B CA 1
ATOM 3267 C C . ARG B 1 182 ? 9.867 18.156 -7.66 1 94.75 182 ARG B C 1
ATOM 3269 O O . ARG B 1 182 ? 9.734 17.641 -8.773 1 94.75 182 ARG B O 1
ATOM 3276 N N . PRO B 1 183 ? 9.031 19.047 -7.152 1 89.81 183 PRO B N 1
ATOM 3277 C CA . PRO B 1 183 ? 8 19.578 -8.047 1 89.81 183 PRO B CA 1
ATOM 3278 C C . PRO B 1 183 ? 8.586 20.234 -9.297 1 89.81 183 PRO B C 1
ATOM 3280 O O . PRO B 1 183 ? 9.641 20.859 -9.234 1 89.81 183 PRO B O 1
ATOM 3283 N N . PHE B 1 184 ? 8.047 19.797 -10.422 1 82.62 184 PHE B N 1
ATOM 3284 C CA . PHE B 1 184 ? 8.492 20.391 -11.672 1 82.62 184 PHE B CA 1
ATOM 3285 C C . PHE B 1 184 ? 7.316 20.938 -12.461 1 82.62 184 PHE B C 1
ATOM 3287 O O . PHE B 1 184 ? 6.234 20.359 -12.477 1 82.62 184 PHE B O 1
ATOM 3294 N N . THR B 1 185 ? 7.215 22.234 -12.609 1 69.88 185 THR B N 1
ATOM 3295 C CA . THR B 1 185 ? 6.184 22.859 -13.438 1 69.88 185 THR B CA 1
ATOM 3296 C C . THR B 1 185 ? 6.527 22.703 -14.922 1 69.88 185 THR B C 1
ATOM 3298 O O . THR B 1 185 ? 7.656 22.984 -15.328 1 69.88 185 THR B O 1
ATOM 3301 N N . ASP B 1 186 ? 5.969 21.719 -15.539 1 57.72 186 ASP B N 1
ATOM 3302 C CA . ASP B 1 186 ? 6.188 21.766 -16.984 1 57.72 186 ASP B CA 1
ATOM 3303 C C . ASP B 1 186 ? 5.707 23.078 -17.562 1 57.72 186 ASP B C 1
ATOM 3305 O O . ASP B 1 186 ? 4.535 23.438 -17.422 1 57.72 186 ASP B O 1
ATOM 3309 N N . LYS B 1 187 ? 6.562 24.109 -17.719 1 51.84 187 LYS B N 1
ATOM 3310 C CA . LYS B 1 187 ? 6.238 25.359 -18.406 1 51.84 187 LYS B CA 1
ATOM 3311 C C . LYS B 1 187 ? 5.273 25.109 -19.562 1 51.84 187 LYS B C 1
ATOM 3313 O O . LYS B 1 187 ? 4.648 26.047 -20.062 1 51.84 187 LYS B O 1
ATOM 3318 N N . GLU B 1 188 ? 5.453 24.203 -20.375 1 49 188 GLU B N 1
ATOM 3319 C CA . GLU B 1 188 ? 4.633 24.188 -21.578 1 49 188 GLU B CA 1
ATOM 3320 C C . GLU B 1 188 ? 3.154 24.031 -21.25 1 49 188 GLU B C 1
ATOM 3322 O O . GLU B 1 188 ? 2.295 24.141 -22.125 1 49 188 GLU B O 1
ATOM 3327 N N . THR B 1 189 ? 2.682 23.312 -20.422 1 45.09 189 THR B N 1
ATOM 3328 C CA . THR B 1 189 ? 1.235 23.188 -20.281 1 45.09 189 THR B CA 1
ATOM 3329 C C . THR B 1 189 ? 0.714 24.188 -19.25 1 45.09 189 THR B C 1
ATOM 3331 O O . THR B 1 189 ? 0.867 23.969 -18.047 1 45.09 189 THR B O 1
ATOM 3334 N N . LYS B 1 190 ? 0.694 25.578 -19.516 1 41.06 190 LYS B N 1
ATOM 3335 C CA . LYS B 1 190 ? 0.139 26.75 -18.859 1 41.06 190 LYS B CA 1
ATOM 3336 C C . LYS B 1 190 ? -1.208 26.438 -18.203 1 41.06 190 LYS B C 1
ATOM 3338 O O . LYS B 1 190 ? -1.926 27.359 -17.781 1 41.06 190 LYS B O 1
ATOM 3343 N N . ARG B 1 191 ? -2.02 25.5 -18.594 1 44.62 191 ARG B N 1
ATOM 3344 C CA . ARG B 1 191 ? -3.373 25.625 -18.062 1 44.62 191 ARG B CA 1
ATOM 3345 C C . ARG B 1 191 ? -3.389 25.391 -16.562 1 44.62 191 ARG B C 1
ATOM 3347 O O . ARG B 1 191 ? -2.578 24.625 -16.031 1 44.62 191 ARG B O 1
ATOM 3354 N N . ALA B 1 192 ? -3.984 26.312 -15.852 1 41.06 192 ALA B N 1
ATOM 3355 C CA . ALA B 1 192 ? -4.285 26.484 -14.43 1 41.06 192 ALA B CA 1
ATOM 3356 C C . ALA B 1 192 ? -4.309 25.141 -13.703 1 41.06 192 ALA B C 1
ATOM 3358 O O . ALA B 1 192 ? -4.078 25.094 -12.492 1 41.06 192 ALA B O 1
ATOM 3359 N N . SER B 1 193 ? -4.953 24.156 -14.234 1 42.56 193 SER B N 1
ATOM 3360 C CA . SER B 1 193 ? -5.16 22.844 -13.625 1 42.56 193 SER B CA 1
ATOM 3361 C C . SER B 1 193 ? -3.869 22.047 -13.602 1 42.56 193 SER B C 1
ATOM 3363 O O . SER B 1 193 ? -3.9 20.812 -13.469 1 42.56 193 SER B O 1
ATOM 3365 N N . ASP B 1 194 ? -2.775 22.609 -14.031 1 46.78 194 ASP B N 1
ATOM 3366 C CA . ASP B 1 194 ? -1.524 21.875 -14.25 1 46.78 194 ASP B CA 1
ATOM 3367 C C . ASP B 1 194 ? -1.051 21.203 -12.969 1 46.78 194 ASP B C 1
ATOM 3369 O O . ASP B 1 194 ? -0.688 21.875 -12 1 46.78 194 ASP B O 1
ATOM 3373 N N . SER B 1 195 ? -1.506 20.141 -12.711 1 50.19 195 SER B N 1
ATOM 3374 C CA . SER B 1 195 ? -1.159 19.234 -11.625 1 50.19 195 SER B CA 1
ATOM 3375 C C . SER B 1 195 ? 0.348 19.188 -11.391 1 50.19 195 SER B C 1
ATOM 3377 O O . SER B 1 195 ? 1.119 18.984 -12.336 1 50.19 195 SER B O 1
ATOM 3379 N N . LYS B 1 196 ? 0.854 19.953 -10.406 1 57.81 196 LYS B N 1
ATOM 3380 C CA . LYS B 1 196 ? 2.248 19.859 -9.977 1 57.81 196 LYS B CA 1
ATOM 3381 C C . LYS B 1 196 ? 2.766 18.422 -10.133 1 57.81 196 LYS B C 1
ATOM 3383 O O . LYS B 1 196 ? 2.209 17.484 -9.547 1 57.81 196 LYS B O 1
ATOM 3388 N N . THR B 1 197 ? 3.383 18.203 -11.273 1 76.38 197 THR B N 1
ATOM 3389 C CA . THR B 1 197 ? 4.02 16.906 -11.484 1 76.38 197 THR B CA 1
ATOM 3390 C C . THR B 1 197 ? 5.34 16.828 -10.727 1 76.38 197 THR B C 1
ATOM 3392 O O . THR B 1 197 ? 5.977 17.844 -10.461 1 76.38 197 THR B O 1
ATOM 3395 N N . GLU B 1 198 ? 5.559 15.82 -9.938 1 84 198 GLU B N 1
ATOM 3396 C CA . GLU B 1 198 ? 6.816 15.602 -9.234 1 84 198 GLU B CA 1
ATOM 3397 C C . GLU B 1 198 ? 7.75 14.703 -10.031 1 84 198 GLU B C 1
ATOM 3399 O O . GLU B 1 198 ? 7.305 13.75 -10.68 1 84 198 GLU B O 1
ATOM 3404 N N . LYS B 1 199 ? 8.953 15.195 -10.094 1 90.06 199 LYS B N 1
ATOM 3405 C CA . LYS B 1 199 ? 9.992 14.398 -10.742 1 90.06 199 LYS B CA 1
ATOM 3406 C C . LYS B 1 199 ? 10.945 13.797 -9.711 1 90.06 199 LYS B C 1
ATOM 3408 O O . LYS B 1 199 ? 11.328 14.469 -8.75 1 90.06 199 LYS B O 1
ATOM 3413 N N . ILE B 1 200 ? 11.273 12.602 -9.859 1 93.81 200 ILE B N 1
ATOM 3414 C CA . ILE B 1 200 ? 12.25 11.93 -9 1 93.81 200 ILE B CA 1
ATOM 3415 C C . ILE B 1 200 ? 13.664 12.211 -9.516 1 93.81 200 ILE B C 1
ATOM 3417 O O . ILE B 1 200 ? 13.945 12.016 -10.703 1 93.81 200 ILE B O 1
ATOM 3421 N N . LEU B 1 201 ? 14.562 12.586 -8.648 1 91.88 201 LEU B N 1
ATOM 3422 C CA . LEU B 1 201 ? 15.906 13 -9.016 1 91.88 201 LEU B CA 1
ATOM 3423 C C . LEU B 1 201 ? 16.828 11.789 -9.164 1 91.88 201 LEU B C 1
ATOM 3425 O O . LEU B 1 201 ? 17.984 11.93 -9.539 1 91.88 201 LEU B O 1
ATOM 3429 N N . GLY B 1 202 ? 16.312 10.594 -9.031 1 91.38 202 GLY B N 1
ATOM 3430 C CA . GLY B 1 202 ? 17.156 9.406 -9.055 1 91.38 202 GLY B CA 1
ATOM 3431 C C . GLY B 1 202 ? 17.922 9.188 -7.762 1 91.38 202 GLY B C 1
ATOM 3432 O O . GLY B 1 202 ? 17.375 9.398 -6.676 1 91.38 202 GLY B O 1
ATOM 3433 N N . ILE B 1 203 ? 19.141 8.68 -7.895 1 91.12 203 ILE B N 1
ATOM 3434 C CA . ILE B 1 203 ? 20 8.461 -6.73 1 91.12 203 ILE B CA 1
ATOM 3435 C C . ILE B 1 203 ? 20.75 9.75 -6.395 1 91.12 203 ILE B C 1
ATOM 3437 O O . ILE B 1 203 ? 21.609 10.195 -7.164 1 91.12 203 ILE B O 1
ATOM 3441 N N . PRO B 1 204 ? 20.484 10.297 -5.234 1 92 204 PRO B N 1
ATOM 3442 C CA . PRO B 1 204 ? 21.062 11.609 -4.938 1 92 204 PRO B CA 1
ATOM 3443 C C . PRO B 1 204 ? 22.531 11.531 -4.543 1 92 204 PRO B C 1
ATOM 3445 O O . PRO B 1 204 ? 23.016 10.469 -4.133 1 92 204 PRO B O 1
ATOM 3448 N N . HIS B 1 205 ? 23.188 12.703 -4.742 1 92.31 205 HIS B N 1
ATOM 3449 C CA . HIS B 1 205 ? 24.578 12.891 -4.316 1 92.31 205 HIS B CA 1
ATOM 3450 C C . HIS B 1 205 ? 24.656 13.727 -3.043 1 92.31 205 HIS B C 1
ATOM 3452 O O . HIS B 1 205 ? 23.703 14.438 -2.705 1 92.31 205 HIS B O 1
ATOM 3458 N N . GLY B 1 206 ? 25.781 13.578 -2.43 1 95.06 206 GLY B N 1
ATOM 3459 C CA . GLY B 1 206 ? 26 14.383 -1.236 1 95.06 206 GLY B CA 1
ATOM 3460 C C . GLY B 1 206 ? 25.875 15.875 -1.49 1 95.06 206 GLY B C 1
ATOM 3461 O O . GLY B 1 206 ? 25.484 16.625 -0.599 1 95.06 206 GLY B O 1
ATOM 3462 N N . SER B 1 207 ? 26.109 16.312 -2.732 1 96.69 207 SER B N 1
ATOM 3463 C CA . SER B 1 207 ? 26.125 17.719 -3.074 1 96.69 207 SER B CA 1
ATOM 3464 C C . SER B 1 207 ? 24.734 18.203 -3.469 1 96.69 207 SER B C 1
ATOM 3466 O O . SER B 1 207 ? 24.516 19.406 -3.676 1 96.69 207 SER B O 1
ATOM 3468 N N . THR B 1 208 ? 23.75 17.297 -3.539 1 96.5 208 THR B N 1
ATOM 3469 C CA . THR B 1 208 ? 22.391 17.688 -3.902 1 96.5 208 THR B CA 1
ATOM 3470 C C . THR B 1 208 ? 21.797 18.625 -2.859 1 96.5 208 THR B C 1
ATOM 3472 O O . THR B 1 208 ? 21.844 18.344 -1.661 1 96.5 208 THR B O 1
ATOM 3475 N N . VAL B 1 209 ? 21.266 19.734 -3.33 1 97.75 209 VAL B N 1
ATOM 3476 C CA . VAL B 1 209 ? 20.68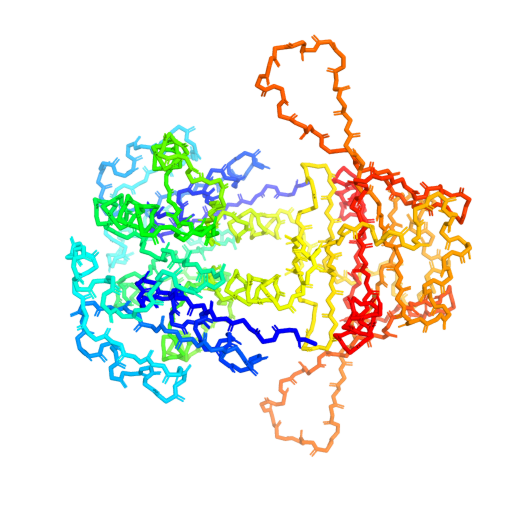8 20.734 -2.438 1 97.75 209 VAL B CA 1
ATOM 3477 C C . VAL B 1 209 ? 19.203 20.438 -2.227 1 97.75 209 VAL B C 1
ATOM 3479 O O . VAL B 1 209 ? 18.469 20.203 -3.188 1 97.75 209 VAL B O 1
ATOM 3482 N N . LEU B 1 210 ? 18.844 20.391 -0.974 1 97.75 210 LEU B N 1
ATOM 3483 C CA . LEU B 1 210 ? 17.438 20.25 -0.622 1 97.75 210 LEU B CA 1
ATOM 3484 C C . LEU B 1 210 ? 16.703 21.578 -0.74 1 97.75 210 LEU B C 1
ATOM 3486 O O . LEU B 1 210 ? 17.125 22.578 -0.172 1 97.75 210 LEU B O 1
ATOM 3490 N N . ARG B 1 211 ? 15.633 21.531 -1.499 1 96.69 211 ARG B N 1
ATOM 3491 C CA . ARG B 1 211 ? 14.891 22.75 -1.763 1 96.69 211 ARG B CA 1
ATOM 3492 C C . ARG B 1 211 ? 13.555 22.766 -1.037 1 96.69 211 ARG B C 1
ATOM 3494 O O . ARG B 1 211 ? 13.102 21.719 -0.555 1 96.69 211 ARG B O 1
ATOM 3501 N N . GLU B 1 212 ? 12.992 23.953 -1.215 1 93.81 212 GLU B N 1
ATOM 3502 C CA . GLU B 1 212 ? 11.648 24.094 -0.654 1 93.81 212 GLU B CA 1
ATOM 3503 C C . GLU B 1 212 ? 10.641 23.25 -1.424 1 93.81 212 GLU B C 1
ATOM 3505 O O . GLU B 1 212 ? 10.688 23.172 -2.652 1 93.81 212 GLU B O 1
ATOM 3510 N N . GLU B 1 213 ? 9.82 22.516 -0.83 1 91.75 213 GLU B N 1
ATOM 3511 C CA . GLU B 1 213 ? 8.719 21.719 -1.377 1 91.75 213 GLU B CA 1
ATOM 3512 C C . GLU B 1 213 ? 9.195 20.344 -1.826 1 91.75 213 GLU B C 1
ATOM 3514 O O . GLU B 1 213 ? 8.414 19.547 -2.352 1 91.75 213 GLU B O 1
ATOM 3519 N N . ASP B 1 214 ? 10.602 20.141 -1.705 1 96.06 214 ASP B N 1
ATOM 3520 C CA . ASP B 1 214 ? 11.102 18.797 -1.995 1 96.06 214 ASP B CA 1
ATOM 3521 C C . ASP B 1 214 ? 10.461 17.766 -1.08 1 96.06 214 ASP B C 1
ATOM 3523 O O . ASP B 1 214 ? 10.148 18.062 0.078 1 96.06 214 ASP B O 1
ATOM 3527 N N . ILE B 1 215 ? 10.234 16.641 -1.636 1 97.06 215 ILE B N 1
ATOM 3528 C CA . ILE B 1 215 ? 9.883 15.461 -0.859 1 97.06 215 ILE B CA 1
ATOM 3529 C C . ILE B 1 215 ? 11.07 14.492 -0.823 1 97.06 215 ILE B C 1
ATOM 3531 O O . ILE B 1 215 ? 11.539 14.039 -1.869 1 97.06 215 ILE B O 1
ATOM 3535 N N . VAL B 1 216 ? 11.547 14.227 0.375 1 97.62 216 VAL B N 1
ATOM 3536 C CA . VAL B 1 216 ? 12.672 13.305 0.52 1 97.62 216 VAL B CA 1
ATOM 3537 C C . VAL B 1 216 ? 12.148 11.914 0.864 1 97.62 216 VAL B C 1
ATOM 3539 O O . VAL B 1 216 ? 11.227 11.766 1.669 1 97.62 216 VAL B O 1
ATOM 3542 N N . VAL B 1 217 ? 12.633 10.93 0.185 1 98.25 217 VAL B N 1
ATOM 3543 C CA . VAL B 1 217 ? 12.328 9.531 0.48 1 98.25 217 VAL B CA 1
ATOM 3544 C C . VAL B 1 217 ? 13.422 8.938 1.367 1 98.25 217 VAL B C 1
ATOM 3546 O O . VAL B 1 217 ? 14.602 8.93 0.992 1 98.25 217 VAL B O 1
ATOM 3549 N N . LEU B 1 218 ? 12.984 8.453 2.525 1 98.25 218 LEU B N 1
ATOM 3550 C CA . LEU B 1 218 ? 13.938 8.055 3.557 1 98.25 218 LEU B CA 1
ATOM 3551 C C . LEU B 1 218 ? 13.742 6.59 3.939 1 98.25 218 LEU B C 1
ATOM 3553 O O . LEU B 1 218 ? 12.617 6.078 3.906 1 98.25 218 LEU B O 1
ATOM 3557 N N . PHE B 1 219 ? 14.867 6.02 4.281 1 98.25 219 PHE B N 1
ATOM 3558 C CA . PHE B 1 219 ? 14.859 4.691 4.883 1 98.25 219 PHE B CA 1
ATOM 3559 C C . PHE B 1 219 ? 15.438 4.734 6.293 1 98.25 219 PHE B C 1
ATOM 3561 O O . PHE B 1 219 ? 16.469 5.367 6.531 1 98.25 219 PHE B O 1
ATOM 3568 N N . GLY B 1 220 ? 14.758 4.09 7.246 1 97.31 220 GLY B N 1
ATOM 3569 C CA . GLY B 1 220 ? 15.234 3.988 8.617 1 97.31 220 GLY B CA 1
ATOM 3570 C C . GLY B 1 220 ? 14.289 3.234 9.531 1 97.31 220 GLY B C 1
ATOM 3571 O O . GLY B 1 220 ? 13.219 2.791 9.094 1 97.31 220 GLY B O 1
ATOM 3572 N N . SER B 1 221 ? 14.734 3.018 10.727 1 95.69 221 SER B N 1
ATOM 3573 C CA . SER B 1 221 ? 13.852 2.418 11.727 1 95.69 221 SER B CA 1
ATOM 3574 C C . SER B 1 221 ? 12.742 3.381 12.133 1 95.69 221 SER B C 1
ATOM 3576 O O . SER B 1 221 ? 12.898 4.598 12.016 1 95.69 221 SER B O 1
ATOM 3578 N N . GLN B 1 222 ? 11.68 2.777 12.578 1 91.19 222 GLN B N 1
ATOM 3579 C CA . GLN B 1 222 ? 10.562 3.596 13.031 1 91.19 222 GLN B CA 1
ATOM 3580 C C . GLN B 1 222 ? 11 4.586 14.109 1 91.19 222 GLN B C 1
ATOM 3582 O O . GLN B 1 222 ? 10.594 5.75 14.094 1 91.19 222 GLN B O 1
ATOM 3587 N N . SER B 1 223 ? 11.828 4.137 15.016 1 93.56 223 SER B N 1
ATOM 3588 C CA . SER B 1 223 ? 12.32 4.988 16.094 1 93.56 223 SER B CA 1
ATOM 3589 C C . SER B 1 223 ? 13.172 6.133 15.555 1 93.56 223 SER B C 1
ATOM 3591 O O . SER B 1 223 ? 13.008 7.285 15.953 1 93.56 223 SER B O 1
ATOM 3593 N N . ASP B 1 224 ? 14.023 5.848 14.633 1 96.19 224 ASP B N 1
ATOM 3594 C CA . ASP B 1 224 ? 14.914 6.855 14.062 1 96.19 224 ASP B CA 1
ATOM 3595 C C . ASP B 1 224 ? 14.133 7.863 13.219 1 96.19 224 ASP B C 1
ATOM 3597 O O . ASP B 1 224 ? 14.375 9.07 13.305 1 96.19 224 ASP B O 1
ATOM 3601 N N . LEU B 1 225 ? 13.188 7.363 12.453 1 95 225 LEU B N 1
ATOM 3602 C CA . LEU B 1 225 ? 12.359 8.234 11.633 1 95 225 LEU B CA 1
ATOM 3603 C C . LEU B 1 225 ? 11.516 9.164 12.5 1 95 225 LEU B C 1
ATOM 3605 O O . LEU B 1 225 ? 11.375 10.352 12.195 1 95 225 LEU B O 1
ATOM 3609 N N . SER B 1 226 ? 11.023 8.594 13.562 1 91.88 226 SER B N 1
ATOM 3610 C CA . SER B 1 226 ? 10.242 9.398 14.5 1 91.88 226 SER B CA 1
ATOM 3611 C C . SER B 1 226 ? 11.078 10.508 15.117 1 91.88 226 SER B C 1
ATOM 3613 O O . SER B 1 226 ? 10.633 11.656 15.203 1 91.88 226 SER B O 1
ATOM 3615 N N . LYS B 1 227 ? 12.281 10.219 15.508 1 93.38 227 LYS B N 1
ATOM 3616 C CA . LYS B 1 227 ? 13.188 11.203 16.078 1 93.38 227 LYS B CA 1
ATOM 3617 C C . LYS B 1 227 ? 13.484 12.32 15.094 1 93.38 227 LYS B C 1
ATOM 3619 O O . LYS B 1 227 ? 13.492 13.5 15.461 1 93.38 227 LYS B O 1
ATOM 3624 N N . PHE B 1 228 ? 13.711 11.969 13.883 1 94.88 228 PHE B N 1
ATOM 3625 C CA . PHE B 1 228 ? 13.984 12.93 12.82 1 94.88 228 PHE B CA 1
ATOM 3626 C C . PHE B 1 228 ? 12.805 13.867 12.617 1 94.88 228 PHE B C 1
ATOM 3628 O O . PHE B 1 228 ? 12.984 15.078 12.484 1 94.88 228 PHE B O 1
ATOM 3635 N N . LEU B 1 229 ? 11.602 13.289 12.672 1 91.25 229 LEU B N 1
ATOM 3636 C CA . LEU B 1 229 ? 10.406 14.047 12.312 1 91.25 229 LEU B CA 1
ATOM 3637 C C . LEU B 1 229 ? 9.914 14.875 13.492 1 91.25 229 LEU B C 1
ATOM 3639 O O . LEU B 1 229 ? 9.156 15.828 13.32 1 91.25 229 LEU B O 1
ATOM 3643 N N . GLU B 1 230 ? 10.305 14.508 14.68 1 85.75 230 GLU B N 1
ATOM 3644 C CA . GLU B 1 230 ? 9.875 15.227 15.875 1 85.75 230 GLU B CA 1
ATOM 3645 C C . GLU B 1 230 ? 10.852 16.344 16.234 1 85.75 230 GLU B C 1
ATOM 3647 O O . GLU B 1 230 ? 10.555 17.188 17.078 1 85.75 230 GLU B O 1
ATOM 3652 N N . THR B 1 231 ? 12.039 16.281 15.648 1 75.88 231 THR B N 1
ATOM 3653 C CA . THR B 1 231 ? 13.008 17.344 15.898 1 75.88 231 THR B CA 1
ATOM 3654 C C . THR B 1 231 ? 12.703 18.578 15.047 1 75.88 231 THR B C 1
ATOM 3656 O O . THR B 1 231 ? 12.344 18.453 13.875 1 75.88 231 THR B O 1
#

Nearest PDB structures (foldseek):
  6s5e-assembly1_E-4  TM=9.521E-01  e=2.033E-23  Bacillus subtilis subsp. subtilis str. 168
  6s2j-assembly1_A  TM=9.466E-01  e=2.955E-23  Bacillus subtilis subsp. subtilis str. 168
  6s5d-assembly1_B-2  TM=9.341E-01  e=1.489E-23  Bacillus subtilis subsp. subtilis str. 168
  6i8v-assembly1_A-2  TM=9.024E-01  e=2.033E-23  Bacillus subtilis subsp. subtilis str. 168
  4j7c-assembly1_B  TM=9.466E-01  e=7.097E-22  Bacillus subtilis subsp. subtilis str. 168

Solvent-accessible surface area (backbone atoms only — not comparable to full-atom values): 24278 Å² total; per-residue (Å²): 122,60,76,41,38,34,36,36,35,31,61,50,72,45,26,47,53,26,46,37,49,32,31,74,75,56,32,44,28,38,40,32,23,65,48,58,70,55,35,64,73,42,43,90,42,38,74,38,60,38,71,40,61,60,70,37,52,68,64,44,52,72,71,53,50,46,73,28,61,34,37,34,38,49,41,77,88,44,62,68,55,48,52,47,31,51,53,45,42,51,73,48,56,35,78,39,53,35,37,43,41,79,44,74,65,50,45,51,54,43,41,72,74,66,45,76,46,68,47,44,46,36,58,62,43,25,50,26,51,37,51,30,69,39,34,84,54,40,74,42,50,43,75,78,49,100,50,31,33,40,34,34,27,49,58,54,77,91,42,49,73,29,26,48,54,73,60,34,42,46,81,76,42,57,28,44,80,57,30,39,34,35,73,41,77,64,76,80,60,71,59,88,82,55,68,76,41,68,43,70,68,51,76,71,52,56,79,42,65,36,45,86,80,22,29,39,29,35,37,31,36,53,69,34,49,48,53,57,63,69,100,122,60,74,43,36,35,36,37,35,29,60,51,71,46,27,48,53,25,46,37,48,32,30,73,74,57,33,44,28,37,40,31,24,64,48,58,71,52,34,63,72,43,42,90,42,38,73,39,59,38,70,40,59,60,71,38,52,69,64,44,52,71,70,53,50,47,74,28,61,33,38,35,38,47,41,77,90,45,60,68,54,47,52,46,30,52,53,45,42,51,73,48,55,35,80,40,53,35,36,42,40,78,45,74,64,51,44,51,53,43,40,71,75,66,46,77,46,67,47,44,46,37,56,64,43,25,50,27,52,38,51,29,70,40,34,83,55,38,75,42,52,44,74,78,48,99,51,32,32,39,35,32,28,49,58,53,77,92,43,48,73,28,25,48,54,73,61,35,43,46,81,75,42,58,30,44,80,56,29,38,34,35,73,40,78,64,76,81,59,74,55,89,81,54,66,76,40,68,42,71,68,51,76,70,53,54,79,42,64,35,45,86,79,20,29,38,29,34,38,31,36,53,70,33,48,48,53,56,64,70,99

pLDDT: mean 92.21, std 10.96, range [40.5, 98.62]

Radius of gyration: 23.09 Å; Cα contacts (8 Å, |Δi|>4): 944; chains: 2; bounding box: 59×56×46 Å

InterPro domains:
  IPR003148 Regulator of K+ conductance, N-terminal lobe [PF02254] (6-121)
  IPR003148 Regulator of K+ conductance, N-terminal lobe [PS51201] (3-123)
  IPR006037 Regulator of K+ conductance, C-terminal [PF02080] (151-230)
  IPR006037 Regulator of K+ conductance, C-terminal [PS51202] (138-231)
  IPR036291 NAD(P)-binding domain superfamily [SSF51735] (4-132)
  IPR036721 Regulator of K+ conductance, C-terminal domain superfamily [G3DSA:3.30.70.1450] (142-231)
  IPR036721 Regulator of K+ conductance, C-terminal domain superfamily [SSF116726] (141-230)
  IPR050721 Trk/Ktr/HKT Potassium Transport [PTHR43833] (3-229)

Sequence (462 aa):
MQRKKIAVIGIGSFGKLFVRYLFEDGHEVIAIDKDPVIIDSIKEHVTVAVTLDATDEHALRSQGIGDVDYAVIALADDFETSIICADSLKKSGVKQIYARYQTELQKRVLELLGIRDLFNPEEKAARSMAEIFSFVGMRSSFLLSDEYSVVEVTVPK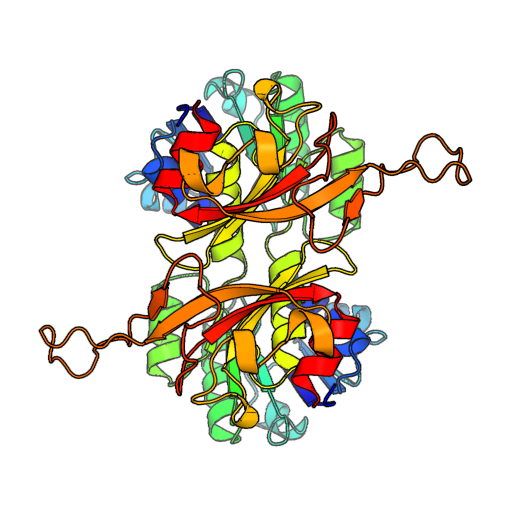RYINKTIAEADLRHKYNINVITIKRPFTDKETKRASDSKTEKILGIPHGSTVLREEDIVVLFGSQSDLSKFLETMQRKKIAVIGIGSFGKLFVRYLFEDGHEVIAIDKDPVIIDSIKEHVTVAVTLDATDEHALRSQGIGDVDYAVIALADDFETSIICADSLKKSGVKQIYARYQTELQKRVLELLGIRDLFNPEEKAARSMAEIFSFVGMRSSFLLSDEYSVVEVTVPKRYINKTIAEADLRHKYNINVITIKRPFTDKETKRASDSKTEKILGIPHGSTVLREEDIVVLFGSQSDLSKFLET

Organism: Leptospira biflexa serovar Patoc (strain Patoc 1 / ATCC 23582 / Paris) (NCBI:txid456481)